Protein AF-0000000084946153 (afdb_homodimer)

Foldseek 3Di:
DAAEEEEAALDPPLCLLLLLQQLQLLVVVVVWQEEEAELDLVQLNCLLQPHDQVPADDAVLCQLQVVDQQVNQWDDTPGPNYIYRTHHNSSVCSLVRLVPPPPDSLASLQVRCVVCRVVGNYYYYRHDSDLGSSVSNSLLNGQEYEYRFELAPCSCPRVVVVVVSNVVSCVPRNVNYYHQAYEYEQADPVDPSSVVSVVVRCVVGPPRYDPQHAHRDVLSVVSSVVSHRSCVSPVPDSRNVRSSVVSVSSCVSPPD/DAAEEEEAALDPPLCLLLLLQQLQLLVVVVVWQEEEAELDLVQLNCLLQPHDQVPADDAVLCQLQVVDQQVNQWDDTPGPNYIYRTHHNSSVCSLVRLVPPPPDSLASLQVRCVVCRVVGNYYYYRHDSDLGSSVSNSLLNGQEYEYRFELAPCSCPRVVVVVVSNVVSCVPRNVNYYHQAYEYEQADPVDPSSVVSVVVRCVVGPPRYDPQHAHRDVLSVVSSVVSHRSCVSPVPDSRNVRSSVVSVSSCVSPPD

pLDDT: mean 96.09, std 4.35, range [62.81, 99.0]

Nearest PDB structures (foldseek):
  2bek-assembly2_D  TM=9.528E-01  e=5.884E-28  Thermus thermophilus HB27
  2bej-assembly1_A  TM=9.475E-01  e=1.226E-26  Thermus thermophilus HB27
  5ihp-assembly2_B  TM=9.441E-01  e=1.493E-23  Mycolicibacterium smegmatis MC2 155
  5ihp-assembly1_A  TM=9.479E-01  e=3.145E-23  Mycolicibacterium smegmatis MC2 155
  2oze-assembly1_A-2  TM=8.900E-01  e=3.090E-16  Streptococcus pyogenes

InterPro domains:
  IPR025669 AAA domain [PF13614] (2-179)
  IPR027417 P-loop containing nucleoside triphosphate hydrolase [G3DSA:3.40.50.300] (1-252)
  IPR027417 P-loop containing nucleoside triphosphate hydrolase [SSF52540] (1-253)
  IPR050678 DNA Partitioning ATPase [PTHR13696] (1-253)

Radius of gyration: 22.32 Å; Cα contacts (8 Å, |Δi|>4): 1178; chains: 2; bounding box: 50×63×55 Å

Solvent-accessible surface area (backbone atoms only — not comparable to full-atom values): 25296 Å² total; per-residue (Å²): 129,54,46,30,38,25,27,43,43,52,59,71,90,27,44,39,48,60,45,43,44,31,36,45,49,38,40,11,75,70,72,33,35,26,36,39,34,21,59,20,31,77,18,55,44,26,32,20,45,54,41,62,55,90,74,55,91,49,26,40,42,39,31,56,76,65,62,46,62,49,80,75,29,49,42,78,43,88,49,71,49,29,33,29,31,28,14,28,52,67,39,24,43,40,51,52,60,42,67,74,44,89,70,65,60,48,42,35,50,28,62,44,43,70,74,50,43,84,76,26,48,35,34,38,34,26,42,38,50,38,49,36,53,63,37,43,14,44,55,39,45,23,49,23,35,33,31,47,32,33,34,45,90,68,45,68,60,53,48,64,60,51,50,50,50,52,52,52,39,22,76,75,68,19,74,75,45,42,76,65,27,33,36,45,19,50,38,42,80,88,37,69,60,20,46,51,38,50,51,52,49,38,68,72,49,43,86,37,36,50,88,53,56,34,49,63,46,71,61,64,68,50,16,36,81,71,22,26,40,36,58,79,62,42,56,82,37,70,47,26,49,30,37,47,52,38,33,52,50,53,48,62,73,66,57,128,127,54,45,29,36,24,28,42,43,52,59,72,90,28,44,40,48,60,46,42,44,32,36,45,49,38,40,11,75,70,72,34,34,24,35,40,35,21,59,20,32,79,18,57,45,25,31,20,44,55,40,63,54,90,73,56,90,50,24,40,41,40,31,57,75,66,61,44,63,51,80,76,28,49,41,77,45,88,49,72,50,27,33,29,31,30,14,29,54,69,39,24,44,41,49,51,61,42,68,73,45,90,71,64,61,48,42,33,48,28,59,44,43,70,75,50,43,83,76,25,48,34,34,39,33,26,43,37,51,38,50,36,53,64,37,43,14,44,56,38,46,23,46,22,35,33,31,44,32,33,33,48,88,68,47,68,59,50,48,63,60,49,52,51,50,51,52,51,39,24,74,74,68,18,72,75,45,42,77,64,26,34,35,45,18,52,36,42,82,89,37,69,61,20,47,51,38,49,51,50,51,37,67,72,50,41,88,39,36,51,87,53,54,33,47,62,48,72,60,65,67,49,16,34,78,72,20,26,40,37,58,80,62,40,56,81,36,69,49,26,50,31,36,46,52,37,34,51,50,52,48,61,73,66,57,127

Sequence (512 aa):
MTKIIAITNQKGGVGKTTTSINLAAALANAKNRVLLVDMDPQANATQGIGIDRDHIELSTYNIIVEECNINDVIVPSYIAKLDVAPGSIDLAGADLELANVKKGREQRLKKALDKIKDRYDYIIIDCPPALGLLNTNALTACNSVLIPVQCEYYALEGLTQLLNTVLLTQSVFNPQLTIEGVLLTMLDQRTNLGVEVSQEVRKYFKEKVYKTAIPRNIKLSEAPSEGLAIFDYDNNSEGARAYRDFAKEVCKRNAKMTKIIAITNQKGGVGKTTTSINLAAALANAKNRVLLVDMDPQANATQGIGIDRDHIELSTYNIIVEECNINDVIVPSYIAKLDVAPGSIDLAGADLELANVKKGREQRLKKALDKIKDRYDYIIIDCPPALGLLNTNALTACNSVLIPVQCEYYALEGLTQLLNTVLLTQSVFNPQLTIEGVLLTMLDQRTNLGVEVSQEVRKYFKEKVYKTAIPRNIKLSEAPSEGLAIFDYDNNSEGARAYRDFAKEVCKRNAK

Organism: NCBI:txid445974

Secondary structure (DSSP, 8-state):
--EEEEE--SSTTSSHHHHHHHHHHHHHHTT--EEEEE--TT-HHHHHTT--TTS-S--HHHHHTT---HHHH-EE-SSTTEEEE---GGGGGHHHHHTT--SSTTSHHHHHHHTTGGG-SEEEEE--SS-SHHHHHHHHH-SEEEEEEESSTTTTTTHHHHHHHHHHHHHHT-TT-EEEEEEEESB-TTSHHHHHHHHHHHHHHGGGB-S--PBP-HHHHHGGGGT--HHHHHTTSHHHHHHHHHHHHHHHHT--/--EEEEE--SSTTSSHHHHHHHHHHHHHHTT--EEEEE--TT-HHHHHTT--TTS-S--HHHHHTT---HHHH-EE-SSTTEEEE---GGGGGHHHHHTT--SSTTSHHHHHHHTTGGG-SEEEEE--SS-SHHHHHHHHH-SEEEEEEESSTTTTTTHHHHHHHHHHHHHHT-TT-EEEEEEEESB-TTSHHHHHHHHHHHHHHGGGB-S--PBP-HHHHHGGGGT--HHHHHTTSHHHHHHHHHHHHHHHHT--

Structure (mmCIF, N/CA/C/O backbone):
data_AF-0000000084946153-model_v1
#
loop_
_entity.id
_entity.type
_entity.pdbx_description
1 polymer 'Sporulation initiation inhibitor protein Soj'
#
loop_
_atom_site.group_PDB
_atom_site.id
_atom_site.type_symbol
_atom_site.label_atom_id
_atom_site.label_alt_id
_atom_site.label_comp_id
_atom_site.label_asym_id
_atom_site.label_entity_id
_atom_site.label_seq_id
_atom_site.pdbx_PDB_ins_code
_atom_site.Cartn_x
_atom_site.Cartn_y
_atom_site.Cartn_z
_atom_site.occupancy
_atom_site.B_iso_or_equiv
_atom_site.auth_seq_id
_atom_site.auth_comp_id
_atom_site.auth_asym_id
_atom_site.auth_atom_id
_atom_site.pdbx_PDB_model_num
ATOM 1 N N . MET A 1 1 ? 7.129 -31.328 -9.711 1 86.75 1 MET A N 1
ATOM 2 C CA . MET A 1 1 ? 7.32 -30.594 -8.461 1 86.75 1 MET A CA 1
ATOM 3 C C . MET A 1 1 ? 6.652 -29.219 -8.539 1 86.75 1 MET A C 1
ATOM 5 O O . MET A 1 1 ? 6.68 -28.578 -9.586 1 86.75 1 MET A O 1
ATOM 9 N N . THR A 1 2 ? 5.961 -28.812 -7.484 1 97 2 THR A N 1
ATOM 10 C CA . THR A 1 2 ? 5.199 -27.562 -7.438 1 97 2 THR A CA 1
ATOM 11 C C . THR A 1 2 ? 6.133 -26.359 -7.457 1 97 2 THR A C 1
ATOM 13 O O . THR A 1 2 ? 7.16 -26.344 -6.777 1 97 2 THR A O 1
ATOM 16 N N . LYS A 1 3 ? 5.922 -25.453 -8.3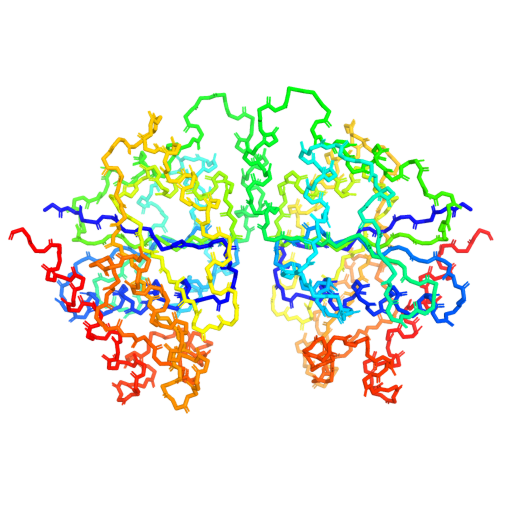67 1 98.62 3 LYS A N 1
ATOM 17 C CA . LYS A 1 3 ? 6.676 -24.203 -8.398 1 98.62 3 LYS A CA 1
ATOM 18 C C . LYS A 1 3 ? 5.902 -23.078 -7.711 1 98.62 3 LYS A C 1
ATOM 20 O O . LYS A 1 3 ? 4.781 -22.75 -8.109 1 98.62 3 LYS A O 1
ATOM 25 N N . ILE A 1 4 ? 6.457 -22.516 -6.664 1 98.88 4 ILE A N 1
ATOM 26 C CA . ILE A 1 4 ? 5.859 -21.391 -5.949 1 98.88 4 ILE A CA 1
ATOM 27 C C . ILE A 1 4 ? 6.602 -20.109 -6.297 1 98.88 4 ILE A C 1
ATOM 29 O O . ILE A 1 4 ? 7.805 -19.984 -6.047 1 98.88 4 ILE A O 1
ATOM 33 N N . ILE A 1 5 ? 5.898 -19.109 -6.879 1 98.94 5 ILE A N 1
ATOM 34 C CA . ILE A 1 5 ? 6.488 -17.844 -7.32 1 98.94 5 ILE A CA 1
ATOM 35 C C . ILE A 1 5 ? 5.828 -16.688 -6.582 1 98.94 5 ILE A C 1
ATOM 37 O O . ILE A 1 5 ? 4.605 -16.531 -6.617 1 98.94 5 ILE A O 1
ATOM 41 N N . ALA A 1 6 ? 6.586 -15.883 -5.906 1 98.94 6 ALA A N 1
ATOM 42 C CA . ALA A 1 6 ? 6.09 -14.648 -5.305 1 98.94 6 ALA A CA 1
ATOM 43 C C . ALA A 1 6 ? 6.293 -13.461 -6.238 1 98.94 6 ALA A C 1
ATOM 45 O O . ALA A 1 6 ? 7.379 -13.273 -6.797 1 98.94 6 ALA A O 1
ATOM 46 N N . ILE A 1 7 ? 5.234 -12.711 -6.473 1 98.88 7 ILE A N 1
ATOM 47 C CA . ILE A 1 7 ? 5.309 -11.469 -7.234 1 98.88 7 ILE A CA 1
ATOM 48 C C . ILE A 1 7 ? 5.438 -10.281 -6.277 1 98.88 7 ILE A C 1
ATOM 50 O O . ILE A 1 7 ? 4.496 -9.961 -5.547 1 98.88 7 ILE A O 1
ATOM 54 N N . THR A 1 8 ? 6.605 -9.656 -6.305 1 97.81 8 THR A N 1
ATOM 55 C CA . THR A 1 8 ? 6.84 -8.656 -5.273 1 97.81 8 THR A CA 1
ATOM 56 C C . THR A 1 8 ? 7.66 -7.492 -5.824 1 97.81 8 THR A C 1
ATOM 58 O O . THR A 1 8 ? 8.398 -7.656 -6.801 1 97.81 8 THR A O 1
ATOM 61 N N . ASN A 1 9 ? 7.43 -6.414 -5.363 1 96.31 9 ASN A N 1
ATOM 62 C CA . ASN A 1 9 ? 8.109 -5.137 -5.551 1 96.31 9 ASN A CA 1
ATOM 63 C C . ASN A 1 9 ? 7.707 -4.125 -4.48 1 96.31 9 ASN A C 1
ATOM 65 O O . ASN A 1 9 ? 6.559 -4.117 -4.027 1 96.31 9 ASN A O 1
ATOM 69 N N . GLN A 1 10 ? 8.602 -3.381 -4.004 1 94 10 GLN A N 1
ATOM 70 C CA . GLN A 1 10 ? 8.289 -2.422 -2.951 1 94 10 GLN A CA 1
ATOM 71 C C . GLN A 1 10 ? 7.473 -1.253 -3.496 1 94 10 GLN A C 1
ATOM 73 O O . GLN A 1 10 ? 6.754 -0.586 -2.748 1 94 10 GLN A O 1
ATOM 78 N N . LYS A 1 11 ? 7.637 -1.069 -4.734 1 94.31 11 LYS A N 1
ATOM 79 C CA . LYS A 1 11 ? 6.902 0.022 -5.363 1 94.31 11 LYS A CA 1
ATOM 80 C C . LYS A 1 11 ? 5.469 -0.396 -5.691 1 94.31 11 LYS A C 1
ATOM 82 O O . LYS A 1 11 ? 5.234 -1.519 -6.145 1 94.31 11 LYS A O 1
ATOM 87 N N . GLY A 1 12 ? 4.496 0.513 -5.391 1 93.75 12 GLY A N 1
ATOM 88 C CA . GLY A 1 12 ? 3.111 0.295 -5.781 1 93.75 12 GLY A CA 1
ATOM 89 C C . GLY A 1 12 ? 2.836 0.656 -7.23 1 93.75 12 GLY A C 1
ATOM 90 O O . GLY A 1 12 ? 3.539 1.483 -7.812 1 93.75 12 GLY A O 1
ATOM 91 N N . GLY A 1 13 ? 1.94 0.02 -7.836 1 94 13 GLY A N 1
ATOM 92 C CA . GLY A 1 13 ? 1.458 0.414 -9.148 1 94 13 GLY A CA 1
ATOM 93 C C . GLY A 1 13 ? 2.322 -0.104 -10.281 1 94 13 GLY A C 1
ATOM 94 O O . GLY A 1 13 ? 2.16 0.309 -11.43 1 94 13 GLY A O 1
ATOM 95 N N . VAL A 1 14 ? 3.117 -1.098 -10.008 1 96.5 14 VAL A N 1
ATOM 96 C CA . VAL A 1 14 ? 4.082 -1.513 -11.023 1 96.5 14 VAL A CA 1
ATOM 97 C C . VAL A 1 14 ? 3.562 -2.75 -11.75 1 96.5 14 VAL A C 1
ATOM 99 O O . VAL A 1 14 ? 4.254 -3.309 -12.602 1 96.5 14 VAL A O 1
ATOM 102 N N . GLY A 1 15 ? 2.387 -3.299 -11.32 1 98 15 GLY A N 1
ATOM 103 C CA . GLY A 1 15 ? 1.778 -4.41 -12.039 1 98 15 GLY A CA 1
ATOM 104 C C . GLY A 1 15 ? 1.852 -5.723 -11.281 1 98 15 GLY A C 1
ATOM 105 O O . GLY A 1 15 ? 1.72 -6.793 -11.875 1 98 15 GLY A O 1
ATOM 106 N N . LYS A 1 16 ? 2.123 -5.672 -10 1 98.56 16 LYS A N 1
ATOM 107 C CA . LYS A 1 16 ? 2.207 -6.895 -9.203 1 98.56 16 LYS A CA 1
ATOM 108 C C . LYS A 1 16 ? 0.907 -7.688 -9.273 1 98.56 16 LYS A C 1
ATOM 110 O O . LYS A 1 16 ? 0.906 -8.852 -9.68 1 98.56 16 LYS A O 1
ATOM 115 N N . THR A 1 17 ? -0.188 -7.031 -8.93 1 98.75 17 THR A N 1
ATOM 116 C CA . THR A 1 17 ? -1.489 -7.688 -8.867 1 98.75 17 THR A CA 1
ATOM 117 C C . THR A 1 17 ? -1.953 -8.102 -10.258 1 98.75 17 THR A C 1
ATOM 119 O O . THR A 1 17 ? -2.434 -9.219 -10.453 1 98.75 17 THR A O 1
ATOM 122 N N . THR A 1 18 ? -1.77 -7.195 -11.219 1 98.75 18 THR A N 1
ATOM 123 C CA . THR A 1 18 ? -2.129 -7.496 -12.602 1 98.75 18 THR A CA 1
ATOM 124 C C . THR A 1 18 ? -1.382 -8.727 -13.094 1 98.75 18 THR A C 1
ATOM 126 O O . THR A 1 18 ? -1.976 -9.609 -13.719 1 98.75 18 THR A O 1
ATOM 129 N N . THR A 1 19 ? -0.106 -8.766 -12.766 1 98.94 19 THR A N 1
ATOM 130 C CA . THR A 1 19 ? 0.719 -9.898 -13.172 1 98.94 19 THR A CA 1
ATOM 131 C C . THR A 1 19 ? 0.284 -11.172 -12.445 1 98.94 19 THR A C 1
ATOM 133 O O . THR A 1 19 ? 0.179 -12.234 -13.055 1 98.94 19 THR A O 1
ATOM 136 N N . SER A 1 20 ? -0.006 -11.055 -11.18 1 98.94 20 SER A N 1
ATOM 137 C CA . SER A 1 20 ? -0.421 -12.219 -10.398 1 98.94 20 SER A CA 1
ATOM 138 C C . SER A 1 20 ? -1.689 -12.844 -10.977 1 98.94 20 SER A C 1
ATOM 140 O O . SER A 1 20 ? -1.75 -14.055 -11.18 1 98.94 20 SER A O 1
ATOM 142 N N . ILE A 1 21 ? -2.662 -12 -11.281 1 98.94 21 ILE A N 1
ATOM 143 C CA . ILE A 1 21 ? -3.959 -12.453 -11.766 1 98.94 21 ILE A CA 1
ATOM 144 C C . ILE A 1 21 ? -3.795 -13.094 -13.141 1 98.94 21 ILE A C 1
ATOM 146 O O . ILE A 1 21 ? -4.227 -14.234 -13.359 1 98.94 21 ILE A O 1
ATOM 150 N N . ASN A 1 22 ? -3.143 -12.414 -14.008 1 98.94 22 ASN A N 1
ATOM 151 C CA . ASN A 1 22 ? -3.154 -12.836 -15.406 1 98.94 22 ASN A CA 1
ATOM 152 C C . ASN A 1 22 ? -2.154 -13.961 -15.656 1 98.94 22 ASN A C 1
ATOM 154 O O . ASN A 1 22 ? -2.387 -14.82 -16.5 1 98.94 22 ASN A O 1
ATOM 158 N N . LEU A 1 23 ? -1.032 -13.992 -14.914 1 98.94 23 LEU A N 1
ATOM 159 C CA . LEU A 1 23 ? -0.148 -15.148 -14.984 1 98.94 23 LEU A CA 1
ATOM 160 C C . LEU A 1 23 ? -0.851 -16.406 -14.484 1 98.94 23 LEU A C 1
ATOM 162 O O . LEU A 1 23 ? -0.812 -17.453 -15.133 1 98.94 23 LEU A O 1
ATOM 166 N N . ALA A 1 24 ? -1.527 -16.312 -13.32 1 98.94 24 ALA A N 1
ATOM 167 C CA . ALA A 1 24 ? -2.26 -17.438 -12.766 1 98.94 24 ALA A CA 1
ATOM 168 C C . ALA A 1 24 ? -3.314 -17.938 -13.742 1 98.94 24 ALA A C 1
ATOM 170 O O . ALA A 1 24 ? -3.422 -19.156 -13.992 1 98.94 24 ALA A O 1
ATOM 171 N N . ALA A 1 25 ? -4.023 -17.031 -14.32 1 98.94 25 ALA A N 1
ATOM 172 C CA . ALA A 1 25 ? -5.07 -17.375 -15.281 1 98.94 25 ALA A CA 1
ATOM 173 C C . ALA A 1 25 ? -4.484 -18.047 -16.516 1 98.94 25 ALA A C 1
ATOM 175 O O . ALA A 1 25 ? -5.012 -19.047 -17 1 98.94 25 ALA A O 1
ATOM 176 N N . ALA A 1 26 ? -3.422 -17.484 -17.031 1 98.94 26 ALA A N 1
ATOM 177 C CA . ALA A 1 26 ? -2.789 -18.031 -18.234 1 98.94 26 ALA A CA 1
ATOM 178 C C . ALA A 1 26 ? -2.279 -19.453 -17.984 1 98.94 26 ALA A C 1
ATOM 180 O O . ALA A 1 26 ? -2.445 -20.328 -18.812 1 98.94 26 ALA A O 1
ATOM 181 N N . LEU A 1 27 ? -1.662 -19.641 -16.844 1 98.81 27 LEU A N 1
ATOM 182 C CA . LEU A 1 27 ? -1.155 -20.969 -16.484 1 98.81 27 LEU A CA 1
ATOM 183 C C . LEU A 1 27 ? -2.297 -21.969 -16.344 1 98.81 27 LEU A C 1
ATOM 185 O O . LEU A 1 27 ? -2.186 -23.109 -16.781 1 98.81 27 LEU A O 1
ATOM 189 N N . ALA A 1 28 ? -3.404 -21.547 -15.695 1 98.88 28 ALA A N 1
ATOM 190 C CA . ALA A 1 28 ? -4.57 -22.406 -15.555 1 98.88 28 ALA A CA 1
ATOM 191 C C . ALA A 1 28 ? -5.16 -22.766 -16.922 1 98.88 28 ALA A C 1
ATOM 193 O O . ALA A 1 28 ? -5.508 -23.922 -17.172 1 98.88 28 ALA A O 1
ATOM 194 N N . ASN A 1 29 ? -5.242 -21.766 -17.781 1 98.44 29 ASN A N 1
ATOM 195 C CA . ASN A 1 29 ? -5.758 -21.984 -19.141 1 98.44 29 ASN A CA 1
ATOM 196 C C . ASN A 1 29 ? -4.887 -22.953 -19.922 1 98.44 29 ASN A C 1
ATOM 198 O O . ASN A 1 29 ? -5.359 -23.609 -20.859 1 98.44 29 ASN A O 1
ATOM 202 N N . ALA A 1 30 ? -3.652 -23.016 -19.547 1 97.94 30 ALA A N 1
ATOM 203 C CA . ALA A 1 30 ? -2.732 -23.984 -20.141 1 97.94 30 ALA A CA 1
ATOM 204 C C . ALA A 1 30 ? -2.809 -25.328 -19.438 1 97.94 30 ALA A C 1
ATOM 206 O O . ALA A 1 30 ? -1.872 -26.125 -19.5 1 97.94 30 ALA A O 1
ATOM 207 N N . LYS A 1 31 ? -3.803 -25.562 -18.531 1 97.94 31 LYS A N 1
ATOM 208 C CA . LYS A 1 31 ? -4.215 -26.828 -17.938 1 97.94 31 LYS A CA 1
ATOM 209 C C . LYS A 1 31 ? -3.367 -27.156 -16.703 1 97.94 31 LYS A C 1
ATOM 211 O O . LYS A 1 31 ? -3.346 -28.297 -16.25 1 97.94 31 LYS A O 1
ATOM 216 N N . ASN A 1 32 ? -2.668 -26.188 -16.188 1 98.62 32 ASN A N 1
ATOM 217 C CA . ASN A 1 32 ? -1.982 -26.375 -14.922 1 98.62 32 ASN A CA 1
ATOM 218 C C . ASN A 1 32 ? -2.928 -26.172 -13.742 1 98.62 32 ASN A C 1
ATOM 220 O O . ASN A 1 32 ? -3.842 -25.344 -13.805 1 98.62 32 ASN A O 1
ATOM 224 N N . ARG A 1 33 ? -2.754 -26.969 -12.703 1 98.81 33 ARG A N 1
ATOM 225 C CA . ARG A 1 33 ? -3.412 -26.703 -11.43 1 98.81 33 ARG A CA 1
ATOM 226 C C . ARG A 1 33 ? -2.729 -25.547 -10.695 1 98.81 33 ARG A C 1
ATOM 228 O O . ARG A 1 33 ? -1.553 -25.641 -10.344 1 98.81 33 ARG A O 1
ATOM 235 N N . VAL A 1 34 ? -3.467 -24.422 -10.523 1 98.94 34 VAL A N 1
ATOM 236 C CA . VAL A 1 34 ? -2.834 -23.203 -10.047 1 98.94 34 VAL A CA 1
ATOM 237 C C . VAL A 1 34 ? -3.539 -22.719 -8.781 1 98.94 34 VAL A C 1
ATOM 239 O O . VAL A 1 34 ? -4.77 -22.781 -8.688 1 98.94 34 VAL A O 1
ATOM 242 N N . LEU A 1 35 ? -2.795 -22.266 -7.777 1 98.94 35 LEU A N 1
ATOM 243 C CA . LEU A 1 35 ? -3.299 -21.547 -6.613 1 98.94 35 LEU A CA 1
ATOM 244 C C . LEU A 1 35 ? -2.795 -20.109 -6.605 1 98.94 35 LEU A C 1
ATOM 246 O O . LEU A 1 35 ? -1.589 -19.875 -6.707 1 98.94 35 LEU A O 1
ATOM 250 N N . LEU A 1 36 ? -3.682 -19.172 -6.613 1 98.94 36 LEU A N 1
ATOM 251 C CA . LEU A 1 36 ? -3.365 -17.766 -6.41 1 98.94 36 LEU A CA 1
ATOM 252 C C . LEU A 1 36 ? -3.525 -17.375 -4.941 1 98.94 36 LEU A C 1
ATOM 254 O O . LEU A 1 36 ? -4.609 -17.516 -4.375 1 98.94 36 LEU A O 1
ATOM 258 N N . VAL A 1 37 ? -2.479 -16.906 -4.285 1 99 37 VAL A N 1
ATOM 259 C CA . VAL A 1 37 ? -2.482 -16.5 -2.885 1 99 37 VAL A CA 1
ATOM 260 C C . VAL A 1 37 ? -2.383 -14.984 -2.795 1 99 37 VAL A C 1
ATOM 262 O O . VAL A 1 37 ? -1.411 -14.383 -3.266 1 99 37 VAL A O 1
ATOM 265 N N . ASP A 1 38 ? -3.363 -14.367 -2.219 1 98.94 38 ASP A N 1
ATOM 266 C CA . ASP A 1 38 ? -3.408 -12.914 -2.045 1 98.94 38 ASP A CA 1
ATOM 267 C C . ASP A 1 38 ? -2.902 -12.508 -0.663 1 98.94 38 ASP A C 1
ATOM 269 O O . ASP A 1 38 ? -3.568 -12.766 0.345 1 98.94 38 ASP A O 1
ATOM 273 N N . MET A 1 39 ? -1.744 -11.82 -0.636 1 98.62 39 MET A N 1
ATOM 274 C CA . MET A 1 39 ? -1.109 -11.438 0.622 1 98.62 39 MET A CA 1
ATOM 275 C C . MET A 1 39 ? -1.194 -9.93 0.84 1 98.62 39 MET A C 1
ATOM 277 O O . MET A 1 39 ? -0.56 -9.398 1.75 1 98.62 39 MET A O 1
ATOM 281 N N . ASP A 1 40 ? -1.898 -9.234 0.017 1 98.12 40 ASP A N 1
ATOM 282 C CA . ASP A 1 40 ? -2.062 -7.789 0.119 1 98.12 40 ASP A CA 1
ATOM 283 C C . ASP A 1 40 ? -3.328 -7.43 0.894 1 98.12 40 ASP A C 1
ATOM 285 O O . ASP A 1 40 ? -4.426 -7.867 0.539 1 98.12 40 ASP A O 1
ATOM 289 N N . PRO A 1 41 ? -3.193 -6.559 1.894 1 96.69 41 PRO A N 1
ATOM 290 C CA . PRO A 1 41 ? -4.371 -6.145 2.656 1 96.69 41 PRO A CA 1
ATOM 291 C C . PRO A 1 41 ? -5.465 -5.543 1.775 1 96.69 41 PRO A C 1
ATOM 293 O O . PRO A 1 41 ? -6.648 -5.613 2.117 1 96.69 41 PRO A O 1
ATOM 296 N N . GLN A 1 42 ? -5.133 -4.992 0.648 1 96.31 42 GLN A N 1
ATOM 297 C CA . GLN A 1 42 ? -6.121 -4.387 -0.24 1 96.31 42 GLN A CA 1
ATOM 298 C C . GLN A 1 42 ? -6.891 -5.453 -1.015 1 96.31 42 GLN A C 1
ATOM 300 O O . GLN A 1 42 ? -7.953 -5.176 -1.574 1 96.31 42 GLN A O 1
ATOM 305 N N . ALA A 1 43 ? -6.41 -6.664 -1.094 1 97.44 43 ALA A N 1
ATOM 306 C CA . ALA A 1 43 ? -7.059 -7.84 -1.667 1 97.44 43 ALA A CA 1
ATOM 307 C C . ALA A 1 43 ? -7.508 -7.574 -3.102 1 97.44 43 ALA A C 1
ATOM 309 O O . ALA A 1 43 ? -8.586 -8.008 -3.514 1 97.44 43 ALA A O 1
ATOM 310 N N . ASN A 1 44 ? -6.707 -6.871 -3.889 1 97.81 44 ASN A N 1
ATOM 311 C CA . ASN A 1 44 ? -7.062 -6.574 -5.273 1 97.81 44 ASN A CA 1
ATOM 312 C C . ASN A 1 44 ? -6.992 -7.82 -6.148 1 97.81 44 ASN A C 1
ATOM 314 O O . ASN A 1 44 ? -7.77 -7.965 -7.094 1 97.81 44 ASN A O 1
ATOM 318 N N . ALA A 1 45 ? -6.02 -8.719 -5.82 1 98.75 45 ALA A N 1
ATOM 319 C CA . ALA A 1 45 ? -5.949 -9.961 -6.586 1 98.75 45 ALA A CA 1
ATOM 320 C C . ALA A 1 45 ? -7.215 -10.797 -6.391 1 98.75 45 ALA A C 1
ATOM 322 O O . ALA A 1 45 ? -7.75 -11.352 -7.352 1 98.75 45 ALA A O 1
ATOM 323 N N . THR A 1 46 ? -7.703 -10.852 -5.152 1 98.69 46 THR A N 1
ATOM 324 C CA . THR A 1 46 ? -8.938 -11.555 -4.809 1 98.69 46 THR A CA 1
ATOM 325 C C . THR A 1 46 ? -10.117 -10.984 -5.586 1 98.69 46 THR A C 1
ATOM 327 O O . THR A 1 46 ? -10.828 -11.711 -6.285 1 98.69 46 THR A O 1
ATOM 330 N N . GLN A 1 47 ? -10.258 -9.711 -5.543 1 97.5 47 GLN A N 1
ATOM 331 C CA . GLN A 1 47 ? -11.375 -9.039 -6.207 1 97.5 47 GLN A CA 1
ATOM 332 C C . GLN A 1 47 ? -11.234 -9.125 -7.727 1 97.5 47 GLN A C 1
ATOM 334 O O . GLN A 1 47 ? -12.227 -9.281 -8.438 1 97.5 47 GLN A O 1
ATOM 339 N N . GLY A 1 48 ? -10.031 -9.023 -8.18 1 98.31 48 GLY A N 1
ATOM 340 C CA . GLY A 1 48 ? -9.758 -8.953 -9.602 1 98.31 48 GLY A CA 1
ATOM 341 C C . GLY A 1 48 ? -10.023 -10.266 -10.32 1 98.31 48 GLY A C 1
ATOM 342 O O . GLY A 1 48 ? -10.117 -10.297 -11.555 1 98.31 48 GLY A O 1
ATOM 343 N N . ILE A 1 49 ? -10.102 -11.305 -9.539 1 98.38 49 ILE A N 1
ATOM 344 C CA . ILE A 1 49 ? -10.367 -12.594 -10.164 1 98.38 49 ILE A CA 1
ATOM 345 C C . ILE A 1 49 ? -11.789 -13.047 -9.828 1 98.38 49 ILE A C 1
ATOM 347 O O . ILE A 1 49 ? -12.109 -14.234 -9.93 1 98.38 49 ILE A O 1
ATOM 351 N N . GLY A 1 50 ? -12.625 -12.109 -9.336 1 97.81 50 GLY A N 1
ATOM 352 C CA . GLY A 1 50 ? -14.062 -12.328 -9.273 1 97.81 50 GLY A CA 1
ATOM 353 C C . GLY A 1 50 ? -14.531 -12.789 -7.91 1 97.81 50 GLY A C 1
ATOM 354 O O . GLY A 1 50 ? -15.688 -13.203 -7.75 1 97.81 50 GLY A O 1
ATOM 355 N N . ILE A 1 51 ? -13.68 -12.812 -6.953 1 97.81 51 ILE A N 1
ATOM 356 C CA . ILE A 1 51 ? -14.07 -13.203 -5.602 1 97.81 51 ILE A CA 1
ATOM 357 C C . ILE A 1 51 ? -14.391 -11.953 -4.777 1 97.81 51 ILE A C 1
ATOM 359 O O . ILE A 1 51 ? -13.609 -11.008 -4.738 1 97.81 51 ILE A O 1
ATOM 363 N N . ASP A 1 52 ? -15.555 -11.961 -4.137 1 94.5 52 ASP A N 1
ATOM 364 C CA . ASP A 1 52 ? -15.977 -10.836 -3.307 1 94.5 52 ASP A CA 1
ATOM 365 C C . ASP A 1 52 ? -15.227 -10.82 -1.978 1 94.5 52 ASP A C 1
ATOM 367 O O . ASP A 1 52 ? -15.617 -11.516 -1.033 1 94.5 52 ASP A O 1
ATOM 371 N N . ARG A 1 53 ? -14.258 -9.977 -1.886 1 89.12 53 ARG A N 1
ATOM 372 C CA . ARG A 1 53 ? -13.367 -9.961 -0.735 1 89.12 53 ARG A CA 1
ATOM 373 C C . ARG A 1 53 ? -14.102 -9.516 0.525 1 89.12 53 ARG A C 1
ATOM 375 O O . ARG A 1 53 ? -13.633 -9.766 1.641 1 89.12 53 ARG A O 1
ATOM 382 N N . ASP A 1 54 ? -15.273 -8.914 0.392 1 85.06 54 ASP A N 1
ATOM 383 C CA . ASP A 1 54 ? -16 -8.391 1.544 1 85.06 54 ASP A CA 1
ATOM 384 C C . ASP A 1 54 ? -16.938 -9.445 2.119 1 85.06 54 ASP A C 1
ATOM 386 O O . ASP A 1 54 ? -17.484 -9.273 3.215 1 85.06 54 ASP A O 1
ATOM 390 N N . HIS A 1 55 ? -17.047 -10.625 1.451 1 87 55 HIS A N 1
ATOM 391 C CA . HIS A 1 55 ? -17.969 -11.656 1.911 1 87 55 HIS A CA 1
ATOM 392 C C . HIS A 1 55 ? -17.25 -13 2.076 1 87 55 HIS A C 1
ATOM 394 O O . HIS A 1 55 ? -17.906 -14.047 2.102 1 87 55 HIS A O 1
ATOM 400 N N . ILE A 1 56 ? -16.031 -12.938 2.146 1 91.69 56 ILE A N 1
ATOM 401 C CA . ILE A 1 56 ? -15.305 -14.18 2.385 1 91.69 56 ILE A CA 1
ATOM 402 C C . ILE A 1 56 ? -15.273 -14.477 3.881 1 91.69 56 ILE A C 1
ATOM 404 O O . ILE A 1 56 ? -15.227 -13.562 4.707 1 91.69 56 ILE A O 1
ATOM 408 N N . GLU A 1 57 ? -15.281 -15.719 4.246 1 93.56 57 GLU A N 1
ATOM 409 C CA . GLU A 1 57 ? -15.297 -16.125 5.645 1 93.56 57 GLU A CA 1
ATOM 410 C C . GLU A 1 57 ? -13.883 -16.188 6.219 1 93.56 57 GLU A C 1
ATOM 412 O O . GLU A 1 57 ? -13.656 -15.789 7.359 1 93.56 57 GLU A O 1
ATOM 417 N N . LEU A 1 58 ? -13.008 -16.766 5.406 1 97.94 58 LEU A N 1
ATOM 418 C CA . LEU A 1 58 ? -11.609 -16.922 5.797 1 97.94 58 LEU A CA 1
ATOM 419 C C . LEU A 1 58 ? -10.68 -16.406 4.707 1 97.94 58 LEU A C 1
ATOM 421 O O . LEU A 1 58 ? -11.039 -16.406 3.525 1 97.94 58 LEU A O 1
ATOM 425 N N . SER A 1 59 ? -9.57 -15.93 5.102 1 98.44 59 SER A N 1
ATOM 426 C CA . SER A 1 59 ? -8.586 -15.367 4.184 1 98.44 59 SER A CA 1
ATOM 427 C C . SER A 1 59 ? -7.168 -15.75 4.594 1 98.44 59 SER A C 1
ATOM 429 O O . SER A 1 59 ? -6.973 -16.5 5.555 1 98.44 59 SER A O 1
ATOM 431 N N . THR A 1 60 ? -6.227 -15.266 3.848 1 98.69 60 THR A N 1
ATOM 432 C CA . THR A 1 60 ? -4.824 -15.508 4.164 1 98.69 60 THR A CA 1
ATOM 433 C C . THR A 1 60 ? -4.469 -14.914 5.523 1 98.69 60 THR A C 1
ATOM 435 O O . THR A 1 60 ? -3.527 -15.375 6.18 1 98.69 60 THR A O 1
ATOM 438 N N . TYR A 1 61 ? -5.262 -13.945 5.969 1 97.94 61 TYR A N 1
ATOM 439 C CA . TYR A 1 61 ? -5.098 -13.453 7.328 1 97.94 61 TYR A CA 1
ATOM 440 C C . TYR A 1 61 ? -5.234 -14.578 8.344 1 97.94 61 TYR A C 1
ATOM 442 O O . TYR A 1 61 ? -4.414 -14.711 9.25 1 97.94 61 TYR A O 1
ATOM 450 N N . ASN A 1 62 ? -6.227 -15.398 8.195 1 98.44 62 ASN A N 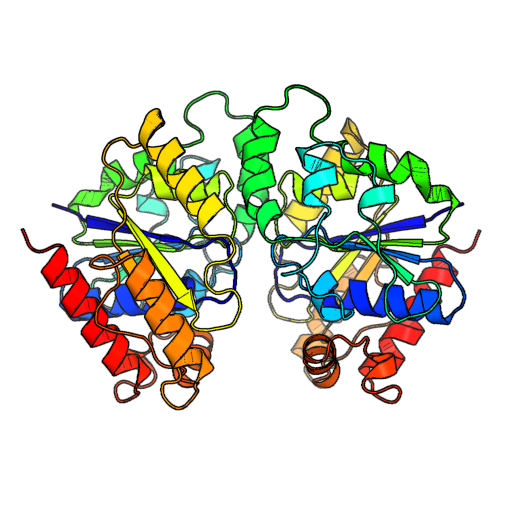1
ATOM 451 C CA . ASN A 1 62 ? -6.504 -16.484 9.125 1 98.44 62 ASN A CA 1
ATOM 452 C C . ASN A 1 62 ? -5.402 -17.547 9.086 1 98.44 62 ASN A C 1
ATOM 454 O O . ASN A 1 62 ? -5.117 -18.188 10.102 1 98.44 62 ASN A O 1
ATOM 458 N N . ILE A 1 63 ? -4.758 -17.641 7.934 1 98.38 63 ILE A N 1
ATOM 459 C CA . ILE A 1 63 ? -3.637 -18.578 7.809 1 98.38 63 ILE A CA 1
ATOM 460 C C . ILE A 1 63 ? -2.439 -18.031 8.594 1 98.38 63 ILE A C 1
ATOM 462 O O . ILE A 1 63 ? -1.862 -18.75 9.422 1 98.38 63 ILE A O 1
ATOM 466 N N . ILE A 1 64 ? -2.117 -16.75 8.406 1 97 64 ILE A N 1
ATOM 467 C CA . ILE A 1 64 ? -0.869 -16.156 8.875 1 97 64 ILE A CA 1
ATOM 468 C C . ILE A 1 64 ? -0.973 -15.852 10.359 1 97 64 ILE A C 1
ATOM 470 O O . ILE A 1 64 ? -0.033 -16.094 11.125 1 97 64 ILE A O 1
ATOM 474 N N . VAL A 1 65 ? -2.092 -15.367 10.773 1 96.44 65 VAL A N 1
ATOM 475 C CA . VAL A 1 65 ? -2.219 -14.844 12.133 1 96.44 65 VAL A CA 1
ATOM 476 C C . VAL A 1 65 ? -2.826 -15.914 13.039 1 96.44 65 VAL A C 1
ATOM 478 O O . VAL A 1 65 ? -2.367 -16.125 14.164 1 96.44 65 VAL A O 1
ATOM 481 N N . GLU A 1 66 ? -3.805 -16.719 12.516 1 96.81 66 GLU A N 1
ATOM 482 C CA . GLU A 1 66 ? -4.555 -17.641 13.367 1 96.81 66 GLU A CA 1
ATOM 483 C C . GLU A 1 66 ? -4.141 -19.078 13.117 1 96.81 66 GLU A C 1
ATOM 485 O O . GLU A 1 66 ? -4.609 -20 13.797 1 96.81 66 GLU A O 1
ATOM 490 N N . GLU A 1 67 ? -3.34 -19.328 12.117 1 97 67 GLU A N 1
ATOM 491 C CA . GLU A 1 67 ? -2.855 -20.656 11.75 1 97 67 GLU A CA 1
ATOM 492 C C . GLU A 1 67 ? -4.016 -21.609 11.445 1 97 67 GLU A C 1
ATOM 494 O O . GLU A 1 67 ? -4.016 -22.766 11.883 1 97 67 GLU A O 1
ATOM 499 N N . CYS A 1 68 ? -4.945 -21.062 10.773 1 97.38 68 CYS A N 1
ATOM 500 C CA . CYS A 1 68 ? -6.07 -21.891 10.328 1 97.38 68 CYS A CA 1
ATOM 501 C C . CYS A 1 68 ? -5.637 -22.875 9.25 1 97.38 68 CYS A C 1
ATOM 503 O O . CYS A 1 68 ? -4.586 -22.703 8.633 1 97.38 68 CYS A O 1
ATOM 505 N N . ASN A 1 69 ? -6.434 -23.938 9.094 1 98.31 69 ASN A N 1
ATOM 506 C CA . ASN A 1 69 ? -6.184 -24.891 8.023 1 98.31 69 ASN A CA 1
ATOM 507 C C . ASN A 1 69 ? -6.398 -24.266 6.648 1 98.31 69 ASN A C 1
ATOM 509 O O . ASN A 1 69 ? -7.488 -23.766 6.348 1 98.31 69 ASN A O 1
ATOM 513 N N . ILE A 1 70 ? -5.383 -24.344 5.836 1 98.69 70 ILE A N 1
ATOM 514 C CA . ILE A 1 70 ? -5.406 -23.688 4.535 1 98.69 70 ILE A CA 1
ATOM 515 C C . ILE A 1 70 ? -6.516 -24.281 3.672 1 98.69 70 ILE A C 1
ATOM 517 O O . ILE A 1 70 ? -7.09 -23.594 2.826 1 98.69 70 ILE A O 1
ATOM 521 N N . ASN A 1 71 ? -6.895 -25.5 3.932 1 98.62 71 ASN A N 1
ATOM 522 C CA . ASN A 1 71 ? -7.969 -26.125 3.178 1 98.62 71 ASN A CA 1
ATOM 523 C C . ASN A 1 71 ? -9.297 -25.422 3.393 1 98.62 71 ASN A C 1
ATOM 525 O O . ASN A 1 71 ? -10.156 -25.406 2.504 1 98.62 71 ASN A O 1
ATOM 529 N N . ASP A 1 72 ? -9.43 -24.828 4.562 1 98.44 72 ASP A N 1
ATOM 530 C CA . ASP A 1 72 ? -10.664 -24.125 4.898 1 98.44 72 ASP A CA 1
ATOM 531 C C . ASP A 1 72 ? -10.695 -22.734 4.273 1 98.44 72 ASP A C 1
ATOM 533 O O . ASP A 1 72 ? -11.75 -22.094 4.211 1 98.44 72 ASP A O 1
ATOM 537 N N . VAL A 1 73 ? -9.586 -22.25 3.729 1 98.69 73 VAL A N 1
ATOM 538 C CA . VAL A 1 73 ? -9.43 -20.891 3.24 1 98.69 73 VAL A CA 1
ATOM 539 C C . VAL A 1 73 ? -9.57 -20.859 1.72 1 98.69 73 VAL A C 1
ATOM 541 O O . VAL A 1 73 ? -10.148 -19.922 1.156 1 98.69 73 VAL A O 1
ATOM 544 N N . ILE A 1 74 ? -9.102 -21.875 1.056 1 98.75 74 ILE A N 1
ATOM 545 C CA . ILE A 1 74 ? -9.016 -21.938 -0.4 1 98.75 74 ILE A CA 1
ATOM 546 C C . ILE A 1 74 ? -10.422 -22 -0.996 1 98.75 74 ILE A C 1
ATOM 548 O O . ILE A 1 74 ? -11.266 -22.766 -0.522 1 98.75 74 ILE A O 1
ATOM 552 N N . VAL A 1 75 ? -10.68 -21.203 -1.99 1 98.62 75 VAL A N 1
ATOM 553 C CA . VAL A 1 75 ? -11.938 -21.203 -2.732 1 98.62 75 VAL A CA 1
ATOM 554 C C . VAL A 1 75 ? -11.648 -21.297 -4.23 1 98.62 75 VAL A C 1
ATOM 556 O O . VAL A 1 75 ? -10.609 -20.828 -4.699 1 98.62 75 VAL A O 1
ATOM 559 N N . PRO A 1 76 ? -12.523 -21.891 -5.012 1 98.31 76 PRO A N 1
ATOM 560 C CA . PRO A 1 76 ? -12.344 -21.906 -6.465 1 98.31 76 PRO A CA 1
ATOM 561 C C . PRO A 1 76 ? -12.617 -20.547 -7.105 1 98.31 76 PRO A C 1
ATOM 563 O O . PRO A 1 76 ? -13.477 -19.797 -6.629 1 98.31 76 PRO A O 1
ATOM 566 N N . SER A 1 77 ? -11.859 -20.25 -8.117 1 98.5 77 SER A N 1
ATOM 567 C CA . SER A 1 77 ? -12.219 -19.109 -8.961 1 98.5 77 SER A CA 1
ATOM 568 C C . SER A 1 77 ? -13.203 -19.516 -10.047 1 98.5 77 SER A C 1
ATOM 570 O O . SER A 1 77 ? -13.672 -20.656 -10.078 1 98.5 77 SER A O 1
ATOM 572 N N . TYR A 1 78 ? -13.57 -18.531 -10.891 1 98.44 78 TYR A N 1
ATOM 573 C CA . TYR A 1 78 ? -14.453 -18.828 -12.016 1 98.44 78 TYR A CA 1
ATOM 574 C C . TYR A 1 78 ? -13.688 -19.531 -13.133 1 98.44 78 TYR A C 1
ATOM 576 O O . TYR A 1 78 ? -14.289 -20.047 -14.078 1 98.44 78 TYR A O 1
ATOM 584 N N . ILE A 1 79 ? -12.391 -19.594 -13.031 1 98.62 79 ILE A N 1
ATOM 585 C CA . ILE A 1 79 ? -11.539 -20.234 -14.031 1 98.62 79 ILE A CA 1
ATOM 586 C C . ILE A 1 79 ? -11.227 -21.672 -13.609 1 98.62 79 ILE A C 1
ATOM 588 O O . ILE A 1 79 ? -10.766 -21.906 -12.492 1 98.62 79 ILE A O 1
ATOM 592 N N . ALA A 1 80 ? -11.398 -22.594 -14.492 1 98.38 80 ALA A N 1
ATOM 593 C CA . ALA A 1 80 ? -11.094 -23.984 -14.211 1 98.38 80 ALA A CA 1
ATOM 594 C C . ALA A 1 80 ? -9.625 -24.156 -13.836 1 98.38 80 ALA A C 1
ATOM 596 O O . ALA A 1 80 ? -8.742 -23.562 -14.461 1 98.38 80 ALA A O 1
ATOM 597 N N . LYS A 1 81 ? -9.352 -24.844 -12.758 1 98.62 81 LYS A N 1
ATOM 598 C CA . LYS A 1 81 ? -8.023 -25.25 -12.305 1 98.62 81 LYS A CA 1
ATOM 599 C C . LYS A 1 81 ? -7.309 -24.094 -11.602 1 98.62 81 LYS A C 1
ATOM 601 O O . LYS A 1 81 ? -6.098 -24.141 -11.383 1 98.62 81 LYS A O 1
ATOM 606 N N . LEU A 1 82 ? -8.055 -23.016 -11.328 1 98.94 82 LEU A N 1
ATOM 607 C CA . LEU A 1 82 ? -7.492 -21.906 -10.578 1 98.94 82 LEU A CA 1
ATOM 608 C C . LEU A 1 82 ? -8.219 -21.719 -9.25 1 98.94 82 LEU A C 1
ATOM 610 O O . LEU A 1 82 ? -9.359 -21.25 -9.219 1 98.94 82 LEU A O 1
ATOM 614 N N . ASP A 1 83 ? -7.559 -22.094 -8.203 1 98.94 83 ASP A N 1
ATOM 615 C CA . ASP A 1 83 ? -8.047 -21.828 -6.855 1 98.94 83 ASP A CA 1
ATOM 616 C C . ASP A 1 83 ? -7.422 -20.547 -6.289 1 98.94 83 ASP A C 1
ATOM 618 O O . ASP A 1 83 ? -6.445 -20.031 -6.836 1 98.94 83 ASP A O 1
ATOM 622 N N . VAL A 1 84 ? -8.047 -20.062 -5.238 1 98.94 84 VAL A N 1
ATOM 623 C CA . VAL A 1 84 ? -7.586 -18.812 -4.648 1 98.94 84 VAL A CA 1
ATOM 624 C C . VAL A 1 84 ? -7.57 -18.938 -3.125 1 98.94 84 VAL A C 1
ATOM 626 O O . VAL A 1 84 ? -8.492 -19.5 -2.531 1 98.94 84 VAL A O 1
ATOM 629 N N . ALA A 1 85 ? -6.52 -18.594 -2.494 1 98.94 85 ALA A N 1
ATOM 630 C CA . ALA A 1 85 ? -6.516 -18.188 -1.09 1 98.94 85 ALA A CA 1
ATOM 631 C C . ALA A 1 85 ? -6.668 -16.672 -0.955 1 98.94 85 ALA A C 1
ATOM 633 O O . ALA A 1 85 ? -5.699 -15.93 -1.139 1 98.94 85 ALA A O 1
ATOM 634 N N . PRO A 1 86 ? -7.82 -16.188 -0.648 1 98.88 86 PRO A N 1
ATOM 635 C CA . PRO A 1 86 ? -8.133 -14.766 -0.759 1 98.88 86 PRO A CA 1
ATOM 636 C C . PRO A 1 86 ? -7.484 -13.93 0.341 1 98.88 86 PRO A C 1
ATOM 638 O O . PRO A 1 86 ? -7.18 -14.445 1.416 1 98.88 86 PRO A O 1
ATOM 641 N N . GLY A 1 87 ? -7.215 -12.68 -0.013 1 98.19 87 GLY A N 1
ATOM 642 C CA . GLY A 1 87 ? -6.781 -11.703 0.968 1 98.19 87 GLY A CA 1
ATOM 643 C C . GLY A 1 87 ? -7.93 -10.953 1.618 1 98.19 87 GLY A C 1
ATOM 644 O O . GLY A 1 87 ? -9.078 -11.086 1.191 1 98.19 87 GLY A O 1
ATOM 645 N N . SER A 1 88 ? -7.625 -10.258 2.605 1 95.94 88 SER A N 1
ATOM 646 C CA . SER A 1 88 ? -8.602 -9.43 3.293 1 95.94 88 SER A CA 1
ATOM 647 C C . SER A 1 88 ? -7.945 -8.195 3.912 1 95.94 88 SER A C 1
ATOM 649 O O . SER A 1 88 ? -6.734 -8.18 4.137 1 95.94 88 SER A O 1
ATOM 651 N N . ILE A 1 89 ? -8.734 -7.207 4.188 1 94.38 89 ILE A N 1
ATOM 652 C CA . ILE A 1 89 ? -8.289 -5.953 4.777 1 94.38 89 ILE A CA 1
ATOM 653 C C . ILE A 1 89 ? -7.684 -6.215 6.156 1 94.38 89 ILE A C 1
ATOM 655 O O . ILE A 1 89 ? -6.898 -5.41 6.66 1 94.38 89 ILE A O 1
ATOM 659 N N . ASP A 1 90 ? -7.988 -7.367 6.801 1 94.06 90 ASP A N 1
ATOM 660 C CA . ASP A 1 90 ? -7.488 -7.727 8.125 1 94.06 90 ASP A CA 1
ATOM 661 C C . ASP A 1 90 ? -5.973 -7.91 8.102 1 94.06 90 ASP A C 1
ATOM 663 O O . ASP A 1 90 ? -5.309 -7.766 9.133 1 94.06 90 ASP A O 1
ATOM 667 N N . LEU A 1 91 ? -5.434 -8.133 6.918 1 96.62 91 LEU A N 1
ATOM 668 C CA . LEU A 1 91 ? -3.992 -8.297 6.773 1 96.62 91 LEU A CA 1
ATOM 669 C C . LEU A 1 91 ? -3.258 -7.012 7.137 1 96.62 91 LEU A C 1
ATOM 671 O O . LEU A 1 91 ? -2.055 -7.035 7.41 1 96.62 91 LEU A O 1
ATOM 675 N N . ALA A 1 92 ? -3.947 -5.91 7.152 1 94.62 92 ALA A N 1
ATOM 676 C CA . ALA A 1 92 ? -3.324 -4.613 7.418 1 94.62 92 ALA A CA 1
ATOM 677 C C . ALA A 1 92 ? -2.756 -4.555 8.828 1 94.62 92 ALA A C 1
ATOM 679 O O . ALA A 1 92 ? -1.792 -3.832 9.094 1 94.62 92 ALA A O 1
ATOM 680 N N . GLY A 1 93 ? -3.305 -5.34 9.711 1 92.31 93 GLY A N 1
ATOM 681 C CA . GLY A 1 93 ? -2.857 -5.363 11.094 1 92.31 93 GLY A CA 1
ATOM 682 C C . GLY A 1 93 ? -1.98 -6.559 11.422 1 92.31 93 GLY A C 1
ATOM 683 O O . GLY A 1 93 ? -1.535 -6.715 12.555 1 92.31 93 GLY A O 1
ATOM 684 N N . ALA A 1 94 ? -1.697 -7.34 10.422 1 93.62 94 ALA A N 1
ATOM 685 C CA . ALA A 1 94 ? -1.04 -8.625 10.641 1 93.62 94 ALA A CA 1
ATOM 686 C C . ALA A 1 94 ? 0.363 -8.438 11.211 1 93.62 94 ALA A C 1
ATOM 688 O O . ALA A 1 94 ? 0.781 -9.18 12.102 1 93.62 94 ALA A O 1
ATOM 689 N N . ASP A 1 95 ? 1.086 -7.438 10.703 1 90.25 95 ASP A N 1
ATOM 690 C CA . ASP A 1 95 ? 2.457 -7.219 11.148 1 90.25 95 ASP A CA 1
ATOM 691 C C . ASP A 1 95 ? 2.504 -6.926 12.648 1 90.25 95 ASP A C 1
ATOM 693 O O . ASP A 1 95 ? 3.369 -7.445 13.359 1 90.25 95 ASP A O 1
ATOM 697 N N . LEU A 1 96 ? 1.582 -6.137 13.07 1 85.31 96 LEU A N 1
ATOM 698 C CA . LEU A 1 96 ? 1.521 -5.781 14.484 1 85.31 96 LEU A CA 1
ATOM 699 C C . LEU A 1 96 ? 1.165 -6.996 15.336 1 85.31 96 LEU A C 1
ATOM 701 O O . LEU A 1 96 ? 1.726 -7.188 16.422 1 85.31 96 LEU A O 1
ATOM 705 N N . GLU A 1 97 ? 0.296 -7.785 14.867 1 89.62 97 GLU A N 1
ATOM 706 C CA . GLU A 1 97 ? -0.154 -8.961 15.609 1 89.62 97 GLU A CA 1
ATOM 707 C C . GLU A 1 97 ? 0.933 -10.031 15.664 1 89.62 97 GLU A C 1
ATOM 709 O O . GLU A 1 97 ? 1.11 -10.688 16.688 1 89.62 97 GLU A O 1
ATOM 714 N N . LEU A 1 98 ? 1.639 -10.164 14.594 1 91.38 98 LEU A N 1
ATOM 715 C CA . LEU A 1 98 ? 2.688 -11.172 14.492 1 91.38 98 LEU A CA 1
ATOM 716 C C . LEU A 1 98 ? 3.914 -10.766 15.305 1 91.38 98 LEU A C 1
ATOM 718 O O . LEU A 1 98 ? 4.754 -11.602 15.625 1 91.38 98 LEU A O 1
ATOM 722 N N . ALA A 1 99 ? 4.039 -9.484 15.57 1 79.25 99 ALA A N 1
ATOM 723 C CA . ALA A 1 99 ? 5.188 -8.977 16.328 1 79.25 99 ALA A CA 1
ATOM 724 C C . ALA A 1 99 ? 5.266 -9.625 17.703 1 79.25 99 ALA A C 1
ATOM 726 O O . ALA A 1 99 ? 6.348 -9.727 18.281 1 79.25 99 ALA A O 1
ATOM 727 N N . ASN A 1 100 ? 4.152 -10.148 18.172 1 81.19 100 ASN A N 1
ATOM 728 C CA . ASN A 1 100 ? 4.102 -10.734 19.516 1 81.19 100 ASN A CA 1
ATOM 729 C C . ASN A 1 100 ? 4.434 -12.219 19.484 1 81.19 100 ASN A C 1
ATOM 731 O O . ASN A 1 100 ? 4.57 -12.852 20.531 1 81.19 100 ASN A O 1
ATOM 735 N N . VAL A 1 101 ? 4.535 -12.727 18.266 1 88.19 101 VAL A N 1
ATOM 736 C CA . VAL A 1 101 ? 4.895 -14.125 18.109 1 88.19 101 VAL A CA 1
ATOM 737 C C . VAL A 1 101 ? 6.41 -14.289 18.188 1 88.19 101 VAL A C 1
ATOM 739 O O . VAL A 1 101 ? 7.148 -13.734 17.375 1 88.19 101 VAL A O 1
ATOM 742 N N . LYS A 1 102 ? 6.938 -15.055 19.109 1 85.62 102 LYS A N 1
ATOM 743 C CA . LYS A 1 102 ? 8.359 -15.117 19.453 1 85.62 102 LYS A CA 1
ATOM 744 C C . LYS A 1 102 ? 9.133 -15.938 18.422 1 85.62 102 LYS A C 1
ATOM 746 O O . LYS A 1 102 ? 10.266 -15.602 18.078 1 85.62 102 LYS A O 1
ATOM 751 N N . LYS A 1 103 ? 8.445 -17 17.969 1 90.44 103 LYS A N 1
ATOM 752 C CA . LYS A 1 103 ? 9.148 -17.891 17.031 1 90.44 103 LYS A CA 1
ATOM 753 C C . LYS A 1 103 ? 8.234 -18.312 15.891 1 90.44 103 LYS A C 1
ATOM 755 O O . LYS A 1 103 ? 7.051 -18.578 16.094 1 90.44 103 LYS A O 1
ATOM 760 N 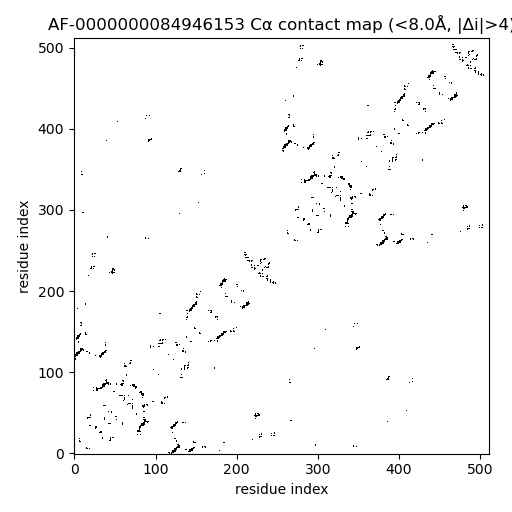N . GLY A 1 104 ? 8.781 -18.312 14.695 1 94.44 104 GLY A N 1
ATOM 761 C CA . GLY A 1 104 ? 8.117 -18.938 13.57 1 94.44 104 GLY A CA 1
ATOM 762 C C . GLY A 1 104 ? 7.184 -18 12.828 1 94.44 104 GLY A C 1
ATOM 763 O O . GLY A 1 104 ? 6.516 -18.422 11.875 1 94.44 104 GLY A O 1
ATOM 764 N N . ARG A 1 105 ? 7.141 -16.703 13.211 1 94.5 105 ARG A N 1
ATOM 765 C CA . ARG A 1 105 ? 6.207 -15.742 12.625 1 94.5 105 ARG A CA 1
ATOM 766 C C . ARG A 1 105 ? 6.496 -15.531 11.141 1 94.5 105 ARG A C 1
ATOM 768 O O . ARG A 1 105 ? 5.602 -15.156 10.383 1 94.5 105 ARG A O 1
ATOM 775 N N . GLU A 1 106 ? 7.684 -15.852 10.695 1 96.06 106 GLU A N 1
ATOM 776 C CA . GLU A 1 106 ? 8.07 -15.648 9.297 1 96.06 106 GLU A CA 1
ATOM 777 C C . GLU A 1 106 ? 7.695 -16.859 8.438 1 96.06 106 GLU A C 1
ATOM 779 O O . GLU A 1 106 ? 7.73 -16.781 7.211 1 96.06 106 GLU A O 1
ATOM 784 N N . GLN A 1 107 ? 7.238 -18 9.023 1 97.88 107 GLN A N 1
ATOM 785 C CA . GLN A 1 107 ? 7.129 -19.266 8.297 1 97.88 107 GLN A CA 1
ATOM 786 C C . GLN A 1 107 ? 5.684 -19.75 8.25 1 97.88 107 GLN A C 1
ATOM 788 O O . GLN A 1 107 ? 5.418 -20.891 7.867 1 97.88 107 GLN A O 1
ATOM 793 N N . ARG A 1 108 ? 4.773 -18.891 8.633 1 98.19 108 ARG A N 1
ATOM 794 C CA . ARG A 1 108 ? 3.373 -19.297 8.758 1 98.19 108 ARG A CA 1
ATOM 795 C C . ARG A 1 108 ? 2.799 -19.703 7.41 1 98.19 108 ARG A C 1
ATOM 797 O O . ARG A 1 108 ? 2.125 -20.734 7.309 1 98.19 108 ARG A O 1
ATOM 804 N N . LEU A 1 109 ? 3.043 -18.938 6.371 1 98.81 109 LEU A N 1
ATOM 805 C CA . LEU A 1 109 ? 2.531 -19.281 5.047 1 98.81 109 LEU A CA 1
ATOM 806 C C . LEU A 1 109 ? 3.189 -20.547 4.512 1 98.81 109 LEU A C 1
ATOM 808 O O . LEU A 1 109 ? 2.52 -21.391 3.91 1 98.81 109 LEU A O 1
ATOM 812 N N . LYS A 1 110 ? 4.488 -20.672 4.719 1 98.75 110 LYS A N 1
ATOM 813 C CA . LYS A 1 110 ? 5.215 -21.859 4.277 1 98.75 110 LYS A CA 1
ATOM 814 C C . LYS A 1 110 ? 4.621 -23.125 4.887 1 98.75 110 LYS A C 1
ATOM 816 O O . LYS A 1 110 ? 4.391 -24.109 4.184 1 98.75 110 LYS A O 1
ATOM 821 N N . LYS A 1 111 ? 4.414 -23.094 6.172 1 98.5 111 LYS A N 1
ATOM 822 C CA . LYS A 1 111 ? 3.848 -24.234 6.875 1 98.5 111 LYS A CA 1
ATOM 823 C C . LYS A 1 111 ? 2.488 -24.609 6.297 1 98.5 111 LYS A C 1
ATOM 825 O O . LYS A 1 111 ? 2.186 -25.797 6.137 1 98.5 111 LYS A O 1
ATOM 830 N N . ALA A 1 112 ? 1.717 -23.625 6.004 1 98.81 112 ALA A N 1
ATOM 831 C CA . ALA A 1 112 ? 0.387 -23.875 5.457 1 98.81 112 ALA A CA 1
ATOM 832 C C . ALA A 1 112 ? 0.475 -24.453 4.043 1 98.81 112 ALA A C 1
ATOM 834 O O . ALA A 1 112 ? -0.203 -25.422 3.725 1 98.81 112 ALA A O 1
ATOM 835 N N . LEU A 1 113 ? 1.307 -23.891 3.186 1 98.88 113 LEU A N 1
ATOM 836 C CA . LEU A 1 113 ? 1.41 -24.297 1.792 1 98.88 113 LEU A CA 1
ATOM 837 C C . LEU A 1 113 ? 2.02 -25.688 1.685 1 98.88 113 LEU A C 1
ATOM 839 O O . LEU A 1 113 ? 1.67 -26.469 0.786 1 98.88 113 LEU A O 1
ATOM 843 N N . ASP A 1 114 ? 2.906 -26.031 2.551 1 98.56 114 ASP A N 1
ATOM 844 C CA . ASP A 1 114 ? 3.566 -27.328 2.533 1 98.56 114 ASP A CA 1
ATOM 845 C C . ASP A 1 114 ? 2.547 -28.469 2.646 1 98.56 114 ASP A C 1
ATOM 847 O O . ASP A 1 114 ? 2.791 -29.578 2.17 1 98.56 114 ASP A O 1
ATOM 851 N N . LYS A 1 115 ? 1.437 -28.156 3.188 1 98.25 115 LYS A N 1
ATOM 852 C CA . LYS A 1 115 ? 0.406 -29.172 3.404 1 98.25 115 LYS A CA 1
ATOM 853 C C . LYS A 1 115 ? -0.35 -29.469 2.115 1 98.25 115 LYS A C 1
ATOM 855 O O . LYS A 1 115 ? -0.977 -30.516 1.987 1 98.25 115 LYS A O 1
ATOM 860 N N . ILE A 1 116 ? -0.226 -28.531 1.146 1 98.56 116 ILE A N 1
ATOM 861 C CA . ILE A 1 116 ? -1.139 -28.703 0.021 1 98.56 116 ILE A CA 1
ATOM 862 C C . ILE A 1 116 ? -0.382 -28.5 -1.291 1 98.56 116 ILE A C 1
ATOM 864 O O . ILE A 1 116 ? -0.95 -28.672 -2.373 1 98.56 116 ILE A O 1
ATOM 868 N N . LYS A 1 117 ? 0.87 -28.188 -1.257 1 98.12 117 LYS A N 1
ATOM 869 C CA . LYS A 1 117 ? 1.572 -27.719 -2.447 1 98.12 117 LYS A CA 1
ATOM 870 C C . LYS A 1 117 ? 1.559 -28.781 -3.547 1 98.12 117 LYS A C 1
ATOM 872 O O . LYS A 1 117 ? 1.476 -28.453 -4.73 1 98.12 117 LYS A O 1
ATOM 877 N N . ASP A 1 118 ? 1.467 -30.047 -3.252 1 97.88 118 ASP A N 1
ATOM 878 C CA . ASP A 1 118 ? 1.534 -31.125 -4.238 1 97.88 118 ASP A CA 1
ATOM 879 C C . ASP A 1 118 ? 0.25 -31.188 -5.062 1 97.88 118 ASP A C 1
ATOM 881 O O . ASP A 1 118 ? 0.209 -31.844 -6.102 1 97.88 118 ASP A O 1
ATOM 885 N N . ARG A 1 119 ? -0.77 -30.5 -4.633 1 98.44 119 ARG A N 1
ATOM 886 C CA . ARG A 1 119 ? -2.033 -30.453 -5.359 1 98.44 119 ARG A CA 1
ATOM 887 C C . ARG A 1 119 ? -1.936 -29.5 -6.551 1 98.44 119 ARG A C 1
ATOM 889 O O . ARG A 1 119 ? -2.807 -29.5 -7.426 1 98.44 119 ARG A O 1
ATOM 896 N N . TYR A 1 120 ? -0.872 -28.734 -6.66 1 98.81 120 TYR A N 1
ATOM 897 C CA . TYR A 1 120 ? -0.771 -27.688 -7.664 1 98.81 120 TYR A CA 1
ATOM 898 C C . TYR A 1 120 ? 0.52 -27.812 -8.461 1 98.81 120 TYR A C 1
ATOM 900 O O . TYR A 1 120 ? 1.52 -28.328 -7.961 1 98.81 120 TYR A O 1
ATOM 908 N N . ASP A 1 121 ? 0.425 -27.359 -9.664 1 98.69 121 ASP A N 1
ATOM 909 C CA . ASP A 1 121 ? 1.624 -27.219 -10.484 1 98.69 121 ASP A CA 1
ATOM 910 C C . ASP A 1 121 ? 2.316 -25.875 -10.219 1 98.69 121 ASP A C 1
ATOM 912 O O . ASP A 1 121 ? 3.547 -25.812 -10.188 1 98.69 121 ASP A O 1
ATOM 916 N N . TYR A 1 122 ? 1.507 -24.859 -10.008 1 98.88 122 TYR A N 1
ATOM 917 C CA . TYR A 1 122 ? 2.01 -23.516 -9.711 1 98.88 122 TYR A CA 1
ATOM 918 C C . TYR A 1 122 ? 1.239 -22.891 -8.555 1 98.88 122 TYR A C 1
ATOM 920 O O . TYR A 1 122 ? 0.02 -23.047 -8.453 1 98.88 122 TYR A O 1
ATOM 928 N N . ILE A 1 123 ? 1.937 -22.188 -7.695 1 98.94 123 ILE A N 1
ATOM 929 C CA . ILE A 1 123 ? 1.366 -21.297 -6.695 1 98.94 123 ILE A CA 1
ATOM 930 C C . ILE A 1 123 ? 1.927 -19.891 -6.883 1 98.94 123 ILE A C 1
ATOM 932 O O . ILE A 1 123 ? 3.145 -19.688 -6.867 1 98.94 123 ILE A O 1
ATOM 936 N N . ILE A 1 124 ? 1.036 -18.938 -7.176 1 98.94 124 ILE A N 1
ATOM 937 C CA . ILE A 1 124 ? 1.405 -17.547 -7.391 1 98.94 124 ILE A CA 1
ATOM 938 C C . ILE A 1 124 ? 1.012 -16.719 -6.172 1 98.94 124 ILE A C 1
ATOM 940 O O . ILE A 1 124 ? -0.155 -16.703 -5.773 1 98.94 124 ILE A O 1
ATOM 944 N N . ILE A 1 125 ? 1.948 -16.031 -5.555 1 99 125 ILE A N 1
ATOM 945 C CA . ILE A 1 125 ? 1.686 -15.219 -4.367 1 99 125 ILE A CA 1
ATOM 946 C C . ILE A 1 125 ? 1.744 -13.734 -4.723 1 99 125 ILE A C 1
ATOM 948 O O . ILE A 1 125 ? 2.789 -13.234 -5.141 1 99 125 ILE A O 1
ATOM 952 N N . ASP A 1 126 ? 0.67 -13.023 -4.559 1 98.94 126 ASP A N 1
ATOM 953 C CA . ASP A 1 126 ? 0.604 -11.578 -4.746 1 98.94 126 ASP A CA 1
ATOM 954 C C . ASP A 1 126 ? 0.999 -10.836 -3.473 1 98.94 126 ASP A C 1
ATOM 956 O O . ASP A 1 126 ? 0.289 -10.906 -2.467 1 98.94 126 ASP A O 1
ATOM 960 N N . CYS A 1 127 ? 2.027 -10.07 -3.555 1 98.62 127 CYS A N 1
ATOM 961 C CA . CYS A 1 127 ? 2.557 -9.422 -2.357 1 98.62 127 CYS A CA 1
ATOM 962 C C . CYS A 1 127 ? 2.223 -7.938 -2.346 1 98.62 127 CYS A C 1
ATOM 964 O O . CYS A 1 127 ? 2.086 -7.32 -3.402 1 98.62 127 CYS A O 1
ATOM 966 N N . PRO A 1 128 ? 2.088 -7.332 -1.187 1 97.44 128 PRO A N 1
ATOM 967 C CA . PRO A 1 128 ? 1.873 -5.887 -1.082 1 97.44 128 PRO A CA 1
ATOM 968 C C . PRO A 1 128 ? 3.139 -5.078 -1.358 1 97.44 128 PRO A C 1
ATOM 970 O O . PRO A 1 128 ? 4.238 -5.641 -1.39 1 97.44 128 PRO A O 1
ATOM 973 N N . PRO A 1 129 ? 2.977 -3.791 -1.611 1 95.38 129 PRO A N 1
ATOM 974 C CA . PRO A 1 129 ? 4.145 -2.924 -1.787 1 95.38 129 PRO A CA 1
ATOM 975 C C . PRO A 1 129 ? 4.801 -2.541 -0.461 1 95.38 129 PRO A C 1
ATOM 977 O O . PRO A 1 129 ? 4.93 -1.354 -0.153 1 95.38 129 PRO A O 1
ATOM 980 N N . ALA A 1 130 ? 5.176 -3.443 0.273 1 92.69 130 ALA A N 1
ATOM 981 C CA . ALA A 1 130 ? 5.828 -3.326 1.573 1 92.69 130 ALA A CA 1
ATOM 982 C C . ALA A 1 130 ? 6.738 -4.523 1.842 1 92.69 130 ALA A C 1
ATOM 984 O O . ALA A 1 130 ? 6.539 -5.598 1.272 1 92.69 130 ALA A O 1
ATOM 985 N N . LEU A 1 131 ? 7.711 -4.285 2.682 1 92.44 131 LEU A N 1
ATOM 986 C CA . LEU A 1 131 ? 8.703 -5.324 2.926 1 92.44 131 LEU A CA 1
ATOM 987 C C . LEU A 1 131 ? 8.648 -5.801 4.375 1 92.44 131 LEU A C 1
ATOM 989 O O . LEU A 1 131 ? 9.688 -6.078 4.98 1 92.44 131 LEU A O 1
ATOM 993 N N . GLY A 1 132 ? 7.453 -5.84 4.926 1 92.12 132 GLY A N 1
ATOM 994 C CA . GLY A 1 132 ? 7.258 -6.289 6.297 1 92.12 132 GLY A CA 1
ATOM 995 C C . GLY A 1 132 ? 7.09 -7.789 6.414 1 92.12 132 GLY A C 1
ATOM 996 O O . GLY A 1 132 ? 7.609 -8.547 5.594 1 92.12 132 GLY A O 1
ATOM 997 N N . LEU A 1 133 ? 6.43 -8.227 7.406 1 93.75 133 LEU A N 1
ATOM 998 C CA . LEU A 1 133 ? 6.309 -9.648 7.719 1 93.75 133 LEU A CA 1
ATOM 999 C C . LEU A 1 133 ? 5.453 -10.359 6.676 1 93.75 133 LEU A C 1
ATOM 1001 O O . LEU A 1 133 ? 5.68 -11.539 6.379 1 93.75 133 LEU A O 1
ATOM 1005 N N . LEU A 1 134 ? 4.469 -9.656 6.129 1 96.25 134 LEU A N 1
ATOM 1006 C CA . LEU A 1 134 ? 3.67 -10.281 5.078 1 96.25 134 LEU A CA 1
ATOM 1007 C C . LEU A 1 134 ? 4.543 -10.688 3.898 1 96.25 134 LEU A C 1
ATOM 1009 O O . LEU A 1 134 ? 4.445 -11.812 3.408 1 96.25 134 LEU A O 1
ATOM 1013 N N . ASN A 1 135 ? 5.383 -9.773 3.514 1 96.25 135 ASN A N 1
ATOM 1014 C CA . ASN A 1 135 ? 6.309 -10.062 2.422 1 96.25 135 ASN A CA 1
ATOM 1015 C C . ASN A 1 135 ? 7.309 -11.148 2.809 1 96.25 135 ASN A C 1
ATOM 1017 O O . ASN A 1 135 ? 7.598 -12.039 2.014 1 96.25 135 ASN A O 1
ATOM 1021 N N . THR A 1 136 ? 7.801 -11.094 4.004 1 95.88 136 THR A N 1
ATOM 1022 C CA . THR A 1 136 ? 8.758 -12.086 4.473 1 95.88 136 THR A CA 1
ATOM 1023 C C . THR A 1 136 ? 8.141 -13.484 4.449 1 95.88 136 THR A C 1
ATOM 1025 O O . THR A 1 136 ? 8.805 -14.453 4.086 1 95.88 136 THR A O 1
ATOM 1028 N N . ASN A 1 137 ? 6.91 -13.586 4.863 1 98 137 ASN A N 1
ATOM 1029 C CA . ASN A 1 137 ? 6.219 -14.867 4.797 1 98 137 ASN A CA 1
ATOM 1030 C C . ASN A 1 137 ? 6.148 -15.391 3.365 1 98 137 ASN A C 1
ATOM 1032 O O . ASN A 1 137 ? 6.355 -16.578 3.125 1 98 137 ASN A O 1
ATOM 1036 N N . ALA A 1 138 ? 5.852 -14.5 2.443 1 98.69 138 ALA A N 1
ATOM 1037 C CA . ALA A 1 138 ? 5.785 -14.898 1.037 1 98.69 138 ALA A CA 1
ATOM 1038 C C . ALA A 1 138 ? 7.148 -15.375 0.538 1 98.69 138 ALA A C 1
ATOM 1040 O O . ALA A 1 138 ? 7.246 -16.438 -0.085 1 98.69 138 ALA A O 1
ATOM 1041 N N . LEU A 1 139 ? 8.195 -14.641 0.875 1 98.62 139 LEU A N 1
ATOM 1042 C CA . LEU A 1 139 ? 9.547 -14.953 0.426 1 98.62 139 LEU A CA 1
ATOM 10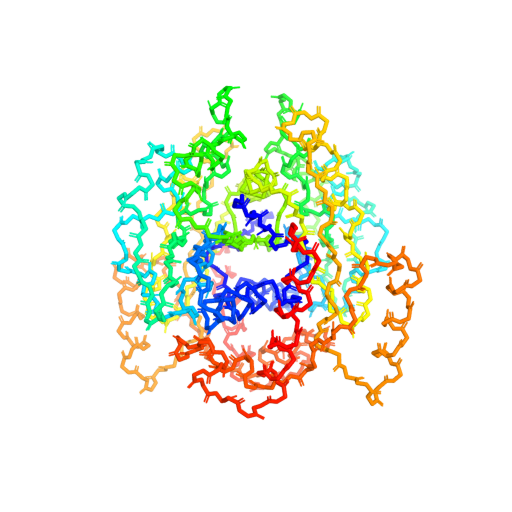43 C C . LEU A 1 139 ? 10.047 -16.25 1.059 1 98.62 139 LEU A C 1
ATOM 1045 O O . LEU A 1 139 ? 10.82 -16.984 0.442 1 98.62 139 LEU A O 1
ATOM 1049 N N . THR A 1 140 ? 9.625 -16.5 2.236 1 98.62 140 THR A N 1
ATOM 1050 C CA . THR A 1 140 ? 10.008 -17.719 2.939 1 98.62 140 THR A CA 1
ATOM 1051 C C . THR A 1 140 ? 9.32 -18.938 2.326 1 98.62 140 THR A C 1
ATOM 1053 O O . THR A 1 140 ? 9.891 -20.031 2.307 1 98.62 140 THR A O 1
ATOM 1056 N N . ALA A 1 141 ? 8.172 -18.703 1.777 1 98.81 141 ALA A N 1
ATOM 1057 C CA . ALA A 1 141 ? 7.328 -19.812 1.322 1 98.81 141 ALA A CA 1
ATOM 1058 C C . ALA A 1 141 ? 7.594 -20.125 -0.144 1 98.81 141 ALA A C 1
ATOM 1060 O O . ALA A 1 141 ? 7.305 -21.234 -0.603 1 98.81 141 ALA A O 1
ATOM 1061 N N . CYS A 1 142 ? 8.133 -19.203 -0.903 1 98.81 142 CYS A N 1
ATOM 1062 C CA . CYS A 1 142 ? 8.18 -19.375 -2.35 1 98.81 142 CYS A CA 1
ATOM 1063 C C . CYS A 1 142 ? 9.516 -19.984 -2.781 1 98.81 142 CYS A C 1
ATOM 1065 O O . CYS A 1 142 ? 10.461 -20.031 -1.99 1 98.81 142 CYS A O 1
ATOM 1067 N N . ASN A 1 143 ? 9.523 -20.516 -3.99 1 98.62 143 ASN A N 1
ATOM 1068 C CA . ASN A 1 143 ? 10.766 -20.984 -4.598 1 98.62 143 ASN A CA 1
ATOM 1069 C C . ASN A 1 143 ? 11.555 -19.828 -5.219 1 98.62 143 ASN A C 1
ATOM 1071 O O . ASN A 1 143 ? 12.781 -19.828 -5.215 1 98.62 143 ASN A O 1
ATOM 1075 N N . SER A 1 144 ? 10.836 -18.859 -5.77 1 98.62 144 SER A N 1
ATOM 1076 C CA . SER A 1 144 ? 11.508 -17.797 -6.492 1 98.62 144 SER A CA 1
ATOM 1077 C C . SER A 1 144 ? 10.648 -16.531 -6.516 1 98.62 144 SER A C 1
ATOM 1079 O O . SER A 1 144 ? 9.445 -16.578 -6.266 1 98.62 144 SER A O 1
ATOM 1081 N N . VAL A 1 145 ? 11.297 -15.398 -6.824 1 98.56 145 VAL A N 1
ATOM 1082 C CA . VAL A 1 145 ? 10.656 -14.086 -6.805 1 98.56 145 VAL A CA 1
ATOM 1083 C C . VAL A 1 145 ? 10.625 -13.508 -8.219 1 98.56 145 VAL A C 1
ATOM 1085 O O . VAL A 1 145 ? 11.664 -13.438 -8.891 1 98.56 145 VAL A O 1
ATOM 1088 N N . LEU A 1 146 ? 9.422 -13.156 -8.641 1 98.81 146 LEU A N 1
ATOM 1089 C CA . LEU A 1 146 ? 9.227 -12.406 -9.875 1 98.81 146 LEU A CA 1
ATOM 1090 C C . LEU A 1 146 ? 9.016 -10.922 -9.586 1 98.81 146 LEU A C 1
ATOM 1092 O O . LEU A 1 146 ? 8.18 -10.562 -8.758 1 98.81 146 LEU A O 1
ATOM 1096 N N . ILE A 1 147 ? 9.766 -10.094 -10.289 1 98.5 147 ILE A N 1
ATOM 1097 C CA . ILE A 1 147 ? 9.773 -8.672 -9.977 1 98.5 147 ILE A CA 1
ATOM 1098 C C . ILE A 1 147 ? 9.25 -7.875 -11.172 1 98.5 147 ILE A C 1
ATOM 1100 O O . ILE A 1 147 ? 9.984 -7.625 -12.125 1 98.5 147 ILE A O 1
ATOM 1104 N N . PRO A 1 148 ? 8.031 -7.414 -11.109 1 98.38 148 PRO A N 1
ATOM 1105 C CA . PRO A 1 148 ? 7.566 -6.465 -12.125 1 98.38 148 PRO A CA 1
ATOM 1106 C C . PRO A 1 148 ? 8.219 -5.09 -11.984 1 98.38 148 PRO A C 1
ATOM 1108 O O . PRO A 1 148 ? 8.32 -4.562 -10.875 1 98.38 148 PRO A O 1
ATOM 1111 N N . VAL A 1 149 ? 8.672 -4.551 -13.062 1 97.38 149 VAL A N 1
ATOM 1112 C CA . VAL A 1 149 ? 9.281 -3.229 -13.109 1 97.38 149 VAL A CA 1
ATOM 1113 C C . VAL A 1 149 ? 8.578 -2.365 -14.148 1 97.38 149 VAL A C 1
ATOM 1115 O O . VAL A 1 149 ? 8.562 -2.707 -15.336 1 97.38 149 VAL A O 1
ATOM 1118 N N . GLN A 1 150 ? 8.016 -1.364 -13.656 1 96.25 150 GLN A N 1
ATOM 1119 C CA . GLN A 1 150 ? 7.352 -0.449 -14.578 1 96.25 150 GLN A CA 1
ATOM 1120 C C . GLN A 1 150 ? 8.375 0.392 -15.344 1 96.25 150 GLN A C 1
ATOM 1122 O O . GLN A 1 150 ? 9.297 0.949 -14.75 1 96.25 150 GLN A O 1
ATOM 1127 N N . CYS A 1 151 ? 8.164 0.524 -16.656 1 95.19 151 CYS A N 1
ATOM 1128 C CA . CYS A 1 151 ? 9.094 1.256 -17.5 1 95.19 151 CYS A CA 1
ATOM 1129 C C . CYS A 1 151 ? 8.844 2.758 -17.422 1 95.19 151 CYS A C 1
ATOM 1131 O O . CYS A 1 151 ? 8.445 3.379 -18.406 1 95.19 151 CYS A O 1
ATOM 1133 N N . GLU A 1 152 ? 9.18 3.275 -16.297 1 91.06 152 GLU A N 1
ATOM 1134 C CA . GLU A 1 152 ? 9.055 4.707 -16.031 1 91.06 152 GLU A CA 1
ATOM 1135 C C . GLU A 1 152 ? 10.258 5.238 -15.273 1 91.06 152 GLU A C 1
ATOM 1137 O O . GLU A 1 152 ? 11.18 4.48 -14.961 1 91.06 152 GLU A O 1
ATOM 1142 N N . TYR A 1 153 ? 10.266 6.523 -15.062 1 86.06 153 TYR A N 1
ATOM 1143 C CA . TYR A 1 153 ? 11.359 7.148 -14.328 1 86.06 153 TYR A CA 1
ATOM 1144 C C . TYR A 1 153 ? 11.562 6.473 -12.977 1 86.06 153 TYR A C 1
ATOM 1146 O O . TYR A 1 153 ? 10.594 6.16 -12.281 1 86.06 153 TYR A O 1
ATOM 1154 N N . TYR A 1 154 ? 12.766 6.191 -12.672 1 85.06 154 TYR A N 1
ATOM 1155 C CA . TYR A 1 154 ? 13.164 5.648 -11.383 1 85.06 154 TYR A CA 1
ATOM 1156 C C . TYR A 1 154 ? 12.664 4.219 -11.211 1 85.06 154 TYR A C 1
ATOM 1158 O O . TYR A 1 154 ? 12.297 3.807 -10.109 1 85.06 154 TYR A O 1
ATOM 1166 N N . ALA A 1 155 ? 12.602 3.604 -12.258 1 87.94 155 ALA A N 1
ATOM 1167 C CA . ALA A 1 155 ? 12.094 2.234 -12.305 1 87.94 155 ALA A CA 1
ATOM 1168 C C . ALA A 1 155 ? 12.891 1.322 -11.375 1 87.94 155 ALA A C 1
ATOM 1170 O O . ALA A 1 155 ? 12.344 0.385 -10.789 1 87.94 155 ALA A O 1
ATOM 1171 N N . LEU A 1 156 ? 14.094 1.644 -11.203 1 88.5 156 LEU A N 1
ATOM 1172 C CA . LEU A 1 156 ? 14.977 0.761 -10.445 1 88.5 156 LEU A CA 1
ATOM 1173 C C . LEU A 1 156 ? 15.055 1.198 -8.984 1 88.5 156 LEU A C 1
ATOM 1175 O O . LEU A 1 156 ? 15.68 0.521 -8.164 1 88.5 156 LEU A O 1
ATOM 1179 N N . GLU A 1 157 ? 14.289 2.254 -8.781 1 82.56 157 GLU A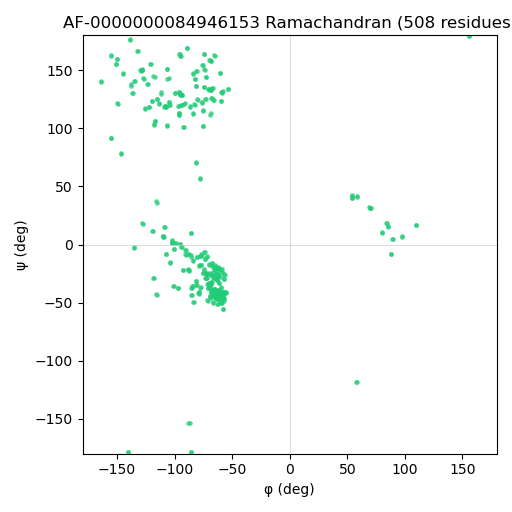 N 1
ATOM 1180 C CA . GLU A 1 157 ? 14.32 2.773 -7.418 1 82.56 157 GLU A CA 1
ATOM 1181 C C . GLU A 1 157 ? 13.695 1.788 -6.438 1 82.56 157 GLU A C 1
ATOM 1183 O O . GLU A 1 157 ? 12.648 1.203 -6.715 1 82.56 157 GLU A O 1
ATOM 1188 N N . GLY A 1 158 ? 14.266 1.535 -5.359 1 76.38 158 GLY A N 1
ATOM 1189 C CA . GLY A 1 158 ? 13.742 0.694 -4.293 1 76.38 158 GLY A CA 1
ATOM 1190 C C . GLY A 1 158 ? 14.086 -0.772 -4.469 1 76.38 158 GLY A C 1
ATOM 1191 O O . GLY A 1 158 ? 13.883 -1.577 -3.557 1 76.38 158 GLY A O 1
ATOM 1192 N N . LEU A 1 159 ? 14.648 -1.104 -5.625 1 88 159 LEU A N 1
ATOM 1193 C CA . LEU A 1 159 ? 14.945 -2.51 -5.871 1 88 159 LEU A CA 1
ATOM 1194 C C . LEU A 1 159 ? 16.062 -2.998 -4.945 1 88 159 LEU A C 1
ATOM 1196 O O . LEU A 1 159 ? 16.125 -4.188 -4.625 1 88 159 LEU A O 1
ATOM 1200 N N . THR A 1 160 ? 16.859 -2.076 -4.512 1 86.19 160 THR A N 1
ATOM 1201 C CA . THR A 1 160 ? 17.953 -2.438 -3.629 1 86.19 160 THR A CA 1
ATOM 1202 C C . THR A 1 160 ? 17.438 -3.002 -2.312 1 86.19 160 THR A C 1
ATOM 1204 O O . THR A 1 160 ? 17.938 -4.012 -1.818 1 86.19 160 THR A O 1
ATOM 1207 N N . GLN A 1 161 ? 16.438 -2.359 -1.782 1 88.94 161 GLN A N 1
ATOM 1208 C CA . GLN A 1 161 ? 15.875 -2.838 -0.522 1 88.94 161 GLN A CA 1
ATOM 1209 C C . GLN A 1 161 ? 15.227 -4.207 -0.696 1 88.94 161 GLN A C 1
ATOM 1211 O O . GLN A 1 161 ? 15.305 -5.055 0.193 1 88.94 161 GLN A O 1
ATOM 1216 N N . LEU A 1 162 ? 14.547 -4.328 -1.778 1 93.94 162 LEU A N 1
ATOM 1217 C CA . LEU A 1 162 ? 13.93 -5.617 -2.061 1 93.94 162 LEU A CA 1
ATOM 1218 C C . LEU A 1 162 ? 14.984 -6.715 -2.162 1 93.94 162 LEU A C 1
ATOM 1220 O O . LEU A 1 162 ? 14.836 -7.781 -1.557 1 93.94 162 LEU A O 1
ATOM 1224 N N . LEU A 1 163 ? 16.047 -6.457 -2.855 1 94.38 163 LEU A N 1
ATOM 1225 C CA . LEU A 1 163 ? 17.109 -7.445 -3.033 1 94.38 163 LEU A CA 1
ATOM 1226 C C . LEU A 1 163 ? 17.766 -7.77 -1.7 1 94.38 163 LEU A C 1
ATOM 1228 O O . LEU A 1 163 ? 18.094 -8.93 -1.431 1 94.38 163 LEU A O 1
ATOM 1232 N N . ASN A 1 164 ? 17.938 -6.777 -0.896 1 92.44 164 ASN A N 1
ATOM 1233 C CA . ASN A 1 164 ? 18.469 -7.016 0.438 1 92.44 164 ASN A CA 1
ATOM 1234 C C . ASN A 1 164 ? 17.562 -7.918 1.261 1 92.44 164 ASN A C 1
ATOM 1236 O O . ASN A 1 164 ? 18.031 -8.789 1.992 1 92.44 164 ASN A O 1
ATOM 1240 N N . THR A 1 165 ? 16.297 -7.668 1.133 1 94.06 165 THR A N 1
ATOM 1241 C CA . THR A 1 165 ? 15.336 -8.484 1.853 1 94.06 165 THR A CA 1
ATOM 1242 C C . THR A 1 165 ? 15.375 -9.93 1.359 1 94.06 165 THR A C 1
ATOM 1244 O O . THR A 1 165 ? 15.281 -10.867 2.156 1 94.06 165 THR A O 1
ATOM 1247 N N . VAL A 1 166 ? 15.477 -10.109 0.081 1 96.69 166 VAL A N 1
ATOM 1248 C CA . VAL A 1 166 ? 15.57 -11.438 -0.51 1 96.69 166 VAL A CA 1
ATOM 1249 C C . VAL A 1 166 ? 16.812 -12.156 0.028 1 96.69 166 VAL A C 1
ATOM 1251 O O . VAL A 1 166 ? 16.734 -13.312 0.437 1 96.69 166 VAL A O 1
ATOM 1254 N N . LEU A 1 167 ? 17.938 -11.438 0.099 1 95.56 167 LEU A N 1
ATOM 1255 C CA . LEU A 1 167 ? 19.188 -12.008 0.583 1 95.56 167 LEU A CA 1
ATOM 1256 C C . LEU A 1 167 ? 19.078 -12.406 2.049 1 95.56 167 LEU A C 1
ATOM 1258 O O . LEU A 1 167 ? 19.531 -13.484 2.443 1 95.56 167 LEU A O 1
ATOM 1262 N N . LEU A 1 168 ? 18.484 -11.57 2.768 1 93.75 168 LEU A N 1
ATOM 1263 C CA . LEU A 1 168 ? 18.297 -11.859 4.184 1 93.75 168 LEU A CA 1
ATOM 1264 C C . LEU A 1 168 ? 17.406 -13.086 4.375 1 93.75 168 LEU A C 1
ATOM 1266 O O . LEU A 1 168 ? 17.703 -13.953 5.199 1 93.75 168 LEU A O 1
ATOM 1270 N N . THR A 1 169 ? 16.344 -13.148 3.662 1 96.5 169 THR A N 1
ATOM 1271 C CA . THR A 1 169 ? 15.43 -14.281 3.754 1 96.5 169 THR A CA 1
ATOM 1272 C C . THR A 1 169 ? 16.125 -15.57 3.33 1 96.5 169 THR A C 1
ATOM 1274 O O . THR A 1 169 ? 15.93 -16.625 3.941 1 96.5 169 THR A O 1
ATOM 1277 N N . GLN A 1 170 ? 16.938 -15.461 2.309 1 96.81 170 GLN A N 1
ATOM 1278 C CA . GLN A 1 170 ? 17.734 -16.594 1.846 1 96.81 170 GLN A CA 1
ATOM 1279 C C . GLN A 1 170 ? 18.656 -17.125 2.951 1 96.81 170 GLN A C 1
ATOM 1281 O O . GLN A 1 170 ? 18.766 -18.328 3.152 1 96.81 170 GLN A O 1
ATOM 1286 N N . SER A 1 171 ? 19.266 -16.297 3.668 1 96.81 171 SER A N 1
ATOM 1287 C CA . SER A 1 171 ? 20.281 -16.672 4.656 1 96.81 171 SER A CA 1
ATOM 1288 C C . SER A 1 171 ? 19.641 -17.266 5.906 1 96.81 171 SER A C 1
ATOM 1290 O O . SER A 1 171 ? 20.234 -18.109 6.57 1 96.81 171 SER A O 1
ATOM 1292 N N . VAL A 1 172 ? 18.438 -16.938 6.152 1 95.12 172 VAL A N 1
ATOM 1293 C CA . VAL A 1 172 ? 17.891 -17.281 7.461 1 95.12 172 VAL A CA 1
ATOM 1294 C C . VAL A 1 172 ? 16.75 -18.281 7.301 1 95.12 172 VAL A C 1
ATOM 1296 O O . VAL A 1 172 ? 16.672 -19.266 8.031 1 95.12 172 VAL A O 1
ATOM 1299 N N . PHE A 1 173 ? 15.875 -18.016 6.293 1 96.62 173 PHE A N 1
ATOM 1300 C CA . PHE A 1 173 ? 14.594 -18.719 6.336 1 96.62 173 PHE A CA 1
ATOM 1301 C C . PHE A 1 173 ? 14.43 -19.609 5.113 1 96.62 173 PHE A C 1
ATOM 1303 O O . PHE A 1 173 ? 13.719 -20.625 5.168 1 96.62 173 PHE A O 1
ATOM 1310 N N . ASN A 1 174 ? 15.016 -19.281 4.012 1 98.31 174 ASN A N 1
ATOM 1311 C CA . ASN A 1 174 ? 14.773 -19.969 2.744 1 98.31 174 ASN A CA 1
ATOM 1312 C C . ASN A 1 174 ? 16.031 -20 1.883 1 98.31 174 ASN A C 1
ATOM 1314 O O . ASN A 1 174 ? 16.125 -19.312 0.874 1 98.31 174 ASN A O 1
ATOM 1318 N N . PRO A 1 175 ? 16.953 -20.859 2.141 1 98.12 175 PRO A N 1
ATOM 1319 C CA . PRO A 1 175 ? 18.25 -20.906 1.454 1 98.12 175 PRO A CA 1
ATOM 1320 C C . PRO A 1 175 ? 18.109 -21.188 -0.041 1 98.12 175 PRO A C 1
ATOM 1322 O O . PRO A 1 175 ? 19.016 -20.859 -0.818 1 98.12 175 PRO A O 1
ATOM 1325 N N . GLN A 1 176 ? 17.047 -21.719 -0.465 1 97.81 176 GLN A N 1
ATOM 1326 C CA . GLN A 1 176 ? 16.891 -22.109 -1.864 1 97.81 176 GLN A CA 1
ATOM 1327 C C . GLN A 1 176 ? 16.203 -21 -2.66 1 97.81 176 GLN A C 1
ATOM 1329 O O . GLN A 1 176 ? 16.031 -21.109 -3.875 1 97.81 176 GLN A O 1
ATOM 1334 N N . LEU A 1 177 ? 15.82 -19.891 -1.973 1 98.44 177 LEU A N 1
ATOM 1335 C CA . LEU A 1 177 ? 15.125 -18.781 -2.621 1 98.44 177 LEU A CA 1
ATOM 1336 C C . LEU A 1 177 ? 15.961 -18.219 -3.762 1 98.44 177 LEU A C 1
ATOM 1338 O O . LEU A 1 177 ? 17.156 -17.984 -3.604 1 98.44 177 LEU A O 1
ATOM 1342 N N . THR A 1 178 ? 15.352 -18.016 -4.953 1 97.5 178 THR A N 1
ATOM 1343 C CA . THR A 1 178 ? 16.062 -17.438 -6.09 1 97.5 178 THR A CA 1
ATOM 1344 C C . THR A 1 178 ? 15.234 -16.328 -6.73 1 97.5 178 THR A C 1
ATOM 1346 O O . THR A 1 178 ? 14.07 -16.141 -6.391 1 97.5 178 THR A O 1
ATOM 1349 N N . ILE A 1 179 ? 15.859 -15.586 -7.547 1 96.94 179 ILE A N 1
ATOM 1350 C CA . ILE A 1 179 ? 15.164 -14.617 -8.383 1 96.94 179 ILE A CA 1
ATOM 1351 C C . ILE A 1 179 ? 14.625 -15.305 -9.641 1 96.94 179 ILE A C 1
ATOM 1353 O O . ILE A 1 179 ? 15.398 -15.812 -10.453 1 96.94 179 ILE A O 1
ATOM 1357 N N . GLU A 1 180 ? 13.305 -15.398 -9.734 1 97.06 180 GLU A N 1
ATOM 1358 C CA . GLU A 1 180 ? 12.656 -15.93 -10.93 1 97.06 180 GLU A CA 1
ATOM 1359 C C . GLU A 1 180 ? 13.008 -15.109 -12.164 1 97.06 180 GLU A C 1
ATOM 1361 O O . GLU A 1 180 ? 13.344 -15.664 -13.211 1 97.06 180 GLU A O 1
ATOM 1366 N N . GLY A 1 181 ? 12.898 -13.828 -11.977 1 97.94 181 GLY A N 1
ATOM 1367 C CA . GLY A 1 181 ? 13.203 -12.883 -13.039 1 97.94 181 GLY A CA 1
ATOM 1368 C C . GLY A 1 181 ? 12.5 -11.547 -12.875 1 97.94 181 GLY A C 1
ATOM 1369 O O . GLY A 1 181 ? 11.836 -11.312 -11.859 1 97.94 181 GLY A O 1
ATOM 1370 N N . VAL A 1 182 ? 12.812 -10.664 -13.883 1 98.19 182 VAL A N 1
ATOM 1371 C CA . VAL A 1 182 ? 12.227 -9.328 -13.922 1 98.19 182 VAL A CA 1
ATOM 1372 C C . VAL A 1 182 ? 11.281 -9.219 -15.117 1 98.19 182 VAL A C 1
ATOM 1374 O O . VAL A 1 182 ? 11.602 -9.672 -16.219 1 98.19 182 VAL A O 1
ATOM 1377 N N . LEU A 1 183 ? 10.117 -8.734 -14.836 1 98.75 183 LEU A N 1
ATOM 1378 C CA . LEU A 1 183 ? 9.133 -8.508 -15.891 1 98.75 183 LEU A CA 1
ATOM 1379 C C . LEU A 1 183 ? 8.938 -7.02 -16.141 1 98.75 183 LEU A C 1
ATOM 1381 O O . LEU A 1 183 ? 8.523 -6.281 -15.25 1 98.75 183 LEU A O 1
ATOM 1385 N N . LEU A 1 184 ? 9.25 -6.559 -17.375 1 98.44 184 LEU A N 1
ATOM 1386 C CA . LEU A 1 184 ? 8.969 -5.176 -17.766 1 98.44 184 LEU A CA 1
ATOM 1387 C C . LEU A 1 184 ? 7.473 -4.969 -17.984 1 98.44 184 LEU A C 1
ATOM 1389 O O . LEU A 1 184 ? 6.84 -5.734 -18.719 1 98.44 184 LEU A O 1
ATOM 1393 N N . THR A 1 185 ? 6.953 -3.975 -17.266 1 98.38 185 THR A N 1
ATOM 1394 C CA . THR A 1 185 ? 5.52 -3.738 -17.359 1 98.38 185 THR A CA 1
ATOM 1395 C C . THR A 1 185 ? 5.234 -2.32 -17.844 1 98.38 185 THR A C 1
ATOM 1397 O O . THR A 1 185 ? 6.086 -1.437 -17.734 1 98.38 185 THR A O 1
ATOM 1400 N N . MET A 1 186 ? 4.078 -2.143 -18.438 1 97.38 186 MET A N 1
ATOM 1401 C CA . MET A 1 186 ? 3.562 -0.873 -18.953 1 97.38 186 MET A CA 1
ATOM 1402 C C . MET A 1 186 ? 4.555 -0.227 -19.906 1 97.38 186 MET A C 1
ATOM 1404 O O . MET A 1 186 ? 4.809 0.976 -19.828 1 97.38 186 MET A O 1
ATOM 1408 N N . LEU A 1 187 ? 5.109 -1.03 -20.719 1 96.44 187 LEU A N 1
ATOM 1409 C CA . LEU A 1 187 ? 6.074 -0.562 -21.703 1 96.44 187 LEU A CA 1
ATOM 1410 C C . LEU A 1 187 ? 5.367 0.134 -22.859 1 96.44 187 LEU A C 1
ATOM 1412 O O . LEU A 1 187 ? 4.477 -0.444 -23.484 1 96.44 187 LEU A O 1
ATOM 1416 N N . ASP A 1 188 ? 5.734 1.303 -23.047 1 93.19 188 ASP A N 1
ATOM 1417 C CA . ASP A 1 188 ? 5.379 2.01 -24.281 1 93.19 188 ASP A CA 1
ATOM 1418 C C . ASP A 1 188 ? 6.59 2.146 -25.203 1 93.19 188 ASP A C 1
ATOM 1420 O O . ASP A 1 188 ? 7.387 3.076 -25.062 1 93.19 188 ASP A O 1
ATOM 1424 N N . GLN A 1 189 ? 6.625 1.356 -26.156 1 88.5 189 GLN A N 1
ATOM 1425 C CA . GLN A 1 189 ? 7.797 1.266 -27.016 1 88.5 189 GLN A CA 1
ATOM 1426 C C . GLN A 1 189 ? 7.918 2.5 -27.906 1 88.5 189 GLN A C 1
ATOM 1428 O O . GLN A 1 189 ? 8.969 2.736 -28.5 1 88.5 189 GLN A O 1
ATOM 1433 N N . ARG A 1 190 ? 6.949 3.34 -27.969 1 91.12 190 ARG A N 1
ATOM 1434 C CA . ARG A 1 190 ? 6.961 4.52 -28.828 1 91.12 190 ARG A CA 1
ATOM 1435 C C . ARG A 1 190 ? 7.648 5.691 -28.141 1 91.12 190 ARG A C 1
ATOM 1437 O O . ARG A 1 190 ? 7.98 6.691 -28.781 1 91.12 190 ARG A O 1
ATOM 1444 N N . THR A 1 191 ? 7.902 5.48 -26.812 1 92.12 191 THR A N 1
ATOM 1445 C CA . THR A 1 191 ? 8.5 6.578 -26.062 1 92.12 191 THR A CA 1
ATOM 1446 C C . THR A 1 191 ? 9.977 6.309 -25.797 1 92.12 191 THR A C 1
ATOM 1448 O O . THR A 1 191 ? 10.367 5.164 -25.531 1 92.12 191 THR A O 1
ATOM 1451 N N . ASN A 1 192 ? 10.773 7.336 -25.844 1 93.69 192 ASN A N 1
ATOM 1452 C CA . ASN A 1 192 ? 12.188 7.227 -25.516 1 93.69 192 ASN A CA 1
ATOM 1453 C C . ASN A 1 192 ? 12.406 6.738 -24.094 1 93.69 192 ASN A C 1
ATOM 1455 O O . ASN A 1 192 ? 13.297 5.926 -23.828 1 93.69 192 ASN A O 1
ATOM 1459 N N . LEU A 1 193 ? 11.578 7.176 -23.281 1 91.75 193 LEU A N 1
ATOM 1460 C CA . LEU A 1 193 ? 11.695 6.812 -21.875 1 91.75 193 LEU A CA 1
ATOM 1461 C C . LEU A 1 193 ? 11.531 5.309 -21.688 1 91.75 193 LEU A C 1
ATOM 1463 O O . LEU A 1 193 ? 12.336 4.668 -21.016 1 91.75 193 LEU A O 1
ATOM 1467 N N . GLY A 1 194 ? 10.477 4.785 -22.25 1 92.56 194 GLY A N 1
ATOM 1468 C CA . GLY A 1 194 ? 10.234 3.354 -22.141 1 92.56 194 GLY A CA 1
ATOM 1469 C C . GLY A 1 194 ? 11.398 2.514 -22.641 1 92.56 194 GLY A C 1
ATOM 1470 O O . GLY A 1 194 ? 11.789 1.539 -22 1 92.56 194 GLY A O 1
ATOM 1471 N N . VAL A 1 195 ? 11.93 2.934 -23.703 1 93 195 VAL A N 1
ATOM 1472 C CA . VAL A 1 195 ? 13.039 2.213 -24.328 1 93 195 VAL A CA 1
ATOM 1473 C C . VAL A 1 195 ? 14.289 2.332 -23.453 1 93 195 VAL A C 1
ATOM 1475 O O . VAL A 1 195 ? 14.977 1.339 -23.203 1 93 195 VAL A O 1
ATOM 1478 N N . GLU A 1 196 ? 14.523 3.475 -23.016 1 94.75 196 GLU A N 1
ATOM 1479 C CA . GLU A 1 196 ? 15.703 3.723 -22.188 1 94.75 196 GLU A CA 1
ATOM 1480 C C . GLU A 1 196 ? 15.656 2.912 -20.891 1 94.75 196 GLU A C 1
ATOM 1482 O O . GLU A 1 196 ? 16.656 2.293 -20.5 1 94.75 196 GLU A O 1
ATOM 1487 N N . VAL A 1 197 ? 14.539 2.936 -20.281 1 93.69 197 VAL A N 1
ATOM 1488 C CA . VAL A 1 197 ? 14.383 2.207 -19.031 1 93.69 197 VAL A CA 1
ATOM 1489 C C . VAL A 1 197 ? 14.523 0.708 -19.281 1 93.69 197 VAL A C 1
ATOM 1491 O O . VAL A 1 197 ? 15.188 0.002 -18.516 1 93.69 197 VAL A O 1
ATOM 1494 N N . SER A 1 198 ? 13.867 0.234 -20.344 1 95.12 198 SER A N 1
ATOM 1495 C CA . SER A 1 198 ? 13.961 -1.18 -20.688 1 95.12 198 SER A CA 1
ATOM 1496 C C . SER A 1 198 ? 15.406 -1.61 -20.875 1 95.12 198 SER A C 1
ATOM 1498 O O . SER A 1 198 ? 15.82 -2.66 -20.375 1 95.12 198 SER A O 1
ATOM 1500 N N . GLN A 1 199 ? 16.188 -0.8 -21.5 1 95.31 199 GLN A N 1
ATOM 1501 C CA . GLN A 1 199 ? 17.594 -1.104 -21.75 1 95.31 199 GLN A CA 1
ATOM 1502 C C . GLN A 1 199 ? 18.391 -1.114 -20.453 1 95.31 199 GLN A C 1
ATOM 1504 O O . GLN A 1 199 ? 19.25 -1.981 -20.25 1 95.31 199 GLN A O 1
ATOM 1509 N N . GLU A 1 200 ? 18.094 -0.203 -19.641 1 94.88 200 GLU A N 1
ATOM 1510 C CA . GLU A 1 200 ? 18.781 -0.113 -18.359 1 94.88 200 GLU A CA 1
ATOM 1511 C C . GLU A 1 200 ? 18.5 -1.341 -17.5 1 94.88 200 GLU A C 1
ATOM 1513 O O . GLU A 1 200 ? 19.422 -1.898 -16.891 1 94.88 200 GLU A O 1
ATOM 1518 N N . VAL A 1 201 ? 17.25 -1.721 -17.469 1 95 201 VAL A N 1
ATOM 1519 C CA . VAL A 1 201 ? 16.875 -2.877 -16.656 1 95 201 VAL A CA 1
ATOM 1520 C C . VAL A 1 201 ? 17.516 -4.137 -17.219 1 95 201 VAL A C 1
ATOM 1522 O O . VAL A 1 201 ? 18.016 -4.977 -16.469 1 95 201 VAL A O 1
ATOM 1525 N N . ARG A 1 202 ? 17.547 -4.27 -18.5 1 95.81 202 ARG A N 1
ATOM 1526 C CA . ARG A 1 202 ? 18.141 -5.445 -19.141 1 95.81 202 ARG A CA 1
ATOM 1527 C C . ARG A 1 202 ? 19.656 -5.477 -18.938 1 95.81 202 ARG A C 1
ATOM 1529 O O . ARG A 1 202 ? 20.25 -6.547 -18.828 1 95.81 202 ARG A O 1
ATOM 1536 N N . LYS A 1 203 ? 20.266 -4.328 -18.906 1 95.56 203 LYS A N 1
ATOM 1537 C CA . LYS A 1 203 ? 21.688 -4.258 -18.625 1 95.56 203 LYS A CA 1
ATOM 1538 C C . LYS A 1 203 ? 22 -4.715 -17.203 1 95.56 203 LYS A C 1
ATOM 1540 O O . LYS A 1 203 ? 22.984 -5.41 -16.969 1 95.56 203 LYS A O 1
ATOM 1545 N N . TYR A 1 204 ? 21.156 -4.363 -16.375 1 92.44 204 TYR A N 1
ATOM 1546 C CA . TYR A 1 204 ? 21.375 -4.625 -14.961 1 92.44 204 TYR A CA 1
ATOM 1547 C C . TYR A 1 204 ? 21.062 -6.074 -14.609 1 92.44 204 TYR A C 1
ATOM 1549 O O . TYR A 1 204 ? 21.828 -6.727 -13.891 1 92.44 204 TYR A O 1
ATOM 1557 N N . PHE A 1 205 ? 19.969 -6.609 -15.133 1 95 205 PHE A N 1
ATOM 1558 C CA . PHE A 1 205 ? 19.5 -7.922 -14.711 1 95 205 PHE A CA 1
ATOM 1559 C C . PHE A 1 205 ? 19.812 -8.984 -15.758 1 95 205 PHE A C 1
ATOM 1561 O O . PHE A 1 205 ? 19.672 -10.18 -15.508 1 95 205 PHE A O 1
ATOM 1568 N N . LYS A 1 206 ? 20.141 -8.602 -16.953 1 96.19 206 LYS A N 1
ATOM 1569 C CA . LYS A 1 206 ? 20.641 -9.469 -18.016 1 96.19 206 LYS A CA 1
ATOM 1570 C C . LYS A 1 206 ? 19.641 -10.586 -18.312 1 96.19 206 LYS A C 1
ATOM 1572 O O . LYS A 1 206 ? 18.469 -10.328 -18.594 1 96.19 206 LYS A O 1
ATOM 1577 N N . GLU A 1 207 ? 20.078 -11.781 -18.109 1 95.94 207 GLU A N 1
ATOM 1578 C CA . GLU A 1 207 ? 19.281 -12.93 -18.531 1 95.94 207 GLU A CA 1
ATOM 1579 C C . GLU A 1 207 ? 18.078 -13.141 -17.625 1 95.94 207 GLU A C 1
ATOM 1581 O O . GLU A 1 207 ? 17.172 -13.906 -17.953 1 95.94 207 GLU A O 1
ATOM 1586 N N . LYS A 1 208 ? 18.031 -12.391 -16.594 1 96.5 208 LYS A N 1
ATOM 1587 C CA . LYS A 1 208 ? 16.922 -12.555 -15.648 1 96.5 208 LYS A CA 1
ATOM 1588 C C . LYS A 1 208 ? 15.703 -11.766 -16.109 1 96.5 208 LYS A C 1
ATOM 1590 O O . LYS A 1 208 ? 14.594 -11.984 -15.609 1 96.5 208 LYS A O 1
ATOM 1595 N N . VAL A 1 209 ? 15.953 -10.867 -17.078 1 98.12 209 VAL A N 1
ATOM 1596 C CA . VAL A 1 209 ? 14.805 -10.141 -17.609 1 98.12 209 VAL A CA 1
ATOM 1597 C C . VAL A 1 209 ? 14.07 -11.008 -18.625 1 98.12 209 VAL A C 1
ATOM 1599 O O . VAL A 1 209 ? 14.688 -11.555 -19.547 1 98.12 209 VAL A O 1
ATOM 1602 N N . TYR A 1 210 ? 12.844 -11.188 -18.406 1 98.56 210 TYR A N 1
ATOM 1603 C CA . TYR A 1 210 ? 12.039 -11.938 -19.359 1 98.56 210 TYR A CA 1
ATOM 1604 C C . TYR A 1 210 ? 12.039 -11.258 -20.734 1 98.56 210 TYR A C 1
ATOM 1606 O O . TYR A 1 210 ? 12.078 -10.023 -20.812 1 98.56 210 TYR A O 1
ATOM 1614 N N . LYS A 1 211 ? 11.953 -12.055 -21.75 1 97.75 211 LYS A N 1
ATOM 1615 C CA . LYS A 1 211 ? 11.883 -11.523 -23.094 1 97.75 211 LYS A CA 1
ATOM 1616 C C . LYS A 1 211 ? 10.57 -10.773 -23.328 1 97.75 211 LYS A C 1
ATOM 1618 O O . LYS A 1 211 ? 10.562 -9.695 -23.938 1 97.75 211 LYS A O 1
ATOM 1623 N N . THR A 1 212 ? 9.531 -11.391 -22.859 1 98.31 212 THR A N 1
ATOM 1624 C CA . THR A 1 212 ? 8.211 -10.766 -22.984 1 98.31 212 THR A CA 1
ATOM 1625 C C . THR A 1 212 ? 8.109 -9.539 -22.078 1 98.31 212 THR A C 1
ATOM 1627 O O . THR A 1 212 ? 8.57 -9.562 -20.938 1 98.31 212 THR A O 1
ATOM 1630 N N . ALA A 1 213 ? 7.574 -8.414 -22.625 1 98.31 213 ALA A N 1
ATOM 1631 C CA . ALA A 1 213 ? 7.215 -7.219 -21.859 1 98.31 213 ALA A CA 1
ATOM 1632 C C . ALA A 1 213 ? 5.719 -6.934 -21.969 1 98.31 213 ALA A C 1
ATOM 1634 O O . ALA A 1 213 ? 5.102 -7.184 -23 1 98.31 213 ALA A O 1
ATOM 1635 N N . ILE A 1 214 ? 5.16 -6.438 -20.875 1 98.81 214 ILE A N 1
ATOM 1636 C CA . ILE A 1 214 ? 3.732 -6.133 -20.875 1 98.81 214 ILE A CA 1
ATOM 1637 C C . ILE A 1 214 ? 3.514 -4.684 -21.297 1 98.81 214 ILE A C 1
ATOM 1639 O O . ILE A 1 214 ? 4.027 -3.758 -20.672 1 98.81 214 ILE A O 1
ATOM 1643 N N . PRO A 1 215 ? 2.773 -4.441 -22.359 1 98 215 PRO A N 1
ATOM 1644 C CA . PRO A 1 215 ? 2.533 -3.07 -22.812 1 98 215 PRO A CA 1
ATOM 1645 C C . PRO A 1 215 ? 1.516 -2.334 -21.938 1 98 215 PRO A C 1
ATOM 1647 O O . PRO A 1 215 ? 0.718 -2.967 -21.25 1 98 215 PRO A O 1
ATOM 1650 N N . ARG A 1 216 ? 1.702 -1.075 -22 1 96.25 216 ARG A N 1
ATOM 1651 C CA . ARG A 1 216 ? 0.6 -0.292 -21.453 1 96.25 216 ARG A CA 1
ATOM 1652 C C . ARG A 1 216 ? -0.698 -0.577 -22.203 1 96.25 216 ARG A C 1
ATOM 1654 O O . ARG A 1 216 ? -0.746 -0.492 -23.438 1 96.25 216 ARG A O 1
ATOM 1661 N N . ASN A 1 217 ? -1.727 -0.997 -21.5 1 96.56 217 ASN A N 1
ATOM 1662 C CA . ASN A 1 217 ? -2.998 -1.386 -22.109 1 96.56 217 ASN A CA 1
ATOM 1663 C C . ASN A 1 217 ? -4.168 -1.112 -21.156 1 96.56 217 ASN A C 1
ATOM 1665 O O . ASN A 1 217 ? -4.223 -1.658 -20.062 1 96.56 217 ASN A O 1
ATOM 1669 N N . ILE A 1 218 ? -5.137 -0.306 -21.547 1 96.19 218 ILE A N 1
ATOM 1670 C CA . ILE A 1 218 ? -6.246 0.157 -20.719 1 96.19 218 ILE A CA 1
ATOM 1671 C C . ILE A 1 218 ? -7.105 -1.03 -20.297 1 96.19 218 ILE A C 1
ATOM 1673 O O . ILE A 1 218 ? -7.684 -1.032 -19.203 1 96.19 218 ILE A O 1
ATOM 1677 N N . LYS A 1 219 ? -7.176 -2.07 -21.094 1 98.12 219 LYS A N 1
ATOM 1678 C CA . LYS A 1 219 ? -8.008 -3.236 -20.812 1 98.12 219 LYS A CA 1
ATOM 1679 C C . LYS A 1 219 ? -7.504 -3.984 -19.578 1 98.12 219 LYS A C 1
ATOM 1681 O O . LYS A 1 219 ? -8.289 -4.594 -18.844 1 98.12 219 LYS A O 1
ATOM 1686 N N . LEU A 1 220 ? -6.188 -3.893 -19.344 1 98.19 220 LEU A N 1
ATOM 1687 C CA . LEU A 1 220 ? -5.602 -4.539 -18.172 1 98.19 220 LEU A CA 1
ATOM 1688 C C . LEU A 1 220 ? -6.059 -3.852 -16.891 1 98.19 220 LEU A C 1
ATOM 1690 O O . LEU A 1 220 ? -6.082 -4.473 -15.82 1 98.19 220 LEU A O 1
ATOM 1694 N N . SER A 1 221 ? -6.406 -2.588 -16.969 1 95.94 221 SER A N 1
ATOM 1695 C CA . SER A 1 221 ? -6.898 -1.842 -15.812 1 95.94 221 SER A CA 1
ATOM 1696 C C . SER A 1 221 ? -8.406 -1.995 -15.656 1 95.94 221 SER A C 1
ATOM 1698 O O . SER A 1 221 ? -8.938 -1.889 -14.547 1 95.94 221 SER A O 1
ATOM 1700 N N . GLU A 1 222 ? -9.102 -2.336 -16.719 1 97.56 222 GLU A N 1
ATOM 1701 C CA . GLU A 1 222 ? -10.555 -2.477 -16.734 1 97.56 222 GLU A CA 1
ATOM 1702 C C . GLU A 1 222 ? -10.977 -3.867 -16.266 1 97.56 222 GLU A C 1
ATOM 1704 O O . GLU A 1 222 ? -11.969 -4.012 -15.547 1 97.56 222 GLU A O 1
ATOM 1709 N N . ALA A 1 223 ? -10.234 -4.855 -16.594 1 98.5 223 ALA A N 1
ATOM 1710 C CA . ALA A 1 223 ? -10.594 -6.254 -16.375 1 98.5 223 ALA A CA 1
ATOM 1711 C C . ALA A 1 223 ? -10.828 -6.543 -14.898 1 98.5 223 ALA A C 1
ATOM 1713 O O . ALA A 1 223 ? -11.844 -7.129 -14.523 1 98.5 223 ALA A O 1
ATOM 1714 N N . PRO A 1 224 ? -9.938 -6.074 -14.062 1 97.44 224 PRO A N 1
ATOM 1715 C CA . PRO A 1 224 ? -10.117 -6.371 -12.641 1 97.44 224 PRO A CA 1
ATOM 1716 C C . PRO A 1 224 ? -11.398 -5.762 -12.07 1 97.44 224 PRO A C 1
ATOM 1718 O O . PRO A 1 224 ? -11.984 -6.316 -11.141 1 97.44 224 PRO A O 1
ATOM 1721 N N . SER A 1 225 ? -11.844 -4.637 -12.586 1 95.25 225 SER A N 1
ATOM 1722 C CA . SER A 1 225 ? -13.062 -4 -12.109 1 95.25 225 SER A CA 1
ATOM 1723 C C . SER A 1 225 ? -14.289 -4.871 -12.398 1 95.25 225 SER A C 1
ATOM 1725 O O . SER A 1 225 ? -15.328 -4.723 -11.75 1 95.25 225 SER A O 1
ATOM 1727 N N . GLU A 1 226 ? -14.125 -5.75 -13.359 1 97.25 226 GLU A N 1
ATOM 1728 C CA . GLU A 1 226 ? -15.203 -6.68 -13.711 1 97.25 226 GLU A CA 1
ATOM 1729 C C . GLU A 1 226 ? -14.969 -8.047 -13.078 1 97.25 226 GLU A C 1
ATOM 1731 O O . GLU A 1 226 ? -15.727 -8.992 -13.336 1 97.25 226 GLU A O 1
ATOM 1736 N N . GLY A 1 227 ? -13.883 -8.148 -12.32 1 98.12 227 GLY A N 1
ATOM 1737 C CA . GLY A 1 227 ? -13.562 -9.414 -11.68 1 98.12 227 GLY A CA 1
ATOM 1738 C C . GLY A 1 227 ? -13.117 -10.484 -12.656 1 98.12 227 GLY A C 1
ATOM 1739 O O . GLY A 1 227 ? -13.398 -11.672 -12.469 1 98.12 227 GLY A O 1
ATOM 1740 N N . LEU A 1 228 ? -12.445 -10.031 -13.781 1 98.75 228 LEU A N 1
ATOM 1741 C CA . LEU A 1 228 ? -12.062 -10.969 -14.828 1 98.75 228 LEU A CA 1
ATOM 1742 C C . LEU A 1 228 ? -10.578 -10.844 -15.148 1 98.75 228 LEU A C 1
ATOM 1744 O O . LEU A 1 228 ? -10.023 -9.742 -15.133 1 98.75 228 LEU A O 1
ATOM 1748 N N . ALA A 1 229 ? -9.945 -12.008 -15.43 1 98.81 229 ALA A N 1
ATOM 1749 C CA . ALA A 1 229 ? -8.641 -11.961 -16.078 1 98.81 229 ALA A CA 1
ATOM 1750 C C . ALA A 1 229 ? -8.734 -11.375 -17.484 1 98.81 229 ALA A C 1
ATOM 1752 O O . ALA A 1 229 ? -9.82 -11.336 -18.062 1 98.81 229 ALA A O 1
ATOM 1753 N N . ILE A 1 230 ? -7.641 -10.977 -17.984 1 98.88 230 ILE A N 1
ATOM 1754 C CA . ILE A 1 230 ? -7.617 -10.234 -19.234 1 98.88 230 ILE A CA 1
ATOM 1755 C C . ILE A 1 230 ? -8.148 -11.117 -20.359 1 98.88 230 ILE A C 1
ATOM 1757 O O . ILE A 1 230 ? -8.789 -10.617 -21.297 1 98.88 230 ILE A O 1
ATOM 1761 N N . PHE A 1 231 ? -8.016 -12.406 -20.266 1 98.75 231 PHE A N 1
ATOM 1762 C CA . PHE A 1 231 ? -8.414 -13.344 -21.312 1 98.75 231 PHE A CA 1
ATOM 1763 C C . PHE A 1 231 ? -9.93 -13.414 -21.438 1 98.75 231 PHE A C 1
ATOM 1765 O O . PHE A 1 231 ? -10.461 -13.555 -22.547 1 98.75 231 PHE A O 1
ATOM 1772 N N . ASP A 1 232 ? -10.57 -13.297 -20.344 1 98.56 232 ASP A N 1
ATOM 1773 C CA . ASP A 1 232 ? -12.023 -13.375 -20.312 1 98.56 232 ASP A CA 1
ATOM 1774 C C . ASP A 1 232 ? -12.648 -12 -20.547 1 98.56 232 ASP A C 1
ATOM 1776 O O . ASP A 1 232 ? -13.812 -11.898 -20.953 1 98.56 232 ASP A O 1
ATOM 1780 N N . TYR A 1 233 ? -11.914 -10.961 -20.297 1 98.56 233 TYR A N 1
ATOM 1781 C CA . TYR A 1 233 ? -12.375 -9.594 -20.531 1 98.56 233 TYR A CA 1
ATOM 1782 C C . TYR A 1 233 ? -12.188 -9.188 -21.984 1 98.56 233 TYR A C 1
ATOM 1784 O O . TYR A 1 233 ? -13.117 -8.703 -22.625 1 98.56 233 TYR A O 1
ATOM 1792 N N . ASP A 1 234 ? -11 -9.414 -22.516 1 98.5 234 ASP A N 1
ATOM 1793 C CA . ASP A 1 234 ? -10.664 -9.117 -23.906 1 98.5 234 ASP A CA 1
ATOM 1794 C C . ASP A 1 234 ? -9.508 -9.992 -24.375 1 98.5 234 ASP A C 1
ATOM 1796 O O . ASP A 1 234 ? -8.359 -9.555 -24.391 1 98.5 234 ASP A O 1
ATOM 1800 N N . ASN A 1 235 ? -9.82 -11.102 -24.922 1 98.06 235 ASN A N 1
ATOM 1801 C CA . ASN A 1 235 ? -8.859 -12.141 -25.281 1 98.06 235 ASN A CA 1
ATOM 1802 C C . ASN A 1 235 ? -7.941 -11.688 -26.422 1 98.06 235 ASN A C 1
ATOM 1804 O O . ASN A 1 235 ? -6.863 -12.25 -26.609 1 98.06 235 ASN A O 1
ATOM 1808 N N . ASN A 1 236 ? -8.328 -10.703 -27.125 1 97.56 236 ASN A N 1
ATOM 1809 C CA . ASN A 1 236 ? -7.578 -10.273 -28.297 1 97.56 236 ASN A CA 1
ATOM 1810 C C . ASN A 1 236 ? -6.75 -9.031 -28.016 1 97.56 236 ASN A C 1
ATOM 1812 O O . ASN A 1 236 ? -6.016 -8.555 -28.875 1 97.56 236 ASN A O 1
ATOM 1816 N N . SER A 1 237 ? -6.812 -8.562 -26.797 1 98.19 237 SER A N 1
ATOM 1817 C CA . SER A 1 237 ? -6.066 -7.359 -26.453 1 98.19 237 SER A CA 1
ATOM 1818 C C . SER A 1 237 ? -4.562 -7.617 -26.469 1 98.19 237 SER A C 1
ATOM 1820 O O . SER A 1 237 ? -4.121 -8.766 -26.375 1 98.19 237 SER A O 1
ATOM 1822 N N . GLU A 1 238 ? -3.852 -6.551 -26.625 1 98 238 GLU A N 1
ATOM 1823 C CA . GLU A 1 238 ? -2.396 -6.648 -26.562 1 98 238 GLU A CA 1
ATOM 1824 C C . GLU A 1 238 ? -1.944 -7.152 -25.188 1 98 238 GLU A C 1
ATOM 1826 O O . GLU A 1 238 ? -0.951 -7.875 -25.094 1 98 238 GLU A O 1
ATOM 1831 N N . GLY A 1 239 ? -2.66 -6.812 -24.172 1 98.5 239 GLY A N 1
ATOM 1832 C CA . GLY A 1 239 ? -2.369 -7.305 -22.828 1 98.5 239 GLY A CA 1
ATOM 1833 C C . GLY A 1 239 ? -2.531 -8.805 -22.703 1 98.5 239 GLY A C 1
ATOM 1834 O O . GLY A 1 239 ? -1.684 -9.477 -22.109 1 98.5 239 GLY A O 1
ATOM 1835 N N . ALA A 1 240 ? -3.588 -9.312 -23.344 1 98.81 240 ALA A N 1
ATOM 1836 C CA . ALA A 1 240 ? -3.846 -10.75 -23.312 1 98.81 240 ALA A CA 1
ATOM 1837 C C . ALA A 1 240 ? -2.736 -11.523 -24.016 1 98.81 240 ALA A C 1
ATOM 1839 O O . ALA A 1 240 ? -2.24 -12.523 -23.484 1 98.81 240 ALA A O 1
ATOM 1840 N N . ARG A 1 241 ? -2.385 -11.039 -25.125 1 98.69 241 ARG A N 1
ATOM 1841 C CA . ARG A 1 241 ? -1.317 -11.68 -25.875 1 98.69 241 ARG A CA 1
ATOM 1842 C C . ARG A 1 241 ? -0.007 -11.664 -25.094 1 98.69 241 ARG A C 1
ATOM 1844 O O . ARG A 1 241 ? 0.694 -12.68 -25.031 1 98.69 241 ARG A O 1
ATOM 1851 N N . ALA A 1 242 ? 0.29 -10.586 -24.516 1 98.81 242 ALA A N 1
ATOM 1852 C CA . ALA A 1 242 ? 1.539 -10.438 -23.766 1 98.81 242 ALA A CA 1
ATOM 1853 C C . ALA A 1 242 ? 1.589 -11.391 -22.578 1 98.81 242 ALA A C 1
ATOM 1855 O O . ALA A 1 242 ? 2.605 -12.047 -22.344 1 98.81 242 ALA A O 1
ATOM 1856 N N . TYR A 1 243 ? 0.512 -11.5 -21.844 1 98.88 243 TYR A N 1
ATOM 1857 C CA . TYR A 1 243 ? 0.525 -12.359 -20.672 1 98.88 243 TYR A CA 1
ATOM 1858 C C . TYR A 1 243 ? 0.509 -13.828 -21.062 1 98.88 243 TYR A C 1
ATOM 1860 O O . TYR A 1 243 ? 1.046 -14.68 -20.359 1 98.88 243 TYR A O 1
ATOM 1868 N N . ARG A 1 244 ? -0.09 -14.172 -22.25 1 98.69 244 ARG A N 1
ATOM 1869 C CA . ARG A 1 244 ? 0.035 -15.531 -22.766 1 98.69 244 ARG A CA 1
ATOM 1870 C C . ARG A 1 244 ? 1.49 -15.875 -23.078 1 98.69 244 ARG A C 1
ATOM 1872 O O . ARG A 1 244 ? 1.978 -16.938 -22.688 1 98.69 244 ARG A O 1
ATOM 1879 N N . ASP A 1 245 ? 2.104 -14.938 -23.734 1 98.81 245 ASP A N 1
ATOM 1880 C CA . ASP A 1 245 ? 3.506 -15.148 -24.078 1 98.81 245 ASP A CA 1
ATOM 1881 C C . ASP A 1 245 ? 4.375 -15.227 -22.828 1 98.81 245 ASP A C 1
ATOM 1883 O O . ASP A 1 245 ? 5.289 -16.047 -22.75 1 98.81 245 ASP A O 1
ATOM 1887 N N . PHE A 1 246 ? 4.105 -14.422 -21.906 1 98.88 246 PHE A N 1
ATOM 1888 C CA . PHE A 1 246 ? 4.84 -14.406 -20.656 1 98.88 246 PHE A CA 1
ATOM 1889 C C . PHE A 1 246 ? 4.68 -15.734 -19.922 1 98.88 246 PHE A C 1
ATOM 1891 O O . PHE A 1 246 ? 5.664 -16.312 -19.453 1 98.88 246 PHE A O 1
ATOM 1898 N N . ALA A 1 247 ? 3.449 -16.234 -19.828 1 98.88 247 ALA A N 1
ATOM 1899 C CA . ALA A 1 247 ? 3.182 -17.516 -19.172 1 98.88 247 ALA A CA 1
ATOM 1900 C C . ALA A 1 247 ? 3.938 -18.641 -19.859 1 98.88 247 ALA A C 1
ATOM 1902 O O . ALA A 1 247 ? 4.469 -19.531 -19.188 1 98.88 247 ALA A O 1
ATOM 1903 N N . LYS A 1 248 ? 3.961 -18.594 -21.172 1 98.56 248 LYS A N 1
ATOM 1904 C CA . LYS A 1 248 ? 4.715 -19.594 -21.906 1 98.56 248 LYS A CA 1
ATOM 1905 C C . LYS A 1 248 ? 6.195 -19.562 -21.531 1 98.56 248 LYS A C 1
ATOM 1907 O O . LYS A 1 248 ? 6.824 -20.609 -21.375 1 98.56 248 LYS A O 1
ATOM 1912 N N . GLU A 1 249 ? 6.695 -18.391 -21.453 1 98.5 249 GLU A N 1
ATOM 1913 C CA . GLU A 1 249 ? 8.094 -18.219 -21.062 1 98.5 249 GLU A CA 1
ATOM 1914 C C . GLU A 1 249 ? 8.344 -18.75 -19.656 1 98.5 249 GLU A C 1
ATOM 1916 O O . GLU A 1 249 ? 9.375 -19.375 -19.391 1 98.5 249 GLU A O 1
ATOM 1921 N N . VAL A 1 250 ? 7.457 -18.453 -18.703 1 98.56 250 VAL A N 1
ATOM 1922 C CA . VAL A 1 250 ? 7.562 -18.938 -17.328 1 98.56 250 VAL A CA 1
ATOM 1923 C C . VAL A 1 250 ? 7.582 -20.469 -17.344 1 98.56 250 VAL A C 1
ATOM 1925 O O . VAL A 1 250 ? 8.414 -21.094 -16.656 1 98.56 250 VAL A O 1
ATOM 1928 N N . CYS A 1 251 ? 6.691 -21.109 -18.125 1 97.94 251 CYS A N 1
ATOM 1929 C CA . CYS A 1 251 ? 6.637 -22.562 -18.219 1 97.94 251 CYS A CA 1
ATOM 1930 C C . CYS A 1 251 ? 7.945 -23.125 -18.766 1 97.94 251 CYS A C 1
ATOM 1932 O O . CYS A 1 251 ? 8.469 -24.109 -18.234 1 97.94 251 CYS A O 1
ATOM 1934 N N . LYS A 1 252 ? 8.469 -22.453 -19.719 1 96.88 252 LYS A N 1
ATOM 1935 C CA . LYS A 1 252 ? 9.711 -22.906 -20.344 1 96.88 252 LYS A CA 1
ATOM 1936 C C . LYS A 1 252 ? 10.875 -22.828 -19.359 1 96.88 252 LYS A C 1
ATOM 1938 O O . LYS A 1 252 ? 11.695 -23.75 -19.281 1 96.88 252 LYS A O 1
ATOM 1943 N N . ARG A 1 253 ? 10.891 -21.766 -18.578 1 95.88 253 ARG A N 1
ATOM 1944 C CA . ARG A 1 253 ? 11.977 -21.562 -17.625 1 95.88 253 ARG A CA 1
ATOM 1945 C C . ARG A 1 253 ? 11.875 -22.547 -16.469 1 95.88 253 ARG A C 1
ATOM 1947 O O . ARG A 1 253 ? 12.875 -22.859 -15.812 1 95.88 253 ARG A O 1
ATOM 1954 N N . ASN A 1 254 ? 10.711 -23 -16.203 1 94.88 254 ASN A N 1
ATOM 1955 C CA . ASN A 1 254 ? 10.516 -23.844 -15.023 1 94.88 254 ASN A CA 1
ATOM 1956 C C . ASN A 1 254 ? 10.227 -25.281 -15.422 1 94.88 254 ASN A C 1
ATOM 1958 O O . ASN A 1 254 ? 9.82 -26.094 -14.586 1 94.88 254 ASN A O 1
ATOM 1962 N N . ALA A 1 255 ? 10.328 -25.578 -16.766 1 84.81 255 ALA A N 1
ATOM 1963 C CA . ALA A 1 255 ? 10.156 -26.938 -17.266 1 84.81 255 ALA A CA 1
ATOM 1964 C C . ALA A 1 255 ? 11.305 -27.844 -16.828 1 84.81 255 ALA A C 1
ATOM 1966 O O . ALA A 1 255 ? 12.453 -27.406 -16.766 1 84.81 255 ALA A O 1
ATOM 1967 N N . LYS A 1 256 ? 11 -28.859 -15.953 1 62.81 256 LYS A N 1
ATOM 1968 C CA . LYS A 1 256 ? 11.938 -29.891 -15.555 1 62.81 256 LYS A CA 1
ATOM 1969 C C . LYS A 1 256 ? 12.312 -30.781 -16.75 1 62.81 256 LYS A C 1
ATOM 1971 O O . LYS A 1 256 ? 11.516 -30.969 -17.656 1 62.81 256 LYS A O 1
ATOM 1976 N N . MET B 1 1 ? -0.779 26.359 20.969 1 86.81 1 MET B N 1
ATOM 1977 C CA . MET B 1 1 ? -0.22 25.016 21.062 1 86.81 1 MET B CA 1
ATOM 1978 C C . MET B 1 1 ? -0.342 24.281 19.734 1 86.81 1 MET B C 1
ATOM 1980 O O . MET B 1 1 ? -1.344 24.422 19.031 1 86.81 1 MET B O 1
ATOM 1984 N N . THR B 1 2 ? 0.698 23.578 19.297 1 97 2 THR B N 1
ATOM 1985 C CA . THR B 1 2 ? 0.766 22.891 18.016 1 97 2 THR B CA 1
ATOM 1986 C C . THR B 1 2 ? -0.205 21.719 17.969 1 97 2 THR B C 1
ATOM 1988 O O . THR B 1 2 ? -0.318 20.969 18.938 1 97 2 THR B O 1
ATOM 1991 N N . LYS B 1 3 ? -1.05 21.672 16.984 1 98.62 3 LYS B N 1
ATOM 1992 C CA . LYS B 1 3 ? -1.937 20.531 16.781 1 98.62 3 LYS B CA 1
ATOM 1993 C C . LYS B 1 3 ? -1.354 19.562 15.758 1 98.62 3 LYS B C 1
ATOM 1995 O O . LYS B 1 3 ? -1.091 19.938 14.617 1 98.62 3 LYS B O 1
ATOM 2000 N N . ILE B 1 4 ? -1.101 18.344 16.172 1 98.88 4 ILE B N 1
ATOM 2001 C CA . ILE B 1 4 ? -0.6 17.297 15.281 1 98.88 4 ILE B CA 1
ATOM 2002 C C . ILE B 1 4 ? -1.726 16.328 14.945 1 98.88 4 ILE B C 1
ATOM 2004 O O . ILE B 1 4 ? -2.291 15.688 15.836 1 98.88 4 ILE B O 1
ATOM 2008 N N . ILE B 1 5 ? -2.072 16.188 13.641 1 98.94 5 ILE B N 1
ATOM 2009 C CA . ILE B 1 5 ? -3.164 15.336 13.18 1 98.94 5 ILE B CA 1
ATOM 2010 C C . ILE B 1 5 ? -2.621 14.266 12.227 1 98.94 5 ILE B C 1
ATOM 2012 O O . ILE B 1 5 ? -1.972 14.586 11.227 1 98.94 5 ILE B O 1
ATOM 2016 N N . ALA B 1 6 ? -2.844 13.023 12.516 1 98.94 6 ALA B N 1
ATOM 2017 C CA . ALA B 1 6 ? -2.52 11.93 11.602 1 98.94 6 ALA B CA 1
ATOM 2018 C C . ALA B 1 6 ? -3.723 11.562 10.734 1 98.94 6 ALA B C 1
ATOM 2020 O O . ALA B 1 6 ? -4.836 11.406 11.25 1 98.94 6 ALA B O 1
ATOM 2021 N N . ILE B 1 7 ? -3.518 11.508 9.438 1 98.88 7 ILE B N 1
ATOM 2022 C CA . ILE B 1 7 ? -4.535 11.039 8.5 1 98.88 7 ILE B CA 1
ATOM 2023 C C . ILE B 1 7 ? -4.305 9.562 8.195 1 98.88 7 ILE B C 1
ATOM 2025 O O . ILE B 1 7 ? -3.316 9.203 7.547 1 98.88 7 ILE B O 1
ATOM 2029 N N . THR B 1 8 ? -5.227 8.734 8.664 1 97.81 8 THR B N 1
ATOM 2030 C CA . THR B 1 8 ? -4.945 7.309 8.562 1 97.81 8 THR B CA 1
ATOM 2031 C C . THR B 1 8 ? -6.227 6.523 8.297 1 97.81 8 THR B C 1
ATOM 2033 O O . THR B 1 8 ? -7.324 6.98 8.633 1 97.81 8 THR B O 1
ATOM 2036 N N . ASN B 1 9 ? -6.109 5.547 7.621 1 96.38 9 ASN B N 1
ATOM 2037 C CA . ASN B 1 9 ? -7.078 4.504 7.297 1 96.38 9 ASN B CA 1
ATOM 2038 C C . ASN B 1 9 ? -6.395 3.258 6.738 1 96.38 9 ASN B C 1
ATOM 2040 O O . ASN B 1 9 ? -5.387 3.359 6.035 1 96.38 9 ASN B O 1
ATOM 2044 N N . GLN B 1 10 ? -6.844 2.133 7.105 1 94.06 10 GLN B N 1
ATOM 2045 C CA . GLN B 1 10 ? -6.211 0.903 6.637 1 94.06 10 GLN B CA 1
ATOM 2046 C C . GLN B 1 10 ? -6.516 0.657 5.16 1 94.06 10 GLN B C 1
ATOM 2048 O O . GLN B 1 10 ? -5.758 -0.032 4.473 1 94.06 10 GLN B O 1
ATOM 2053 N N . LYS B 1 11 ? -7.574 1.208 4.773 1 94.38 11 LYS B N 1
ATOM 2054 C CA . LYS B 1 11 ? -7.965 1.038 3.375 1 94.38 11 LYS B CA 1
ATOM 2055 C C . LYS B 1 11 ? -7.219 2.016 2.473 1 94.38 11 LYS B C 1
ATOM 2057 O O . LYS B 1 11 ? -7.039 3.184 2.826 1 94.38 11 LYS B O 1
ATOM 2062 N N . GLY B 1 12 ? -6.727 1.492 1.301 1 93.75 12 GLY B N 1
ATOM 2063 C CA . GLY B 1 12 ? -6.117 2.346 0.291 1 93.75 12 GLY B CA 1
ATOM 2064 C C . GLY B 1 12 ? -7.137 3.043 -0.591 1 93.75 12 GLY B C 1
ATOM 2065 O O . GLY B 1 12 ? -8.258 2.557 -0.761 1 93.75 12 GLY B O 1
ATOM 2066 N N . GLY B 1 13 ? -6.836 4.172 -1.056 1 94 13 GLY B N 1
ATOM 2067 C CA . GLY B 1 13 ? -7.641 4.836 -2.068 1 94 13 GLY B CA 1
ATOM 2068 C C . GLY B 1 13 ? -8.812 5.609 -1.488 1 94 13 GLY B C 1
ATOM 2069 O O . GLY B 1 13 ? -9.688 6.062 -2.225 1 94 13 GLY B O 1
ATOM 2070 N N . VAL B 1 14 ? -8.742 5.902 -0.219 1 96.56 14 VAL B N 1
ATOM 2071 C CA . VAL B 1 14 ? -9.922 6.488 0.411 1 96.56 14 VAL B CA 1
ATOM 2072 C C . VAL B 1 14 ? -9.734 8 0.538 1 96.56 14 VAL B C 1
ATOM 2074 O O . VAL B 1 14 ? -10.586 8.688 1.105 1 96.56 14 VAL B O 1
ATOM 2077 N N . GLY B 1 15 ? -8.547 8.531 0.146 1 98 15 GLY B N 1
ATOM 2078 C CA . GLY B 1 15 ? -8.344 9.977 0.137 1 98 15 GLY B CA 1
ATOM 2079 C C . GLY B 1 15 ? -7.391 10.453 1.22 1 98 15 GLY B C 1
ATOM 2080 O O . GLY B 1 15 ? -7.387 11.633 1.577 1 98 15 GLY B O 1
ATOM 2081 N N . LYS B 1 16 ? -6.625 9.562 1.794 1 98.56 16 LYS B N 1
ATOM 2082 C CA . LYS B 1 16 ? -5.684 9.938 2.844 1 98.56 16 LYS B CA 1
ATOM 2083 C C . LYS B 1 16 ? -4.699 10.992 2.346 1 98.56 16 LYS B C 1
ATOM 2085 O O . LYS B 1 16 ? -4.602 12.078 2.92 1 98.56 16 LYS B O 1
ATOM 2090 N N . THR B 1 17 ? -4.012 10.672 1.258 1 98.75 17 THR B N 1
ATOM 2091 C CA . THR B 1 17 ? -2.975 11.539 0.721 1 98.75 17 THR B CA 1
ATOM 2092 C C . THR B 1 17 ? -3.58 12.836 0.188 1 98.75 17 THR B C 1
ATOM 2094 O O . THR B 1 17 ? -3.061 13.922 0.445 1 98.75 17 THR B O 1
ATOM 2097 N N . THR B 1 18 ? -4.699 12.695 -0.523 1 98.75 18 THR B N 1
ATOM 2098 C CA . THR B 1 18 ? -5.398 13.867 -1.046 1 98.75 18 THR B CA 1
ATOM 2099 C C . THR B 1 18 ? -5.793 14.812 0.085 1 98.75 18 THR B C 1
ATOM 2101 O O . THR B 1 18 ? -5.602 16.031 -0.021 1 98.75 18 THR B O 1
ATOM 2104 N N . THR B 1 19 ? -6.293 14.219 1.146 1 98.94 19 THR B N 1
ATOM 2105 C CA . THR B 1 19 ? -6.695 15.008 2.305 1 98.94 19 THR B CA 1
ATOM 2106 C C . THR B 1 19 ? -5.48 15.633 2.979 1 98.94 19 THR B C 1
ATOM 2108 O O . THR B 1 19 ? -5.508 16.812 3.35 1 98.94 19 THR B O 1
ATOM 2111 N N . SER B 1 20 ? -4.418 14.891 3.098 1 98.94 20 SER B N 1
ATOM 2112 C CA . SER B 1 20 ? -3.209 15.406 3.736 1 98.94 20 SER B CA 1
ATOM 2113 C C . SER B 1 20 ? -2.67 16.625 3 1 98.94 20 SER B C 1
ATOM 2115 O O . SER B 1 20 ? -2.381 17.656 3.617 1 98.94 20 SER B O 1
ATOM 2117 N N . ILE B 1 21 ? -2.607 16.516 1.685 1 98.94 21 ILE B N 1
ATOM 2118 C CA . ILE B 1 21 ? -2.047 17.578 0.851 1 98.94 21 ILE B CA 1
ATOM 2119 C C . ILE B 1 21 ? -2.939 18.812 0.917 1 98.94 21 ILE B C 1
ATOM 2121 O O . ILE B 1 21 ? -2.467 19.922 1.212 1 98.94 21 ILE B O 1
ATOM 2125 N N . ASN B 1 22 ? -4.184 18.625 0.721 1 98.94 22 ASN B N 1
ATOM 2126 C CA . ASN B 1 22 ? -5.062 19.766 0.52 1 98.94 22 ASN B CA 1
ATOM 2127 C C . ASN B 1 22 ? -5.469 20.406 1.847 1 98.94 22 ASN B C 1
ATOM 2129 O O . ASN B 1 22 ? -5.668 21.609 1.925 1 98.94 22 ASN B O 1
ATOM 2133 N N . LEU B 1 23 ? -5.57 19.609 2.92 1 98.94 23 LEU B N 1
ATOM 2134 C CA . LEU B 1 23 ? -5.766 20.188 4.238 1 98.94 23 LEU B CA 1
ATOM 2135 C C . LEU B 1 23 ? -4.559 21.031 4.641 1 98.94 23 LEU B C 1
ATOM 2137 O O . LEU B 1 23 ? -4.715 22.172 5.086 1 98.94 23 LEU B O 1
ATOM 2141 N N . ALA B 1 24 ? -3.336 20.484 4.449 1 98.94 24 ALA B N 1
ATOM 2142 C CA . ALA B 1 24 ? -2.117 21.234 4.77 1 98.94 24 ALA B CA 1
ATOM 2143 C C . ALA B 1 24 ? -2.045 22.531 3.986 1 98.94 24 ALA B C 1
ATOM 2145 O O . ALA B 1 24 ? -1.757 23.594 4.551 1 98.94 24 ALA B O 1
ATOM 2146 N N . ALA B 1 25 ? -2.359 22.453 2.736 1 98.94 25 ALA B N 1
ATOM 2147 C CA . ALA B 1 25 ? -2.322 23.625 1.874 1 98.94 25 ALA B CA 1
ATOM 2148 C C . ALA B 1 25 ? -3.357 24.672 2.312 1 98.94 25 ALA B C 1
ATOM 2150 O O . ALA B 1 25 ? -3.062 25.859 2.371 1 98.94 25 ALA B O 1
ATOM 2151 N N . ALA B 1 26 ? -4.551 24.203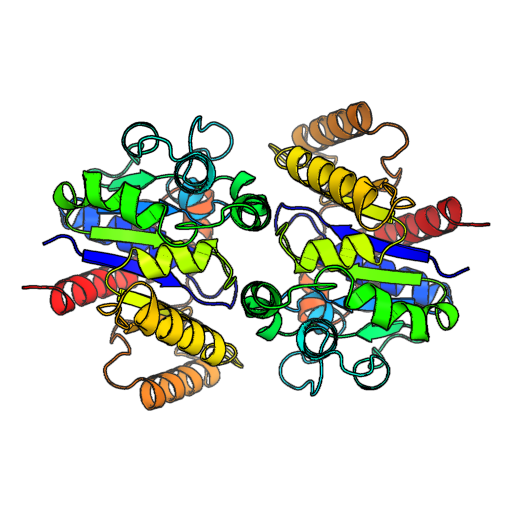 2.592 1 98.94 26 ALA B N 1
ATOM 2152 C CA . ALA B 1 26 ? -5.617 25.109 3.008 1 98.94 26 ALA B CA 1
ATOM 2153 C C . ALA B 1 26 ? -5.258 25.828 4.312 1 98.94 26 ALA B C 1
ATOM 2155 O O . ALA B 1 26 ? -5.48 27.031 4.453 1 98.94 26 ALA B O 1
ATOM 2156 N N . LEU B 1 27 ? -4.723 25.078 5.234 1 98.81 27 LEU B N 1
ATOM 2157 C CA . LEU B 1 27 ? -4.32 25.656 6.516 1 98.81 27 LEU B CA 1
ATOM 2158 C C . LEU B 1 27 ? -3.205 26.672 6.324 1 98.81 27 LEU B C 1
ATOM 2160 O O . LEU B 1 27 ? -3.217 27.734 6.953 1 98.81 27 LEU B O 1
ATOM 2164 N N . ALA B 1 28 ? -2.234 26.344 5.465 1 98.88 28 ALA B N 1
ATOM 2165 C CA . ALA B 1 28 ? -1.148 27.281 5.176 1 98.88 28 ALA B CA 1
ATOM 2166 C C . ALA B 1 28 ? -1.68 28.547 4.516 1 98.88 28 ALA B C 1
ATOM 2168 O O . ALA B 1 28 ? -1.276 29.656 4.879 1 98.88 28 ALA B O 1
ATOM 2169 N N . ASN B 1 29 ? -2.592 28.375 3.59 1 98.44 29 ASN B N 1
ATOM 2170 C CA . ASN B 1 29 ? -3.201 29.516 2.91 1 98.44 29 ASN B CA 1
ATOM 2171 C C . ASN B 1 29 ? -3.967 30.406 3.885 1 98.44 29 ASN B C 1
ATOM 2173 O O . ASN B 1 29 ? -4.148 31.609 3.629 1 98.44 29 ASN B O 1
ATOM 2177 N N . ALA B 1 30 ? -4.398 29.812 4.945 1 97.94 30 ALA B N 1
ATOM 2178 C CA . ALA B 1 30 ? -5.062 30.562 6.008 1 97.94 30 ALA B CA 1
ATOM 2179 C C . ALA B 1 30 ? -4.043 31.141 6.988 1 97.94 30 ALA B C 1
ATOM 2181 O O . ALA B 1 30 ? -4.379 31.438 8.133 1 97.94 30 ALA B O 1
ATOM 2182 N N . LYS B 1 31 ? -2.725 31.094 6.68 1 97.94 31 LYS B N 1
ATOM 2183 C CA . LYS B 1 31 ? -1.617 31.797 7.328 1 97.94 31 LYS B CA 1
ATOM 2184 C C . LYS B 1 31 ? -1.111 31.016 8.539 1 97.94 31 LYS B C 1
ATOM 2186 O O . LYS B 1 31 ? -0.403 31.562 9.383 1 97.94 31 LYS B O 1
ATOM 2191 N N . ASN B 1 32 ? -1.468 29.766 8.633 1 98.62 32 ASN B N 1
ATOM 2192 C CA . ASN B 1 32 ? -0.876 28.906 9.656 1 98.62 32 ASN B CA 1
ATOM 2193 C C . ASN B 1 32 ? 0.479 28.375 9.211 1 98.62 32 ASN B C 1
ATOM 2195 O O . ASN B 1 32 ? 0.695 28.125 8.023 1 98.62 32 ASN B O 1
ATOM 2199 N N . ARG B 1 33 ? 1.403 28.281 10.164 1 98.81 33 ARG B N 1
ATOM 2200 C CA . ARG B 1 33 ? 2.635 27.531 9.914 1 98.81 33 ARG B CA 1
ATOM 2201 C C . ARG B 1 33 ? 2.381 26.031 9.953 1 98.81 33 ARG B C 1
ATOM 2203 O O . ARG B 1 33 ? 1.98 25.484 10.984 1 98.81 33 ARG B O 1
ATOM 2210 N N . VAL B 1 34 ? 2.582 25.359 8.789 1 98.94 34 VAL B N 1
ATOM 2211 C CA . VAL B 1 34 ? 2.15 23.969 8.672 1 98.94 34 VAL B CA 1
ATOM 2212 C C . VAL B 1 34 ? 3.332 23.094 8.266 1 98.94 34 VAL B C 1
ATOM 2214 O O . VAL B 1 34 ? 4.148 23.484 7.43 1 98.94 34 VAL B O 1
ATOM 2217 N N . LEU B 1 35 ? 3.469 21.922 8.867 1 98.94 35 LEU B N 1
ATOM 2218 C CA . LEU B 1 35 ? 4.379 20.875 8.438 1 98.94 35 LEU B CA 1
ATOM 2219 C C . LEU B 1 35 ? 3.605 19.656 7.941 1 98.94 35 LEU B C 1
ATOM 2221 O O . LEU B 1 35 ? 2.734 19.141 8.648 1 98.94 35 LEU B O 1
ATOM 2225 N N . LEU B 1 36 ? 3.824 19.281 6.734 1 98.94 36 LEU B N 1
ATOM 2226 C CA . LEU B 1 36 ? 3.314 18.031 6.184 1 98.94 36 LEU B CA 1
ATOM 2227 C C . LEU B 1 36 ? 4.355 16.922 6.301 1 98.94 36 LEU B C 1
ATOM 2229 O O . LEU B 1 36 ? 5.465 17.047 5.773 1 98.94 36 LEU B O 1
ATOM 2233 N N . VAL B 1 37 ? 4.062 15.836 6.992 1 99 37 VAL B N 1
ATOM 2234 C CA . VAL B 1 37 ? 4.953 14.695 7.184 1 99 37 VAL B CA 1
ATOM 2235 C C . VAL B 1 37 ? 4.449 13.5 6.375 1 99 37 VAL B C 1
ATOM 2237 O O . VAL B 1 37 ? 3.328 13.031 6.578 1 99 37 VAL B O 1
ATOM 2240 N N . ASP B 1 38 ? 5.242 13.031 5.469 1 98.94 38 ASP B N 1
ATOM 2241 C CA . ASP B 1 38 ? 4.91 11.891 4.621 1 98.94 38 ASP B CA 1
ATOM 2242 C C . ASP B 1 38 ? 5.492 10.602 5.191 1 98.94 38 ASP B C 1
ATOM 2244 O O . ASP B 1 38 ? 6.707 10.398 5.176 1 98.94 38 ASP B O 1
ATOM 2248 N N . MET B 1 39 ? 4.598 9.695 5.641 1 98.69 39 MET B N 1
ATOM 2249 C CA . MET B 1 39 ? 5.016 8.453 6.277 1 98.69 39 MET B CA 1
ATOM 2250 C C . MET B 1 39 ? 4.719 7.254 5.379 1 98.69 39 MET B C 1
ATOM 2252 O O . MET B 1 39 ? 4.828 6.105 5.809 1 98.69 39 MET B O 1
ATOM 2256 N N . ASP B 1 40 ? 4.305 7.477 4.18 1 98.19 40 ASP B N 1
ATOM 2257 C CA . ASP B 1 40 ? 3.988 6.418 3.223 1 98.19 40 ASP B CA 1
ATOM 2258 C C . ASP B 1 40 ? 5.188 6.117 2.324 1 98.19 40 ASP B C 1
ATOM 2260 O O . ASP B 1 40 ? 5.719 7.016 1.668 1 98.19 40 ASP B O 1
ATOM 2264 N N . PRO B 1 41 ? 5.551 4.836 2.221 1 96.62 41 PRO B N 1
ATOM 2265 C CA . PRO B 1 41 ? 6.668 4.469 1.349 1 96.62 41 PRO B CA 1
ATOM 2266 C C . PRO B 1 41 ? 6.465 4.93 -0.094 1 96.62 41 PRO B C 1
ATOM 2268 O O . PRO B 1 41 ? 7.441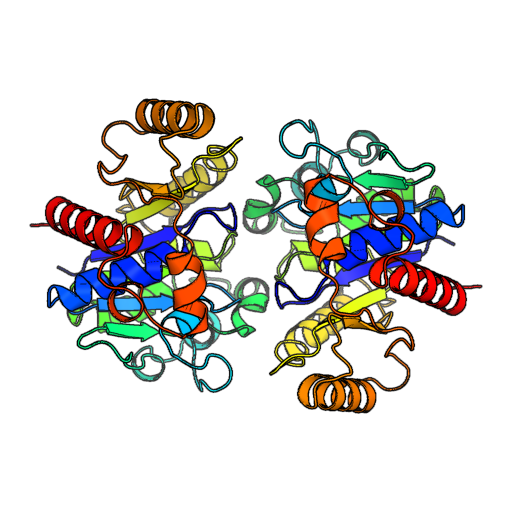 5.172 -0.81 1 96.62 41 PRO B O 1
ATOM 2271 N N . GLN B 1 42 ? 5.258 5.094 -0.538 1 96.25 42 GLN B N 1
ATOM 2272 C CA . GLN B 1 42 ? 4.988 5.52 -1.907 1 96.25 42 GLN B CA 1
ATOM 2273 C C . GLN B 1 42 ? 5.234 7.016 -2.076 1 96.25 42 GLN B C 1
ATOM 2275 O O . GLN B 1 42 ? 5.367 7.508 -3.199 1 96.25 42 GLN B O 1
ATOM 2280 N N . ALA B 1 43 ? 5.297 7.785 -1.026 1 97.44 43 ALA B N 1
ATOM 2281 C CA . ALA B 1 43 ? 5.652 9.203 -0.98 1 97.44 43 ALA B CA 1
ATOM 2282 C C . ALA B 1 43 ? 4.777 10.023 -1.926 1 97.44 43 ALA B C 1
ATOM 2284 O O . ALA B 1 43 ? 5.262 10.945 -2.584 1 97.44 43 ALA B O 1
ATOM 2285 N N . ASN B 1 44 ? 3.488 9.719 -2 1 97.75 44 ASN B N 1
ATOM 2286 C CA . ASN B 1 44 ? 2.588 10.453 -2.883 1 97.75 44 ASN B CA 1
ATOM 2287 C C . ASN B 1 44 ? 2.318 11.859 -2.365 1 97.75 44 ASN B C 1
ATOM 2289 O O . ASN B 1 44 ? 2.131 12.789 -3.15 1 97.75 44 ASN B O 1
ATOM 2293 N N . ALA B 1 45 ? 2.287 11.984 -1.004 1 98.75 45 ALA B N 1
ATOM 2294 C CA . ALA B 1 45 ? 2.104 13.32 -0.453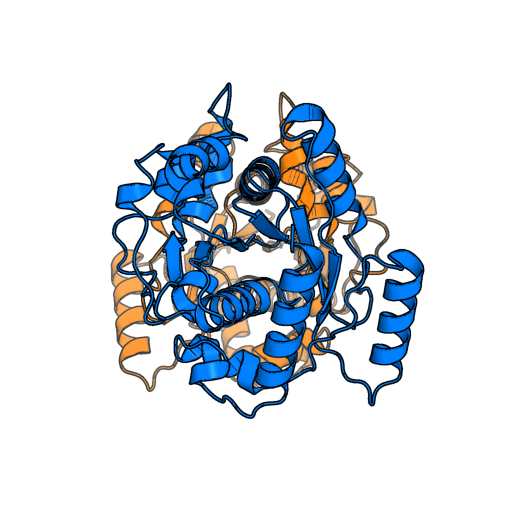 1 98.75 45 ALA B CA 1
ATOM 2295 C C . ALA B 1 45 ? 3.271 14.234 -0.82 1 98.75 45 ALA B C 1
ATOM 2297 O O . ALA B 1 45 ? 3.074 15.398 -1.178 1 98.75 45 ALA B O 1
ATOM 2298 N N . THR B 1 46 ? 4.488 13.688 -0.76 1 98.69 46 THR B N 1
ATOM 2299 C CA . THR B 1 46 ? 5.703 14.406 -1.133 1 98.69 46 THR B CA 1
ATOM 2300 C C . THR B 1 46 ? 5.641 14.852 -2.592 1 98.69 46 THR B C 1
ATOM 2302 O O . THR B 1 46 ? 5.793 16.031 -2.895 1 98.69 46 THR B O 1
ATOM 2305 N N . GLN B 1 47 ? 5.328 13.953 -3.449 1 97.5 47 GLN B N 1
ATOM 2306 C CA . GLN B 1 47 ? 5.273 14.234 -4.879 1 97.5 47 GLN B CA 1
ATOM 2307 C C . GLN B 1 47 ? 4.105 15.156 -5.211 1 97.5 47 GLN B C 1
ATOM 2309 O O . GLN B 1 47 ? 4.227 16.031 -6.07 1 97.5 47 GLN B O 1
ATOM 2314 N N . GLY B 1 48 ? 3.031 14.953 -4.523 1 98.31 48 GLY B N 1
ATOM 2315 C CA . GLY B 1 48 ? 1.801 15.672 -4.82 1 98.31 48 GLY B CA 1
ATOM 2316 C C . GLY B 1 48 ? 1.867 17.141 -4.457 1 98.31 48 GLY B C 1
ATOM 2317 O O . GLY B 1 48 ? 1.032 17.938 -4.902 1 98.31 48 GLY B O 1
ATOM 2318 N N . ILE B 1 49 ? 2.836 17.453 -3.633 1 98.38 49 ILE B N 1
ATOM 2319 C CA . ILE B 1 49 ? 2.965 18.859 -3.256 1 98.38 49 ILE B CA 1
ATOM 2320 C C . ILE B 1 49 ? 4.195 19.453 -3.928 1 98.38 49 ILE B C 1
ATOM 2322 O O . ILE B 1 49 ? 4.707 20.5 -3.49 1 98.38 49 ILE B O 1
ATOM 2326 N N . GLY B 1 50 ? 4.742 18.766 -4.945 1 97.81 50 GLY B N 1
ATOM 2327 C CA . GLY B 1 50 ? 5.711 19.359 -5.848 1 97.81 50 GLY B CA 1
ATOM 2328 C C . GLY B 1 50 ? 7.148 19.047 -5.484 1 97.81 50 GLY B C 1
ATOM 2329 O O . GLY B 1 50 ? 8.078 19.625 -6.035 1 97.81 50 GLY B O 1
ATOM 2330 N N . ILE B 1 51 ? 7.352 18.203 -4.547 1 97.81 51 ILE B N 1
ATOM 2331 C CA . ILE B 1 51 ? 8.703 17.797 -4.168 1 97.81 51 ILE B CA 1
ATOM 2332 C C . ILE B 1 51 ? 9.078 16.5 -4.891 1 97.81 51 ILE B C 1
ATOM 2334 O O . ILE B 1 51 ? 8.328 15.531 -4.867 1 97.81 51 ILE B O 1
ATOM 2338 N N . ASP B 1 52 ? 10.234 16.516 -5.535 1 94.44 52 ASP B N 1
ATOM 2339 C CA . ASP B 1 52 ? 10.719 15.336 -6.254 1 94.44 52 ASP B CA 1
ATOM 2340 C C . ASP B 1 52 ? 11.25 14.281 -5.285 1 94.44 52 ASP B C 1
ATOM 2342 O O . ASP B 1 52 ? 12.398 14.344 -4.855 1 94.44 52 ASP B O 1
ATOM 2346 N N . ARG B 1 53 ? 10.469 13.289 -5.059 1 89.06 53 ARG B N 1
ATOM 2347 C CA . ARG B 1 53 ? 10.781 12.281 -4.043 1 89.06 53 ARG B CA 1
ATOM 2348 C C . ARG B 1 53 ? 11.992 11.453 -4.449 1 89.06 53 ARG B C 1
ATOM 2350 O O . ARG B 1 53 ? 12.609 10.797 -3.605 1 89.06 53 ARG B O 1
ATOM 2357 N N . ASP B 1 54 ? 12.391 11.492 -5.703 1 84.81 54 ASP B N 1
ATOM 2358 C CA . ASP B 1 54 ? 13.492 10.664 -6.184 1 84.81 54 ASP B CA 1
ATOM 2359 C C . ASP B 1 54 ? 14.828 11.398 -6.062 1 84.81 54 ASP B C 1
ATOM 2361 O O . ASP B 1 54 ? 15.891 10.797 -6.215 1 84.81 54 ASP B O 1
ATOM 2365 N N . HIS B 1 55 ? 14.781 12.695 -5.629 1 86.88 55 HIS B N 1
ATOM 2366 C CA . HIS B 1 55 ? 16.016 13.477 -5.543 1 86.88 55 HIS B CA 1
ATOM 2367 C C . HIS B 1 55 ? 16.156 14.109 -4.16 1 86.88 55 HIS B C 1
ATOM 2369 O O . HIS B 1 55 ? 16.906 15.07 -3.994 1 86.88 55 HIS B O 1
ATOM 2375 N N . ILE B 1 56 ? 15.453 13.602 -3.27 1 91.69 56 ILE B N 1
ATOM 2376 C CA . ILE B 1 56 ? 15.617 14.117 -1.915 1 91.69 56 ILE B CA 1
ATOM 2377 C C . ILE B 1 56 ? 16.797 13.43 -1.239 1 91.69 56 ILE B C 1
ATOM 2379 O O . ILE B 1 56 ? 17.078 12.258 -1.494 1 91.69 56 ILE B O 1
ATOM 2383 N N . GLU B 1 57 ? 17.484 14.125 -0.392 1 93.44 57 GLU B N 1
ATOM 2384 C CA . GLU B 1 57 ? 18.656 13.594 0.288 1 93.44 57 GLU B CA 1
ATOM 2385 C C . GLU B 1 57 ? 18.266 12.82 1.544 1 93.44 57 GLU B C 1
ATOM 2387 O O . GLU B 1 57 ? 18.844 11.766 1.834 1 93.44 57 GLU B O 1
ATOM 2392 N N . LEU B 1 58 ? 17.344 13.422 2.266 1 97.94 58 LEU B N 1
ATOM 2393 C CA . LEU B 1 58 ? 16.859 12.828 3.508 1 97.94 58 LEU B CA 1
ATOM 2394 C C . LEU B 1 58 ? 15.336 12.797 3.535 1 97.94 58 LEU B C 1
ATOM 2396 O O . LEU B 1 58 ? 14.688 13.633 2.906 1 97.94 58 LEU B O 1
ATOM 2400 N N . SER B 1 59 ? 14.812 11.844 4.191 1 98.44 59 SER B N 1
ATOM 2401 C CA . SER B 1 59 ? 13.367 11.656 4.281 1 98.44 59 SER B CA 1
ATOM 2402 C C . SER B 1 59 ? 12.961 11.219 5.684 1 98.44 59 SER B C 1
ATOM 2404 O O . SER B 1 59 ? 13.797 11.117 6.582 1 98.44 59 SER B O 1
ATOM 2406 N N . THR B 1 60 ? 11.695 11.008 5.848 1 98.69 60 THR B N 1
ATOM 2407 C CA . THR B 1 60 ? 11.18 10.523 7.121 1 98.69 60 THR B CA 1
ATOM 2408 C C . THR B 1 60 ? 11.766 9.156 7.457 1 98.69 60 THR B C 1
ATOM 2410 O O . THR B 1 60 ? 11.844 8.773 8.625 1 98.69 60 THR B O 1
ATOM 2413 N N . TYR B 1 61 ? 12.242 8.453 6.438 1 97.88 61 TYR B N 1
ATOM 2414 C CA . TYR B 1 61 ? 12.977 7.215 6.691 1 97.88 61 TYR B CA 1
ATOM 2415 C C . TYR B 1 61 ? 14.18 7.473 7.594 1 97.88 61 TYR B C 1
ATOM 2417 O O . TYR B 1 61 ? 14.398 6.742 8.562 1 97.88 61 TYR B O 1
ATOM 2425 N N . ASN B 1 62 ? 14.93 8.477 7.301 1 98.44 62 ASN B N 1
ATOM 2426 C CA . ASN B 1 62 ? 16.141 8.805 8.047 1 98.44 62 ASN B CA 1
ATOM 2427 C C . ASN B 1 62 ? 15.812 9.227 9.484 1 98.44 62 ASN B C 1
ATOM 2429 O O . ASN B 1 62 ? 16.594 8.984 10.398 1 98.44 62 ASN B O 1
ATOM 2433 N N . ILE B 1 63 ? 14.617 9.781 9.648 1 98.38 63 ILE B N 1
ATOM 2434 C CA . ILE B 1 63 ? 14.164 10.156 10.984 1 98.38 63 ILE B CA 1
ATOM 2435 C C . ILE B 1 63 ? 13.852 8.898 11.789 1 98.38 63 ILE B C 1
ATOM 2437 O O . ILE B 1 63 ? 14.352 8.719 12.906 1 98.38 63 ILE B O 1
ATOM 2441 N N . ILE B 1 64 ? 13.094 7.973 11.203 1 97.06 64 ILE B N 1
ATOM 2442 C CA . ILE B 1 64 ? 12.492 6.844 11.906 1 97.06 64 ILE B CA 1
ATOM 2443 C C . ILE B 1 64 ? 13.547 5.758 12.117 1 97.06 64 ILE B C 1
ATOM 2445 O O . ILE B 1 64 ? 13.633 5.172 13.203 1 97.06 64 ILE B O 1
ATOM 2449 N N . VAL B 1 65 ? 14.352 5.523 11.141 1 96.44 65 VAL B N 1
ATOM 2450 C CA . VAL B 1 65 ? 15.25 4.375 11.172 1 96.44 65 VAL B CA 1
ATOM 2451 C C . VAL B 1 65 ? 16.625 4.812 11.664 1 96.44 65 VAL B C 1
ATOM 2453 O O . VAL B 1 65 ? 17.25 4.129 12.477 1 96.44 65 VAL B O 1
ATOM 2456 N N . GLU B 1 66 ? 17.094 6.027 11.266 1 96.81 66 GLU B N 1
ATOM 2457 C CA . GLU B 1 66 ? 18.469 6.438 11.539 1 96.81 66 GLU B CA 1
ATOM 2458 C C . GLU B 1 66 ? 18.516 7.504 12.633 1 96.81 66 GLU B C 1
ATOM 2460 O O . GLU B 1 66 ? 19.594 7.914 13.055 1 96.81 66 GLU B O 1
ATOM 2465 N N . GLU B 1 67 ? 17.391 8.016 13.047 1 97 67 GLU B N 1
ATOM 2466 C CA . GLU B 1 67 ? 17.281 9.039 14.078 1 97 67 GLU B CA 1
ATOM 2467 C C . GLU B 1 67 ? 18.062 10.297 13.695 1 97 67 GLU B C 1
ATOM 2469 O O . GLU B 1 67 ? 18.766 10.867 14.531 1 97 67 GLU B O 1
ATOM 2474 N N . CYS B 1 68 ? 17.938 10.633 12.484 1 97.31 68 CYS B N 1
ATOM 2475 C CA . CYS B 1 68 ? 18.547 11.867 12.008 1 97.31 68 CYS B CA 1
ATOM 2476 C C . CYS B 1 68 ? 17.828 13.086 12.57 1 97.31 68 CYS B C 1
ATOM 2478 O O . CYS B 1 68 ? 16.703 12.984 13.039 1 97.31 68 CYS B O 1
ATOM 2480 N N . ASN B 1 69 ? 18.562 14.211 12.555 1 98.31 69 ASN B N 1
ATOM 2481 C CA . ASN B 1 69 ? 17.953 15.469 12.969 1 98.31 69 ASN B CA 1
ATOM 2482 C C . ASN B 1 69 ? 16.859 15.914 12 1 98.31 69 ASN B C 1
ATOM 2484 O O . ASN B 1 69 ? 17.109 16.094 10.812 1 98.31 69 ASN B O 1
ATOM 2488 N N . ILE B 1 70 ? 15.68 16.125 12.539 1 98.69 70 ILE B N 1
ATOM 2489 C CA . ILE B 1 70 ? 14.516 16.422 11.711 1 98.69 70 ILE B CA 1
ATOM 2490 C C . ILE B 1 70 ? 14.742 17.75 10.984 1 98.69 70 ILE B C 1
ATOM 2492 O O . ILE B 1 70 ? 14.227 17.953 9.875 1 98.69 70 ILE B O 1
ATOM 2496 N N . ASN B 1 71 ? 15.562 18.594 11.516 1 98.62 71 ASN B N 1
ATOM 2497 C CA . ASN B 1 71 ? 15.859 19.875 10.875 1 98.62 71 ASN B CA 1
ATOM 2498 C C . ASN B 1 71 ? 16.578 19.672 9.539 1 98.62 71 ASN B C 1
ATOM 2500 O O . ASN B 1 71 ? 16.422 20.484 8.625 1 98.62 71 ASN B O 1
ATOM 2504 N N . ASP B 1 72 ? 17.312 18.578 9.453 1 98.44 72 ASP B N 1
ATOM 2505 C CA . ASP B 1 72 ? 18.047 18.281 8.234 1 98.44 72 ASP B CA 1
ATOM 2506 C C . ASP B 1 72 ? 17.141 17.656 7.18 1 98.44 72 ASP B C 1
ATOM 2508 O O . ASP B 1 72 ? 17.516 17.594 6.004 1 98.44 72 ASP B O 1
ATOM 2512 N N . VAL B 1 73 ? 15.93 17.266 7.531 1 98.69 73 VAL B N 1
ATOM 2513 C CA . VAL B 1 73 ? 15.023 16.516 6.668 1 98.69 73 VAL B CA 1
ATOM 2514 C C . VAL B 1 73 ? 13.984 17.453 6.07 1 98.69 73 VAL B C 1
ATOM 2516 O O . VAL B 1 73 ? 13.602 17.312 4.906 1 98.69 73 VAL B O 1
ATOM 2519 N N . ILE B 1 74 ? 13.555 18.438 6.805 1 98.75 74 ILE B N 1
ATOM 2520 C CA . ILE B 1 74 ? 12.453 19.328 6.43 1 98.75 74 ILE B CA 1
ATOM 2521 C C . ILE B 1 74 ? 12.875 20.203 5.258 1 98.75 74 ILE B C 1
ATOM 2523 O O . ILE B 1 74 ? 13.977 20.766 5.254 1 98.75 74 ILE B O 1
ATOM 2527 N N . VAL B 1 75 ? 12.031 20.297 4.273 1 98.62 75 VAL B N 1
ATOM 2528 C CA . VAL B 1 75 ? 12.234 21.172 3.123 1 98.62 75 VAL B CA 1
ATOM 2529 C C . VAL B 1 75 ? 10.992 22.047 2.91 1 98.62 75 VAL B C 1
ATOM 2531 O O . VAL B 1 75 ? 9.875 21.641 3.236 1 98.62 75 VAL B O 1
ATOM 2534 N N . PRO B 1 76 ? 11.141 23.234 2.375 1 98.25 76 PRO B N 1
ATOM 2535 C CA . PRO B 1 76 ? 9.969 24.062 2.053 1 98.25 76 PRO B CA 1
ATOM 2536 C C . PRO B 1 76 ? 9.203 23.547 0.835 1 98.25 76 PRO B C 1
ATOM 2538 O O . PRO B 1 76 ? 9.805 23 -0.091 1 98.25 76 PRO B O 1
ATOM 2541 N N . SER B 1 77 ? 7.914 23.688 0.887 1 98.5 77 SER B N 1
ATOM 2542 C CA . SER B 1 77 ? 7.125 23.484 -0.324 1 98.5 77 SER B CA 1
ATOM 2543 C C . SER B 1 77 ? 7.047 24.766 -1.15 1 98.5 77 SER B C 1
ATOM 2545 O O . SER B 1 77 ? 7.688 25.766 -0.819 1 98.5 77 SER B O 1
ATOM 2547 N N . TYR B 1 78 ? 6.309 24.672 -2.271 1 98.44 78 TYR B N 1
ATOM 2548 C CA . TYR B 1 78 ? 6.113 25.859 -3.094 1 98.44 78 TYR B CA 1
ATOM 2549 C C . TYR B 1 78 ? 5.07 26.797 -2.475 1 98.44 78 TYR B C 1
ATOM 2551 O O . TYR B 1 78 ? 4.91 27.938 -2.906 1 98.44 78 TYR B O 1
ATOM 2559 N N . ILE B 1 79 ? 4.398 26.344 -1.438 1 98.62 79 ILE B N 1
ATOM 2560 C CA . ILE B 1 79 ? 3.373 27.125 -0.754 1 98.62 79 ILE B CA 1
ATOM 2561 C C . ILE B 1 79 ? 3.977 27.812 0.471 1 98.62 79 ILE B C 1
ATOM 2563 O O . ILE B 1 79 ? 4.602 27.156 1.311 1 98.62 79 ILE B O 1
ATOM 2567 N N . ALA B 1 80 ? 3.742 29.062 0.61 1 98.38 80 ALA B N 1
ATOM 2568 C CA . ALA B 1 80 ? 4.234 29.812 1.767 1 98.38 80 ALA B CA 1
ATOM 2569 C C . ALA B 1 80 ? 3.695 29.219 3.068 1 98.38 80 ALA B C 1
ATOM 2571 O O . ALA B 1 80 ? 2.518 28.875 3.154 1 98.38 80 ALA B O 1
ATOM 2572 N N . LYS B 1 81 ? 4.562 28.969 4.023 1 98.62 81 LYS B N 1
ATOM 2573 C CA . LYS B 1 81 ? 4.242 28.547 5.383 1 98.62 81 LYS B CA 1
ATOM 2574 C C . LYS B 1 81 ? 3.947 27.047 5.434 1 98.62 81 LYS B C 1
ATOM 2576 O O . LYS B 1 81 ? 3.422 26.547 6.43 1 98.62 81 LYS B O 1
ATOM 2581 N N . LEU B 1 82 ? 4.234 26.359 4.336 1 98.94 82 LEU B N 1
ATOM 2582 C CA . LEU B 1 82 ? 4.074 24.906 4.316 1 98.94 82 LEU B CA 1
ATOM 2583 C C . LEU B 1 82 ? 5.418 24.219 4.09 1 98.94 82 LEU B C 1
ATOM 2585 O O . LEU B 1 82 ? 5.961 24.25 2.984 1 98.94 82 LEU B O 1
ATOM 2589 N N . ASP B 1 83 ? 5.914 23.641 5.129 1 98.94 83 ASP B N 1
ATOM 2590 C CA . ASP B 1 83 ? 7.105 22.797 5.043 1 98.94 83 ASP B CA 1
ATOM 2591 C C . ASP B 1 83 ? 6.73 21.328 4.914 1 98.94 83 ASP B C 1
ATOM 2593 O O . ASP B 1 83 ? 5.578 20.953 5.145 1 98.94 83 ASP B O 1
ATOM 2597 N N . VAL B 1 84 ? 7.715 20.547 4.5 1 98.94 84 VAL B N 1
ATOM 2598 C CA . VAL B 1 84 ? 7.457 19.125 4.273 1 98.94 84 VAL B CA 1
ATOM 2599 C C . VAL B 1 84 ? 8.602 18.297 4.84 1 98.94 84 VAL B C 1
ATOM 2601 O O . VAL B 1 84 ? 9.773 18.656 4.684 1 98.94 84 VAL B O 1
ATOM 2604 N N . ALA B 1 85 ? 8.328 17.312 5.602 1 98.94 85 ALA B N 1
ATOM 2605 C CA . ALA B 1 85 ? 9.219 16.188 5.805 1 98.94 85 ALA B CA 1
ATOM 2606 C C . ALA B 1 85 ? 8.898 15.055 4.832 1 98.94 85 ALA B C 1
ATOM 2608 O O . ALA B 1 85 ? 7.949 14.297 5.031 1 98.94 85 ALA B O 1
ATOM 2609 N N . PRO B 1 86 ? 9.648 14.906 3.793 1 98.88 86 PRO B N 1
ATOM 2610 C CA . PRO B 1 86 ? 9.281 14.039 2.668 1 98.88 86 PRO B CA 1
ATOM 2611 C C . PRO B 1 86 ? 9.422 12.555 2.994 1 98.88 86 PRO B C 1
ATOM 2613 O O . PRO B 1 86 ? 10.211 12.188 3.871 1 98.88 86 PRO B O 1
ATOM 2616 N N . GLY B 1 87 ? 8.578 11.773 2.332 1 98.19 87 GLY B N 1
ATOM 2617 C CA . GLY B 1 87 ? 8.711 10.32 2.377 1 98.19 87 GLY B CA 1
ATOM 2618 C C . GLY B 1 87 ? 9.617 9.773 1.294 1 98.19 87 GLY B C 1
ATOM 2619 O O . GLY B 1 87 ? 10.039 10.508 0.396 1 98.19 87 GLY B O 1
ATOM 2620 N N . SER B 1 88 ? 9.922 8.578 1.43 1 95.88 88 SER B N 1
ATOM 2621 C CA . SER B 1 88 ? 10.734 7.883 0.432 1 95.88 88 SER B CA 1
ATOM 2622 C C . SER B 1 88 ? 10.383 6.398 0.371 1 95.88 88 SER B C 1
ATOM 2624 O O . SER B 1 88 ? 9.828 5.848 1.322 1 95.88 88 SER B O 1
ATOM 2626 N N . ILE B 1 89 ? 10.719 5.777 -0.727 1 94.25 89 ILE B N 1
ATOM 2627 C CA . ILE B 1 89 ? 10.461 4.359 -0.963 1 94.25 89 ILE B CA 1
ATOM 2628 C C . ILE B 1 89 ? 11.211 3.521 0.073 1 94.25 89 ILE B C 1
ATOM 2630 O O . ILE B 1 89 ? 10.844 2.371 0.329 1 94.25 89 ILE B O 1
ATOM 2634 N N . ASP B 1 90 ? 12.25 4.07 0.74 1 94 90 ASP B N 1
ATOM 2635 C CA . ASP B 1 90 ? 13.047 3.369 1.744 1 94 90 ASP B CA 1
ATOM 2636 C C . ASP B 1 90 ? 12.195 3.008 2.961 1 94 90 ASP B C 1
ATOM 2638 O O . ASP B 1 90 ? 12.516 2.062 3.686 1 94 90 ASP B O 1
ATOM 2642 N N . LEU B 1 91 ? 11.086 3.701 3.115 1 96.5 91 LEU B N 1
ATOM 2643 C CA . LEU B 1 91 ? 10.188 3.426 4.23 1 96.5 91 LEU B CA 1
ATOM 2644 C C . LEU B 1 91 ? 9.586 2.029 4.109 1 96.5 91 LEU B C 1
ATOM 2646 O O . LEU B 1 91 ? 9.078 1.479 5.09 1 96.5 91 LEU B O 1
ATOM 2650 N N . ALA B 1 92 ? 9.633 1.453 2.951 1 94.56 92 ALA B N 1
ATOM 2651 C CA . ALA B 1 92 ? 9.023 0.146 2.715 1 94.56 92 ALA B CA 1
ATOM 2652 C C . ALA B 1 92 ? 9.711 -0.936 3.547 1 94.56 92 ALA B C 1
ATOM 2654 O O . ALA B 1 92 ? 9.086 -1.938 3.906 1 94.56 92 ALA B O 1
ATOM 2655 N N . GLY B 1 93 ? 10.945 -0.714 3.891 1 92.25 93 GLY B N 1
ATOM 2656 C CA . GLY B 1 93 ? 11.703 -1.678 4.672 1 92.25 93 GLY B CA 1
ATOM 2657 C C . GLY B 1 93 ? 11.82 -1.299 6.137 1 92.25 93 GLY B C 1
ATOM 2658 O O . GLY B 1 93 ? 12.453 -2.016 6.918 1 92.25 93 GLY B O 1
ATOM 2659 N N . ALA B 1 94 ? 11.188 -0.225 6.5 1 93.62 94 ALA B N 1
ATOM 2660 C CA . ALA B 1 94 ? 11.391 0.36 7.824 1 93.62 94 ALA B CA 1
ATOM 2661 C C . ALA B 1 94 ? 10.914 -0.589 8.922 1 93.62 94 ALA B C 1
ATOM 2663 O O . ALA B 1 94 ? 11.57 -0.726 9.953 1 93.62 94 ALA B O 1
ATOM 2664 N N . ASP B 1 95 ? 9.781 -1.262 8.688 1 90.31 95 ASP B N 1
ATOM 2665 C CA . ASP B 1 95 ? 9.227 -2.15 9.703 1 90.31 95 ASP B CA 1
ATOM 2666 C C . ASP B 1 95 ? 10.203 -3.275 10.039 1 90.31 95 ASP B C 1
ATOM 2668 O O . ASP B 1 95 ? 10.391 -3.615 11.211 1 90.31 95 ASP B O 1
ATOM 2672 N N . LEU B 1 96 ? 10.789 -3.791 9.031 1 85.31 96 LEU B N 1
ATOM 2673 C CA . LEU B 1 96 ? 11.75 -4.875 9.219 1 85.31 96 LEU B CA 1
ATOM 2674 C C . LEU B 1 96 ? 12.984 -4.383 9.961 1 85.31 96 LEU B C 1
ATOM 2676 O O . LEU B 1 96 ? 13.516 -5.082 10.836 1 85.31 96 LEU B O 1
ATOM 2680 N N . GLU B 1 97 ? 13.422 -3.24 9.641 1 89.56 97 GLU B N 1
ATOM 2681 C CA . GLU B 1 97 ? 14.625 -2.682 10.25 1 89.56 97 GLU B CA 1
ATOM 2682 C C . GLU B 1 97 ? 14.375 -2.303 11.711 1 89.56 97 GLU B C 1
ATOM 2684 O O . GLU B 1 97 ? 15.25 -2.496 12.562 1 89.56 97 GLU B O 1
ATOM 2689 N N . LEU B 1 98 ? 13.219 -1.807 11.969 1 91.44 98 LEU B N 1
ATOM 2690 C CA . LEU B 1 98 ? 12.859 -1.366 13.312 1 91.44 98 LEU B CA 1
ATOM 2691 C C . LEU B 1 98 ? 12.594 -2.561 14.227 1 91.44 98 LEU B C 1
ATOM 2693 O O . LEU B 1 98 ? 12.602 -2.428 15.453 1 91.44 98 LEU B O 1
ATOM 2697 N N . ALA B 1 99 ? 12.297 -3.699 13.633 1 79.38 99 ALA B N 1
ATOM 2698 C CA . ALA B 1 99 ? 11.992 -4.898 14.406 1 79.38 99 ALA B CA 1
ATOM 2699 C C . ALA B 1 99 ? 13.164 -5.285 15.297 1 79.38 99 ALA B C 1
ATOM 2701 O O . ALA B 1 99 ? 12.984 -5.922 16.344 1 79.38 99 ALA B O 1
ATOM 2702 N N . ASN B 1 100 ? 14.344 -4.816 14.961 1 81.12 100 ASN B N 1
ATOM 2703 C CA . ASN B 1 100 ? 15.547 -5.172 15.711 1 81.12 100 ASN B CA 1
ATOM 2704 C C . ASN B 1 100 ? 15.812 -4.18 16.844 1 81.12 100 ASN B C 1
ATOM 2706 O O . ASN B 1 100 ? 16.703 -4.395 17.656 1 81.12 100 ASN B O 1
ATOM 2710 N N . VAL B 1 101 ? 15.023 -3.113 16.812 1 88.38 101 VAL B N 1
ATOM 2711 C CA . VAL B 1 101 ? 15.164 -2.117 17.875 1 88.38 101 VAL B CA 1
ATOM 2712 C C . VAL B 1 101 ? 14.383 -2.562 19.109 1 88.38 101 VAL B C 1
ATOM 2714 O O . VAL B 1 101 ? 13.156 -2.703 19.062 1 88.38 101 VAL B O 1
ATOM 2717 N N . LYS B 1 102 ? 14.992 -2.748 20.25 1 85.81 102 LYS B N 1
ATOM 2718 C CA . LYS B 1 102 ? 14.414 -3.375 21.438 1 85.81 102 LYS B CA 1
ATOM 2719 C C . LYS B 1 102 ? 13.484 -2.416 22.172 1 85.81 102 LYS B C 1
ATOM 2721 O O . LYS B 1 102 ? 12.445 -2.828 22.688 1 85.81 102 LYS B O 1
ATOM 2726 N N . LYS B 1 103 ? 13.914 -1.132 22.156 1 90.5 103 LYS B N 1
ATOM 2727 C CA . LYS B 1 103 ? 13.117 -0.164 22.906 1 90.5 103 LYS B CA 1
ATOM 2728 C C . LYS B 1 103 ? 12.961 1.139 22.125 1 90.5 103 LYS B C 1
ATOM 2730 O O . LYS B 1 103 ? 13.906 1.602 21.484 1 90.5 103 LYS B O 1
ATOM 2735 N N . GLY B 1 104 ? 11.766 1.673 22.125 1 94.44 104 GLY B N 1
ATOM 2736 C CA . GLY B 1 104 ? 11.547 3.033 21.656 1 94.44 104 GLY B CA 1
ATOM 2737 C C . GLY B 1 104 ? 11.242 3.109 20.172 1 94.44 104 GLY B C 1
ATOM 2738 O O . GLY B 1 104 ? 11.078 4.199 19.625 1 94.44 104 GLY B O 1
ATOM 2739 N N . ARG B 1 105 ? 11.109 1.944 19.484 1 94.56 105 ARG B N 1
ATOM 2740 C CA . ARG B 1 105 ? 10.922 1.912 18.047 1 94.56 105 ARG B CA 1
ATOM 2741 C C . ARG B 1 105 ? 9.594 2.555 17.656 1 94.56 105 ARG B C 1
ATOM 2743 O O . ARG B 1 105 ? 9.43 3.035 16.531 1 94.56 105 ARG B O 1
ATOM 2750 N N . GLU B 1 106 ? 8.672 2.664 18.578 1 96.06 106 GLU B N 1
ATOM 2751 C CA . GLU B 1 106 ? 7.352 3.223 18.297 1 96.06 106 GLU B CA 1
ATOM 2752 C C . GLU B 1 106 ? 7.344 4.738 18.469 1 96.06 106 GLU B C 1
ATOM 2754 O O . GLU B 1 106 ? 6.395 5.41 18.062 1 96.06 106 GLU B O 1
ATOM 2759 N N . GLN B 1 107 ? 8.43 5.375 19 1 97.94 107 GLN B N 1
ATOM 2760 C CA . GLN B 1 107 ? 8.375 6.766 19.453 1 97.94 107 GLN B CA 1
ATOM 2761 C C . GLN B 1 107 ? 9.359 7.629 18.672 1 97.94 107 GLN B C 1
ATOM 2763 O O . GLN B 1 107 ? 9.625 8.773 19.031 1 97.94 107 GLN B O 1
ATOM 2768 N N . ARG B 1 108 ? 9.891 7.09 17.609 1 98.19 108 ARG B N 1
ATOM 2769 C CA . ARG B 1 108 ? 10.945 7.77 16.859 1 98.19 108 ARG B CA 1
ATOM 2770 C C . ARG B 1 108 ? 10.438 9.07 16.266 1 98.19 108 ARG B C 1
ATOM 2772 O O . ARG B 1 108 ? 11.102 10.109 16.344 1 98.19 108 ARG B O 1
ATOM 2779 N N . LEU B 1 109 ? 9.273 9.047 15.656 1 98.81 109 LEU B N 1
ATOM 2780 C CA . LEU B 1 109 ? 8.719 10.258 15.055 1 98.81 109 LEU B CA 1
ATOM 2781 C C . LEU B 1 109 ? 8.359 11.281 16.125 1 98.81 109 LEU B C 1
ATOM 2783 O O . LEU B 1 109 ? 8.602 12.477 15.953 1 98.81 109 LEU B O 1
ATOM 2787 N N . LYS B 1 110 ? 7.801 10.82 17.234 1 98.75 110 LYS B N 1
ATOM 2788 C CA . LYS B 1 110 ? 7.441 11.703 18.328 1 98.75 110 LYS B CA 1
ATOM 2789 C C . LYS B 1 110 ? 8.664 12.453 18.859 1 98.75 110 LYS B C 1
ATOM 2791 O O . LYS B 1 110 ? 8.617 13.672 19.047 1 98.75 110 LYS B O 1
ATOM 2796 N N . LYS B 1 111 ? 9.711 11.727 19.078 1 98.5 111 LYS B N 1
ATOM 2797 C CA . LYS B 1 111 ? 10.945 12.328 19.578 1 98.5 111 LYS B CA 1
ATOM 2798 C C . LYS B 1 111 ? 11.453 13.406 18.625 1 98.5 111 LYS B C 1
ATOM 2800 O O . LYS B 1 111 ? 11.914 14.461 19.062 1 98.5 111 LYS B O 1
ATOM 2805 N N . ALA B 1 112 ? 11.359 13.117 17.375 1 98.81 112 ALA B N 1
ATOM 2806 C CA . ALA B 1 112 ? 11.828 14.07 16.375 1 98.81 112 ALA B CA 1
ATOM 2807 C C . ALA B 1 112 ? 10.93 15.305 16.328 1 98.81 112 ALA B C 1
ATOM 2809 O O . ALA B 1 112 ? 11.422 16.438 16.328 1 98.81 112 ALA B O 1
ATOM 2810 N N . LEU B 1 113 ? 9.625 15.141 16.344 1 98.88 113 LEU B N 1
ATOM 2811 C CA . LEU B 1 113 ? 8.68 16.25 16.219 1 98.88 113 LEU B CA 1
ATOM 2812 C C . LEU B 1 113 ? 8.703 17.109 17.469 1 98.88 113 LEU B C 1
ATOM 2814 O O . LEU B 1 113 ? 8.508 18.328 17.391 1 98.88 113 LEU B O 1
ATOM 2818 N N . ASP B 1 114 ? 8.93 16.531 18.594 1 98.56 114 ASP B N 1
ATOM 2819 C CA . ASP B 1 114 ? 8.969 17.266 19.859 1 98.56 114 ASP B CA 1
ATOM 2820 C C . ASP B 1 114 ? 10.031 18.359 19.828 1 98.56 114 ASP B C 1
ATOM 2822 O O . ASP B 1 114 ? 9.914 19.375 20.531 1 98.56 114 ASP B O 1
ATOM 2826 N N . LYS B 1 115 ? 10.977 18.188 19 1 98.25 115 LYS B N 1
ATOM 2827 C CA . LYS B 1 115 ? 12.086 19.125 18.922 1 98.25 115 LYS B CA 1
ATOM 2828 C C . LYS B 1 115 ? 11.688 20.375 18.141 1 98.25 115 LYS B C 1
ATOM 2830 O O . LYS B 1 115 ? 12.32 21.438 18.281 1 98.25 115 LYS B O 1
ATOM 2835 N N . ILE B 1 116 ? 10.594 20.25 17.359 1 98.56 116 ILE B N 1
ATOM 2836 C CA . ILE B 1 116 ? 10.367 21.344 16.438 1 98.56 116 ILE B CA 1
ATOM 2837 C C . ILE B 1 116 ? 8.891 21.75 16.453 1 98.56 116 ILE B C 1
ATOM 2839 O O . ILE B 1 116 ? 8.484 22.703 15.789 1 98.56 116 ILE B O 1
ATOM 2843 N N . LYS B 1 117 ? 8.07 21.062 17.188 1 98.12 117 LYS B N 1
ATOM 2844 C CA . LYS B 1 117 ? 6.621 21.203 17.047 1 98.12 117 LYS B CA 1
ATOM 2845 C C . LYS B 1 117 ? 6.176 22.641 17.312 1 98.12 117 LYS B C 1
ATOM 2847 O O . LYS B 1 117 ? 5.242 23.141 16.688 1 98.12 117 LYS B O 1
ATOM 2852 N N . ASP B 1 118 ? 6.867 23.422 18.109 1 97.88 118 ASP B N 1
ATOM 2853 C CA . ASP B 1 118 ? 6.465 24.766 18.484 1 97.88 118 ASP B CA 1
ATOM 2854 C C . ASP B 1 118 ? 6.645 25.734 17.328 1 97.88 118 ASP B C 1
ATOM 2856 O O . ASP B 1 118 ? 6.125 26.859 17.359 1 97.88 118 ASP B O 1
ATOM 2860 N N . ARG B 1 119 ? 7.332 25.328 16.297 1 98.44 119 ARG B N 1
ATOM 2861 C CA . ARG B 1 119 ? 7.527 26.141 15.109 1 98.44 119 ARG B CA 1
ATOM 2862 C C . ARG B 1 119 ? 6.277 26.141 14.234 1 98.44 119 ARG B C 1
ATOM 2864 O O . ARG B 1 119 ? 6.152 26.953 13.32 1 98.44 119 ARG B O 1
ATOM 2871 N N . TYR B 1 120 ? 5.312 25.297 14.516 1 98.81 120 TYR B N 1
ATOM 2872 C CA . TYR B 1 120 ? 4.164 25.094 13.641 1 98.81 120 TYR B CA 1
ATOM 2873 C C . TYR B 1 120 ? 2.857 25.234 14.414 1 98.81 120 TYR B C 1
ATOM 2875 O O . TYR B 1 120 ? 2.807 24.969 15.617 1 98.81 120 TYR B O 1
ATOM 2883 N N . ASP B 1 121 ? 1.884 25.672 13.695 1 98.69 121 ASP B N 1
ATOM 2884 C CA . ASP B 1 121 ? 0.525 25.656 14.234 1 98.69 121 ASP B CA 1
ATOM 2885 C C . ASP B 1 121 ? -0.136 24.297 14.023 1 98.69 121 ASP B C 1
ATOM 2887 O O . ASP B 1 121 ? -0.869 23.828 14.891 1 98.69 121 ASP B O 1
ATOM 2891 N N . TYR B 1 122 ? 0.159 23.703 12.867 1 98.88 122 TYR B N 1
ATOM 2892 C CA . TYR B 1 122 ? -0.367 22.391 12.523 1 98.88 122 TYR B CA 1
ATOM 2893 C C . TYR B 1 122 ? 0.728 21.484 11.953 1 98.88 122 TYR B C 1
ATOM 2895 O O . TYR B 1 122 ? 1.577 21.953 11.188 1 98.88 122 TYR B O 1
ATOM 2903 N N . ILE B 1 123 ? 0.706 20.234 12.32 1 98.94 123 ILE B N 1
ATOM 2904 C CA . ILE B 1 123 ? 1.477 19.172 11.68 1 98.94 123 ILE B CA 1
ATOM 2905 C C . ILE B 1 123 ? 0.534 18.078 11.188 1 98.94 123 ILE B C 1
ATOM 2907 O O . ILE B 1 123 ? -0.239 17.516 11.969 1 98.94 123 ILE B O 1
ATOM 2911 N N . ILE B 1 124 ? 0.53 17.859 9.875 1 98.94 124 ILE B N 1
ATOM 2912 C CA . ILE B 1 124 ? -0.312 16.859 9.242 1 98.94 124 ILE B CA 1
ATOM 2913 C C . ILE B 1 124 ? 0.539 15.648 8.836 1 98.94 124 ILE B C 1
ATOM 2915 O O . ILE B 1 124 ? 1.517 15.789 8.102 1 98.94 124 ILE B O 1
ATOM 2919 N N . ILE B 1 125 ? 0.209 14.469 9.312 1 99 125 ILE B N 1
ATOM 2920 C CA . ILE B 1 125 ? 0.969 13.258 9.016 1 99 125 ILE B CA 1
ATOM 2921 C C . ILE B 1 125 ? 0.177 12.375 8.055 1 99 125 ILE B C 1
ATOM 2923 O O . ILE B 1 125 ? -0.914 11.906 8.383 1 99 125 ILE B O 1
ATOM 2927 N N . ASP B 1 126 ? 0.7 12.117 6.883 1 98.94 126 ASP B N 1
ATOM 2928 C CA . ASP B 1 126 ? 0.117 11.203 5.906 1 98.94 126 ASP B CA 1
ATOM 2929 C C . ASP B 1 126 ? 0.572 9.773 6.156 1 98.94 126 ASP B C 1
ATOM 2931 O O . ASP B 1 126 ? 1.753 9.453 6 1 98.94 126 ASP B O 1
ATOM 2935 N N . CYS B 1 127 ? -0.363 8.914 6.422 1 98.62 127 CYS B N 1
ATOM 2936 C CA . CYS B 1 127 ? -0.015 7.555 6.805 1 98.62 127 CYS B CA 1
ATOM 2937 C C . CYS B 1 127 ? -0.309 6.578 5.672 1 98.62 127 CYS B C 1
ATOM 2939 O O . CYS B 1 127 ? -1.21 6.812 4.863 1 98.62 127 CYS B O 1
ATOM 2941 N N . PRO B 1 128 ? 0.424 5.48 5.574 1 97.44 128 PRO B N 1
ATOM 2942 C CA . PRO B 1 128 ? 0.142 4.438 4.586 1 97.44 128 PRO B CA 1
ATOM 2943 C C . PRO B 1 128 ? -1.081 3.598 4.945 1 97.44 128 PRO B C 1
ATOM 2945 O O . PRO B 1 128 ? -1.565 3.66 6.078 1 97.44 128 PRO B O 1
ATOM 2948 N N . PRO B 1 129 ? -1.608 2.869 3.971 1 95.38 129 PRO B N 1
ATOM 2949 C CA . PRO B 1 129 ? -2.719 1.957 4.25 1 95.38 129 PRO B CA 1
ATOM 2950 C C . PRO B 1 129 ? -2.266 0.663 4.922 1 95.38 129 PRO B C 1
ATOM 2952 O O . PRO B 1 129 ? -2.523 -0.427 4.406 1 95.38 129 PRO B O 1
ATOM 2955 N N . ALA B 1 130 ? -1.639 0.748 5.977 1 92.75 130 ALA B N 1
ATOM 2956 C CA . ALA B 1 130 ? -1.113 -0.341 6.797 1 92.75 130 ALA B CA 1
ATOM 2957 C C . ALA B 1 130 ? -1.054 0.06 8.266 1 92.75 130 ALA B C 1
ATOM 2959 O O . ALA B 1 130 ? -0.996 1.249 8.594 1 92.75 130 ALA B O 1
ATOM 2960 N N . LEU B 1 131 ? -1.098 -0.944 9.102 1 92.5 131 LEU B N 1
ATOM 2961 C CA . LEU B 1 131 ? -1.153 -0.67 10.531 1 92.5 131 LEU B CA 1
ATOM 2962 C C . LEU B 1 131 ? 0.097 -1.189 11.234 1 92.5 131 LEU B C 1
ATOM 2964 O O . LEU B 1 131 ? 0.015 -1.724 12.344 1 92.5 131 LEU B O 1
ATOM 2968 N N . GLY B 1 132 ? 1.229 -1.062 10.562 1 92.19 132 GLY B N 1
ATOM 2969 C CA . GLY B 1 132 ? 2.498 -1.496 11.125 1 92.19 132 GLY B CA 1
ATOM 2970 C C . GLY B 1 132 ? 3.186 -0.421 11.945 1 92.19 132 GLY B C 1
ATOM 2971 O O . GLY B 1 132 ? 2.525 0.445 12.523 1 92.19 132 GLY B O 1
ATOM 2972 N N . LEU B 1 133 ? 4.449 -0.477 12.039 1 93.81 133 LEU B N 1
ATOM 2973 C CA . LEU B 1 133 ? 5.223 0.408 12.898 1 93.81 133 LEU B CA 1
ATOM 2974 C C . LEU B 1 133 ? 5.203 1.838 12.367 1 93.81 133 LEU B C 1
ATOM 2976 O O . LEU B 1 133 ? 5.246 2.793 13.148 1 93.81 133 LEU B O 1
ATOM 2980 N N . LEU B 1 134 ? 5.148 1.98 11.055 1 96.25 134 LEU B N 1
ATOM 2981 C CA . LEU B 1 134 ? 5.059 3.328 10.5 1 96.25 134 LEU B CA 1
ATOM 2982 C C . LEU B 1 134 ? 3.811 4.043 11.016 1 96.25 134 LEU B C 1
ATOM 2984 O O . LEU B 1 134 ? 3.887 5.188 11.461 1 96.25 134 LEU B O 1
ATOM 2988 N N . ASN B 1 135 ? 2.734 3.326 10.961 1 96.25 135 ASN B N 1
ATOM 2989 C CA . ASN B 1 135 ? 1.482 3.879 11.469 1 96.25 135 ASN B CA 1
ATOM 2990 C C . ASN B 1 135 ? 1.537 4.105 12.977 1 96.25 135 ASN B C 1
ATOM 2992 O O . ASN B 1 135 ? 1.081 5.137 13.469 1 96.25 135 ASN B O 1
ATOM 2996 N N . THR B 1 136 ? 2.105 3.191 13.68 1 95.94 136 THR B N 1
ATOM 2997 C CA . THR B 1 136 ? 2.215 3.314 15.133 1 95.94 136 THR B CA 1
ATOM 2998 C C . THR B 1 136 ? 3.029 4.547 15.508 1 95.94 136 THR B C 1
ATOM 3000 O O . THR B 1 136 ? 2.699 5.25 16.469 1 95.94 136 THR B O 1
ATOM 3003 N N . ASN B 1 137 ? 4.09 4.785 14.797 1 98 137 ASN B N 1
ATOM 3004 C CA . ASN B 1 137 ? 4.883 5.988 15.039 1 98 137 ASN B CA 1
ATOM 3005 C C . ASN B 1 137 ? 4.051 7.254 14.844 1 98 137 ASN B C 1
ATOM 3007 O O . ASN B 1 137 ? 4.152 8.195 15.633 1 98 137 ASN B O 1
ATOM 3011 N N . ALA B 1 138 ? 3.252 7.254 13.805 1 98.69 138 ALA B N 1
ATOM 3012 C CA . ALA B 1 138 ? 2.393 8.406 13.547 1 98.69 138 ALA B CA 1
ATOM 3013 C C . ALA B 1 138 ? 1.383 8.602 14.672 1 98.69 138 ALA B C 1
ATOM 3015 O O . ALA B 1 138 ? 1.22 9.711 15.188 1 98.69 138 ALA B O 1
ATOM 3016 N N . LEU B 1 139 ? 0.764 7.512 15.117 1 98.62 139 LEU B N 1
ATOM 3017 C CA . LEU B 1 139 ? -0.26 7.559 16.156 1 98.62 139 LEU B CA 1
ATOM 3018 C C . LEU B 1 139 ? 0.344 7.953 17.5 1 98.62 139 LEU B C 1
ATOM 3020 O O . LEU B 1 139 ? -0.314 8.602 18.312 1 98.62 139 LEU B O 1
ATOM 3024 N N . THR B 1 140 ? 1.534 7.574 17.703 1 98.62 140 THR B N 1
ATOM 3025 C CA . THR B 1 140 ? 2.232 7.91 18.953 1 98.62 140 THR B CA 1
ATOM 3026 C C . THR B 1 140 ? 2.598 9.391 18.969 1 98.62 140 THR B C 1
ATOM 3028 O O . THR B 1 140 ? 2.623 10.008 20.047 1 98.62 140 THR B O 1
ATOM 3031 N N . ALA B 1 141 ? 2.795 9.938 17.812 1 98.81 141 ALA B N 1
ATOM 3032 C CA . ALA B 1 141 ? 3.33 11.289 17.703 1 98.81 141 ALA B CA 1
ATOM 3033 C C . ALA B 1 141 ? 2.207 12.32 17.625 1 98.81 141 ALA B C 1
ATOM 3035 O O . ALA B 1 141 ? 2.414 13.5 17.938 1 98.81 141 ALA B O 1
ATOM 3036 N N . CYS B 1 142 ? 1.017 11.914 17.234 1 98.81 142 CYS B N 1
ATOM 3037 C CA . CYS B 1 142 ? -0.009 12.898 16.922 1 98.81 142 CYS B CA 1
ATOM 3038 C C . CYS B 1 142 ? -0.918 13.141 18.109 1 98.81 142 CYS B C 1
ATOM 3040 O O . CYS B 1 142 ? -0.877 12.391 19.094 1 98.81 142 CYS B O 1
ATOM 3042 N N . ASN B 1 143 ? -1.627 14.258 18.062 1 98.62 143 ASN B N 1
ATOM 3043 C CA . ASN B 1 143 ? -2.654 14.539 19.062 1 98.62 143 ASN B CA 1
ATOM 3044 C C . ASN B 1 143 ? -3.959 13.812 18.75 1 98.62 143 ASN B C 1
ATOM 3046 O O . ASN B 1 143 ? -4.684 13.398 19.656 1 98.62 143 ASN B O 1
ATOM 3050 N N . SER B 1 144 ? -4.254 13.688 17.469 1 98.62 144 SER B N 1
ATOM 3051 C CA . SER B 1 144 ? -5.539 13.109 17.078 1 98.62 144 SER B CA 1
ATOM 3052 C C . SER B 1 144 ? -5.473 12.492 15.688 1 98.62 144 SER B C 1
ATOM 3054 O O . SER B 1 144 ? -4.559 12.789 14.914 1 98.62 144 SER B O 1
ATOM 3056 N N . VAL B 1 145 ? -6.457 11.641 15.391 1 98.56 145 VAL B N 1
ATOM 3057 C CA . VAL B 1 145 ? -6.504 10.891 14.133 1 98.56 145 VAL B CA 1
ATOM 3058 C C . VAL B 1 145 ? -7.719 11.328 13.32 1 98.56 145 VAL B C 1
ATOM 3060 O O . VAL B 1 145 ? -8.844 11.336 13.828 1 98.56 145 VAL B O 1
ATOM 3063 N N . LEU B 1 146 ? -7.434 11.734 12.086 1 98.81 146 LEU B N 1
ATOM 3064 C CA . LEU B 1 146 ? -8.477 12 11.102 1 98.81 146 LEU B CA 1
ATOM 3065 C C . LEU B 1 146 ? -8.641 10.812 10.156 1 98.81 146 LEU B C 1
ATOM 3067 O O . LEU B 1 146 ? -7.652 10.328 9.586 1 98.81 146 LEU B O 1
ATOM 3071 N N . ILE B 1 147 ? -9.875 10.383 9.977 1 98.5 147 ILE B N 1
ATOM 3072 C CA . ILE B 1 147 ? -10.125 9.156 9.227 1 98.5 147 ILE B CA 1
ATOM 3073 C C . ILE B 1 147 ? -10.953 9.477 7.984 1 98.5 147 ILE B C 1
ATOM 3075 O O . ILE B 1 147 ? -12.18 9.617 8.07 1 98.5 147 ILE B O 1
ATOM 3079 N N . PRO B 1 148 ? -10.344 9.523 6.836 1 98.38 148 PRO B N 1
ATOM 3080 C CA . PRO B 1 148 ? -11.133 9.594 5.602 1 98.38 148 PRO B CA 1
ATOM 3081 C C . PRO B 1 148 ? -11.875 8.297 5.297 1 98.38 148 PRO B C 1
ATOM 3083 O O . PRO B 1 148 ? -11.297 7.211 5.414 1 98.38 148 PRO B O 1
ATOM 3086 N N . VAL B 1 149 ? -13.109 8.398 4.969 1 97.44 149 VAL B N 1
ATOM 3087 C CA . VAL B 1 149 ? -13.945 7.258 4.609 1 97.44 149 VAL B CA 1
ATOM 3088 C C . VAL B 1 149 ? -14.586 7.496 3.242 1 97.44 149 VAL B C 1
ATOM 3090 O O . VAL B 1 149 ? -15.328 8.461 3.059 1 97.44 149 VAL B O 1
ATOM 3093 N N . GLN B 1 150 ? -14.227 6.656 2.387 1 96.31 150 GLN B N 1
ATOM 3094 C CA . GLN B 1 150 ? -14.82 6.766 1.06 1 96.31 150 GLN B CA 1
ATOM 3095 C C . GLN B 1 150 ? -16.266 6.277 1.061 1 96.31 150 GLN B C 1
ATOM 3097 O O . GLN B 1 150 ? -16.562 5.203 1.593 1 96.31 150 GLN B O 1
ATOM 3102 N N . CYS B 1 151 ? -17.141 7.043 0.414 1 95.25 151 CYS B N 1
ATOM 3103 C CA . CYS B 1 151 ? -18.562 6.719 0.381 1 95.25 151 CYS B CA 1
ATOM 3104 C C . CYS B 1 151 ? -18.859 5.664 -0.681 1 95.25 151 CYS B C 1
ATOM 3106 O O . CYS B 1 151 ? -19.547 5.941 -1.66 1 95.25 151 CYS B O 1
ATOM 3108 N N . GLU B 1 152 ? -18.406 4.492 -0.385 1 91.19 152 GLU B N 1
ATOM 3109 C CA . GLU B 1 152 ? -18.625 3.338 -1.255 1 91.19 152 GLU B CA 1
ATOM 3110 C C . GLU B 1 152 ? -18.953 2.09 -0.444 1 91.19 152 GLU B C 1
ATOM 3112 O O . GLU B 1 152 ? -19.016 2.141 0.786 1 91.19 152 GLU B O 1
ATOM 3117 N N . TYR B 1 153 ? -19.234 1.023 -1.144 1 86.25 153 TYR B N 1
ATOM 3118 C CA . TYR B 1 153 ? -19.547 -0.24 -0.486 1 86.25 153 TYR B CA 1
ATOM 3119 C C . TYR B 1 153 ? -18.453 -0.631 0.496 1 86.25 153 TYR B C 1
ATOM 3121 O O . TYR B 1 153 ? -17.266 -0.496 0.193 1 86.25 153 TYR B O 1
ATOM 3129 N N . TYR B 1 154 ? -18.844 -1.011 1.628 1 85.25 154 TYR B N 1
ATOM 3130 C CA . TYR B 1 154 ? -17.953 -1.528 2.656 1 85.25 154 TYR B CA 1
ATOM 3131 C C . TYR B 1 154 ? -17.047 -0.425 3.197 1 85.25 154 TYR B C 1
ATOM 3133 O O . TYR B 1 154 ? -15.883 -0.669 3.52 1 85.25 154 TYR B O 1
ATOM 3141 N N . ALA B 1 155 ? -17.578 0.682 3.193 1 88.25 155 ALA B N 1
ATOM 3142 C CA . ALA B 1 155 ? -16.844 1.872 3.627 1 88.25 155 ALA B CA 1
ATOM 3143 C C . ALA B 1 155 ? -16.328 1.709 5.055 1 88.25 155 ALA B C 1
ATOM 3145 O O . ALA B 1 155 ? -15.258 2.223 5.395 1 88.25 155 ALA B O 1
ATOM 3146 N N . LEU B 1 156 ? -17.016 0.968 5.801 1 88.75 156 LEU B N 1
ATOM 3147 C CA . LEU B 1 156 ? -16.688 0.86 7.219 1 88.75 156 LEU B CA 1
ATOM 3148 C C . LEU B 1 156 ? -15.805 -0.363 7.48 1 88.75 156 LEU B C 1
ATOM 3150 O O . LEU B 1 156 ? -15.344 -0.571 8.602 1 88.75 156 LEU B O 1
ATOM 3154 N N . GLU B 1 157 ? -15.555 -0.993 6.348 1 83 157 GLU B N 1
ATOM 3155 C CA . GLU B 1 157 ? -14.75 -2.201 6.496 1 83 157 GLU B CA 1
ATOM 3156 C C . GLU B 1 157 ? -13.328 -1.864 6.941 1 83 157 GLU B C 1
ATOM 3158 O O . GLU B 1 157 ? -12.719 -0.924 6.43 1 83 157 GLU B O 1
ATOM 3163 N N . GLY B 1 158 ? -12.781 -2.516 7.848 1 76.81 158 GLY B N 1
ATOM 3164 C CA . GLY B 1 158 ? -11.414 -2.363 8.305 1 76.81 158 GLY B CA 1
ATOM 3165 C C . GLY B 1 158 ? -11.258 -1.311 9.391 1 76.81 158 GLY B C 1
ATOM 3166 O O . GLY B 1 158 ? -10.195 -1.189 10 1 76.81 158 GLY B O 1
ATOM 3167 N N . LEU B 1 159 ? -12.336 -0.57 9.641 1 88.25 159 LEU B N 1
ATOM 3168 C CA . LEU B 1 159 ? -12.227 0.498 10.633 1 88.25 159 LEU B CA 1
ATOM 3169 C C . LEU B 1 159 ? -12.047 -0.075 12.031 1 88.25 159 LEU B C 1
ATOM 3171 O O . LEU B 1 159 ? -11.453 0.571 12.898 1 88.25 159 LEU B O 1
ATOM 3175 N N . THR B 1 160 ? -12.492 -1.271 12.203 1 86.62 160 THR B N 1
ATOM 3176 C CA . THR B 1 160 ? -12.375 -1.909 13.508 1 86.62 160 THR B CA 1
ATOM 3177 C C . THR B 1 160 ? -10.914 -2.115 13.883 1 86.62 160 THR B C 1
ATOM 3179 O O . THR B 1 160 ? -10.508 -1.841 15.016 1 86.62 160 THR B O 1
ATOM 3182 N N . GLN B 1 161 ? -10.156 -2.568 12.938 1 89.31 161 GLN B N 1
ATOM 3183 C CA . GLN B 1 161 ? -8.742 -2.787 13.211 1 89.31 161 GLN B CA 1
ATOM 3184 C C . GLN B 1 161 ? -8.023 -1.47 13.5 1 89.31 161 GLN B C 1
ATOM 3186 O O . GLN B 1 161 ? -7.137 -1.413 14.352 1 89.31 161 GLN B O 1
ATOM 3191 N N . LEU B 1 162 ? -8.391 -0.504 12.734 1 94.12 162 LEU B N 1
ATOM 3192 C CA . LEU B 1 162 ? -7.797 0.81 12.969 1 94.12 162 LEU B CA 1
ATOM 3193 C C . LEU B 1 162 ? -8.133 1.313 14.367 1 94.12 162 LEU B C 1
ATOM 3195 O O . LEU B 1 162 ? -7.246 1.775 15.086 1 94.12 162 LEU B O 1
ATOM 3199 N N . LEU B 1 163 ? -9.352 1.183 14.773 1 94.5 163 LEU B N 1
ATOM 3200 C CA . LEU B 1 163 ? -9.781 1.652 16.094 1 94.5 163 LEU B CA 1
ATOM 3201 C C . LEU B 1 163 ? -9.086 0.866 17.203 1 94.5 163 LEU B C 1
ATOM 3203 O O . LEU B 1 163 ? -8.695 1.438 18.219 1 94.5 163 LEU B O 1
ATOM 3207 N N . ASN B 1 164 ? -8.922 -0.394 16.969 1 92.69 164 ASN B N 1
ATOM 3208 C CA . ASN B 1 164 ? -8.188 -1.203 17.938 1 92.69 164 ASN B CA 1
ATOM 3209 C C . ASN B 1 164 ? -6.738 -0.736 18.062 1 92.69 164 ASN B C 1
ATOM 3211 O O . ASN B 1 164 ? -6.188 -0.7 19.172 1 92.69 164 ASN B O 1
ATOM 3215 N N . THR B 1 165 ? -6.172 -0.417 16.953 1 94.12 165 THR B N 1
ATOM 3216 C CA . THR B 1 165 ? -4.797 0.071 16.953 1 94.12 165 THR B CA 1
ATOM 3217 C C . THR B 1 165 ? -4.699 1.402 17.703 1 94.12 165 THR B C 1
ATOM 3219 O O . THR B 1 165 ? -3.746 1.637 18.438 1 94.12 165 THR B O 1
ATOM 3222 N N . VAL B 1 166 ? -5.641 2.264 17.484 1 96.69 166 VAL B N 1
ATOM 3223 C CA . VAL B 1 166 ? -5.688 3.553 18.156 1 96.69 166 VAL B CA 1
ATOM 3224 C C . VAL B 1 166 ? -5.789 3.332 19.672 1 96.69 166 VAL B C 1
ATOM 3226 O O . VAL B 1 166 ? -5.055 3.953 20.438 1 96.69 166 VAL B O 1
ATOM 3229 N N . LEU B 1 167 ? -6.637 2.391 20.094 1 95.56 167 LEU B N 1
ATOM 3230 C CA . LEU B 1 167 ? -6.828 2.102 21.5 1 95.56 167 LEU B CA 1
ATOM 3231 C C . LEU B 1 167 ? -5.551 1.55 22.125 1 95.56 167 LEU B C 1
ATOM 3233 O O . LEU B 1 167 ? -5.172 1.939 23.234 1 95.56 167 LEU B O 1
ATOM 3237 N N . LEU B 1 168 ? -4.957 0.708 21.422 1 93.81 168 LEU B N 1
ATOM 3238 C CA . LEU B 1 168 ? -3.707 0.134 21.906 1 93.81 168 LEU B CA 1
ATOM 3239 C C . LEU B 1 168 ? -2.635 1.208 22.047 1 93.81 168 LEU B C 1
ATOM 3241 O O . LEU B 1 168 ? -1.915 1.242 23.047 1 93.81 168 LEU B O 1
ATOM 3245 N N . THR B 1 169 ? -2.516 2.029 21.062 1 96.5 169 THR B N 1
ATOM 3246 C CA . THR B 1 169 ? -1.529 3.104 21.109 1 96.5 169 THR B CA 1
ATOM 3247 C C . THR B 1 169 ? -1.82 4.059 22.266 1 96.5 169 THR B C 1
ATOM 3249 O O . THR B 1 169 ? -0.899 4.523 22.938 1 96.5 169 THR B O 1
ATOM 3252 N N . GLN B 1 170 ? -3.086 4.32 22.469 1 96.88 170 GLN B N 1
ATOM 3253 C CA . GLN B 1 170 ? -3.512 5.16 23.594 1 96.88 170 GLN B CA 1
ATOM 3254 C C . GLN B 1 170 ? -3.068 4.566 24.922 1 96.88 170 GLN B C 1
ATOM 3256 O O . GLN B 1 170 ? -2.578 5.285 25.797 1 96.88 170 GLN B O 1
ATOM 3261 N N . SER B 1 171 ? -3.176 3.328 25.109 1 96.81 171 SER B N 1
ATOM 3262 C CA . SER B 1 171 ? -2.924 2.662 26.391 1 96.81 171 SER B CA 1
ATOM 3263 C C . SER B 1 171 ? -1.43 2.559 26.672 1 96.81 171 SER B C 1
ATOM 3265 O O . SER B 1 171 ? -1.009 2.582 27.828 1 96.81 171 SER B O 1
ATOM 3267 N N . VAL B 1 172 ? -0.642 2.582 25.672 1 95.19 172 VAL B N 1
ATOM 3268 C CA . VAL B 1 172 ? 0.755 2.225 25.891 1 95.19 172 VAL B CA 1
ATOM 3269 C C . VAL B 1 172 ? 1.65 3.426 25.594 1 95.19 172 VAL B C 1
ATOM 3271 O O . VAL B 1 172 ? 2.572 3.725 26.359 1 95.19 172 VAL B O 1
ATOM 3274 N N . PHE B 1 173 ? 1.33 4.137 24.484 1 96.69 173 PHE B N 1
ATOM 3275 C CA . PHE B 1 173 ? 2.354 5.047 23.984 1 96.69 173 PHE B CA 1
ATOM 3276 C C . PHE B 1 173 ? 1.856 6.488 24.016 1 96.69 173 PHE B C 1
ATOM 3278 O O . PHE B 1 173 ? 2.654 7.426 24.109 1 96.69 173 PHE B O 1
ATOM 3285 N N . ASN B 1 174 ? 0.583 6.715 23.891 1 98.31 174 ASN B N 1
ATOM 3286 C CA . ASN B 1 174 ? 0.025 8.055 23.719 1 98.31 174 ASN B CA 1
ATOM 3287 C C . ASN B 1 174 ? -1.339 8.18 24.391 1 98.31 174 ASN B C 1
ATOM 3289 O O . ASN B 1 174 ? -2.367 8.242 23.719 1 98.31 174 ASN B O 1
ATOM 3293 N N . PRO B 1 175 ? -1.405 8.336 25.672 1 98.12 175 PRO B N 1
ATOM 3294 C CA . PRO B 1 175 ? -2.658 8.352 26.422 1 98.12 175 PRO B CA 1
ATOM 3295 C C . PRO B 1 175 ? -3.582 9.492 26.016 1 98.12 175 PRO B C 1
ATOM 3297 O O . PRO B 1 175 ? -4.793 9.422 26.234 1 98.12 175 PRO B O 1
ATOM 3300 N N . GLN B 1 176 ? -3.086 10.5 25.422 1 97.75 176 GLN B N 1
ATOM 3301 C CA . GLN B 1 176 ? -3.887 11.672 25.094 1 97.75 176 GLN B CA 1
ATOM 3302 C C . GLN B 1 176 ? -4.441 11.57 23.672 1 97.75 176 GLN B C 1
ATOM 3304 O O . GLN B 1 176 ? -5.188 12.445 23.234 1 97.75 176 GLN B O 1
ATOM 3309 N N . LEU B 1 177 ? -4.082 10.484 22.953 1 98.44 177 LEU B N 1
ATOM 3310 C CA . LEU B 1 177 ? -4.52 10.297 21.562 1 98.44 177 LEU B CA 1
ATOM 3311 C C . LEU B 1 177 ? -6.039 10.289 21.469 1 98.44 177 LEU B C 1
ATOM 3313 O O . LEU B 1 177 ? -6.711 9.625 22.266 1 98.44 177 LEU B O 1
ATOM 3317 N N . THR B 1 178 ? -6.621 11.062 20.531 1 97.5 178 THR B N 1
ATOM 3318 C CA . THR B 1 178 ? -8.07 11.086 20.328 1 97.5 178 THR B CA 1
ATOM 3319 C C . THR B 1 178 ? -8.422 10.938 18.859 1 97.5 178 THR B C 1
ATOM 3321 O O . THR B 1 178 ? -7.543 10.992 18 1 97.5 178 THR B O 1
ATOM 3324 N N . ILE B 1 179 ? -9.633 10.68 18.625 1 97 179 ILE B N 1
ATOM 3325 C CA . ILE B 1 179 ? -10.156 10.719 17.266 1 97 179 ILE B CA 1
ATOM 3326 C C . ILE B 1 179 ? -10.531 12.148 16.891 1 97 179 ILE B C 1
ATOM 3328 O O . ILE B 1 179 ? -11.414 12.75 17.5 1 97 179 ILE B O 1
ATOM 3332 N N . GLU B 1 180 ? -9.789 12.719 15.93 1 97.12 180 GLU B N 1
ATOM 3333 C CA . GLU B 1 180 ? -10.102 14.039 15.398 1 97.12 180 GLU B CA 1
ATOM 3334 C C . GLU B 1 180 ? -11.492 14.062 14.773 1 97.12 180 GLU B C 1
ATOM 3336 O O . GLU B 1 180 ? -12.273 14.977 15.023 1 97.12 180 GLU B O 1
ATOM 3341 N N . GLY B 1 181 ? -11.719 13.055 13.977 1 97.94 181 GLY B N 1
ATOM 3342 C CA . GLY B 1 181 ? -12.992 12.906 13.297 1 97.94 181 GLY B CA 1
ATOM 3343 C C . GLY B 1 181 ? -12.906 12.078 12.031 1 97.94 181 GLY B C 1
ATOM 3344 O O . GLY B 1 181 ? -11.844 11.523 11.727 1 97.94 181 GLY B O 1
ATOM 3345 N N . VAL B 1 182 ? -14.117 11.938 11.414 1 98.19 182 VAL B N 1
ATOM 3346 C CA . VAL B 1 182 ? -14.258 11.188 10.172 1 98.19 182 VAL B CA 1
ATOM 3347 C C . VAL B 1 182 ? -14.609 12.141 9.031 1 98.19 182 VAL B C 1
ATOM 3349 O O . VAL B 1 182 ? -15.461 13.016 9.188 1 98.19 182 VAL B O 1
ATOM 3352 N N . LEU B 1 183 ? -13.867 12.016 7.98 1 98.75 183 LEU B N 1
ATOM 3353 C CA . LEU B 1 183 ? -14.141 12.812 6.789 1 98.75 183 LEU B CA 1
ATOM 3354 C C . LEU B 1 183 ? -14.711 11.945 5.672 1 98.75 183 LEU B C 1
ATOM 3356 O O . LEU B 1 183 ? -14.047 11.016 5.207 1 98.75 183 LEU B O 1
ATOM 3360 N N . LEU B 1 184 ? -15.953 12.25 5.223 1 98.44 184 LEU B N 1
ATOM 3361 C CA . LEU B 1 184 ? -16.531 11.57 4.07 1 98.44 184 LEU B CA 1
ATOM 3362 C C . LEU B 1 184 ? -15.875 12.055 2.775 1 98.44 184 LEU B C 1
ATOM 3364 O O . LEU B 1 184 ? -15.781 13.258 2.537 1 98.44 184 LEU B O 1
ATOM 3368 N N . THR B 1 185 ? -15.375 11.07 2.035 1 98.38 185 THR B N 1
ATOM 3369 C CA . THR B 1 185 ? -14.68 11.438 0.809 1 98.38 185 THR B CA 1
ATOM 3370 C C . THR B 1 185 ? -15.344 10.797 -0.406 1 98.38 185 THR B C 1
ATOM 3372 O O . THR B 1 185 ? -16.062 9.805 -0.274 1 98.38 185 THR B O 1
ATOM 3375 N N . MET B 1 186 ? -15.148 11.414 -1.552 1 97.44 186 MET B N 1
ATOM 3376 C CA . MET B 1 186 ? -15.641 10.969 -2.852 1 97.44 186 MET B CA 1
ATOM 3377 C C . MET B 1 186 ? -17.156 10.742 -2.816 1 97.44 186 MET B C 1
ATOM 3379 O O . MET B 1 186 ? -17.641 9.734 -3.328 1 97.44 186 MET B O 1
ATOM 3383 N N . LEU B 1 187 ? -17.797 11.625 -2.188 1 96.38 187 LEU B N 1
ATOM 3384 C CA . LEU B 1 187 ? -19.25 11.562 -2.076 1 96.38 187 LEU B CA 1
ATOM 3385 C C . LEU B 1 187 ? -19.922 11.984 -3.381 1 96.38 187 LEU B C 1
ATOM 3387 O O . LEU B 1 187 ? -19.656 13.078 -3.887 1 96.38 187 LEU B O 1
ATOM 3391 N N . ASP B 1 188 ? -20.672 11.117 -3.869 1 93 188 ASP B N 1
ATOM 3392 C CA . ASP B 1 188 ? -21.594 11.461 -4.945 1 93 188 ASP B CA 1
ATOM 3393 C C . ASP B 1 188 ? -23.031 11.516 -4.434 1 93 188 ASP B C 1
ATOM 3395 O O . ASP B 1 188 ? -23.719 10.492 -4.355 1 93 188 ASP B O 1
ATOM 3399 N N . GLN B 1 189 ? -23.484 12.664 -4.254 1 88.19 189 GLN B N 1
ATOM 3400 C CA . GLN B 1 189 ? -24.781 12.859 -3.619 1 88.19 189 GLN B CA 1
ATOM 3401 C C . GLN B 1 189 ? -25.922 12.453 -4.555 1 88.19 189 GLN B C 1
ATOM 3403 O O . GLN B 1 189 ? -27.062 12.289 -4.117 1 88.19 189 GLN B O 1
ATOM 3408 N N . ARG B 1 190 ? -25.672 12.211 -5.793 1 90.94 190 ARG B N 1
ATOM 3409 C CA . ARG B 1 190 ? -26.703 11.859 -6.77 1 90.94 190 ARG B CA 1
ATOM 3410 C C . ARG B 1 190 ? -26.984 10.367 -6.75 1 90.94 190 ARG B C 1
ATOM 3412 O O . ARG B 1 190 ? -27.984 9.914 -7.312 1 90.94 190 ARG B O 1
ATOM 3419 N N . THR B 1 191 ? -26.109 9.648 -6 1 92 191 THR B N 1
ATOM 3420 C CA . THR B 1 191 ? -26.281 8.203 -5.98 1 92 191 THR B CA 1
ATOM 3421 C C . THR B 1 191 ? -26.859 7.742 -4.648 1 92 191 THR B C 1
ATOM 3423 O O . THR B 1 191 ? -26.516 8.289 -3.596 1 92 191 THR B O 1
ATOM 3426 N N . ASN B 1 192 ? -27.719 6.766 -4.703 1 93.56 192 ASN B N 1
ATOM 3427 C CA . ASN B 1 192 ? -28.281 6.18 -3.496 1 93.56 192 ASN B CA 1
ATOM 3428 C C . ASN B 1 192 ? -27.203 5.598 -2.59 1 93.56 192 ASN B C 1
ATOM 3430 O O . ASN B 1 192 ? -27.266 5.742 -1.368 1 93.56 192 ASN B O 1
ATOM 3434 N N . LEU B 1 193 ? -26.281 5.066 -3.203 1 91.69 193 LEU B N 1
ATOM 3435 C CA . LEU B 1 193 ? -25.188 4.441 -2.451 1 91.69 193 LEU B CA 1
ATOM 3436 C C . LEU B 1 193 ? -24.453 5.469 -1.609 1 91.69 193 LEU B C 1
ATOM 3438 O O . LEU B 1 193 ? -24.219 5.254 -0.418 1 91.69 193 LEU B O 1
ATOM 3442 N N . GLY B 1 194 ? -24.062 6.531 -2.24 1 92.56 194 GLY B N 1
ATOM 3443 C CA . GLY B 1 194 ? -23.359 7.582 -1.523 1 92.56 194 GLY B CA 1
ATOM 3444 C C . GLY B 1 194 ? -24.125 8.109 -0.328 1 92.56 194 GLY B C 1
ATOM 3445 O O . GLY B 1 194 ? -23.562 8.297 0.751 1 92.56 194 GLY B O 1
ATOM 3446 N N . VAL B 1 195 ? -25.359 8.266 -0.509 1 92.81 195 VAL B N 1
ATOM 3447 C CA . VAL B 1 195 ? -26.234 8.797 0.537 1 92.81 195 VAL B CA 1
ATOM 3448 C C . VAL B 1 195 ? -26.375 7.773 1.658 1 92.81 195 VAL B C 1
ATOM 3450 O O . VAL B 1 195 ? -26.266 8.117 2.838 1 92.81 195 VAL B O 1
ATOM 3453 N N . GLU B 1 196 ? -26.562 6.602 1.284 1 94.75 196 GLU B N 1
ATOM 3454 C CA . GLU B 1 196 ? -26.734 5.531 2.262 1 94.75 196 GLU B CA 1
ATOM 3455 C C . GLU B 1 196 ? -25.5 5.359 3.121 1 94.75 196 GLU B C 1
ATOM 3457 O O . GLU B 1 196 ? -25.594 5.238 4.344 1 94.75 196 GLU B O 1
ATOM 3462 N N . VAL B 1 197 ? -24.391 5.34 2.484 1 93.75 197 VAL B N 1
ATOM 3463 C CA . VAL B 1 197 ? -23.141 5.164 3.203 1 93.75 197 VAL B CA 1
ATOM 3464 C C . VAL B 1 197 ? -22.906 6.359 4.125 1 93.75 197 VAL B C 1
ATOM 3466 O O . VAL B 1 197 ? -22.5 6.188 5.277 1 93.75 197 VAL B O 1
ATOM 3469 N N . SER B 1 198 ? -23.141 7.555 3.604 1 95.06 198 SER B N 1
ATOM 3470 C CA . SER B 1 198 ? -22.969 8.766 4.406 1 95.06 198 SER B CA 1
ATOM 3471 C C . SER B 1 198 ? -23.828 8.711 5.672 1 95.06 198 SER B C 1
ATOM 3473 O O . SER B 1 198 ? -23.344 9.031 6.762 1 95.06 198 SER B O 1
ATOM 3475 N N . GLN B 1 199 ? -25.016 8.234 5.551 1 95.25 199 GLN B N 1
ATOM 3476 C CA . GLN B 1 199 ? -25.922 8.141 6.688 1 95.25 199 GLN B CA 1
ATOM 3477 C C . GLN B 1 199 ? -25.438 7.098 7.691 1 95.25 199 GLN B C 1
ATOM 3479 O O . GLN B 1 199 ? -25.5 7.32 8.906 1 95.25 199 GLN B O 1
ATOM 3484 N N . GLU B 1 200 ? -24.969 6.051 7.18 1 94.94 200 GLU B N 1
ATOM 3485 C CA . GLU B 1 200 ? -24.469 4.984 8.039 1 94.94 200 GLU B CA 1
ATOM 3486 C C . GLU B 1 200 ? -23.266 5.445 8.852 1 94.94 200 GLU B C 1
ATOM 3488 O O . GLU B 1 200 ? -23.172 5.18 10.047 1 94.94 200 GLU B O 1
ATOM 3493 N N . VAL B 1 201 ? -22.375 6.121 8.172 1 95 201 VAL B N 1
ATOM 3494 C CA . VAL B 1 201 ? -21.172 6.605 8.836 1 95 201 VAL B CA 1
ATOM 3495 C C . VAL B 1 201 ? -21.547 7.637 9.898 1 95 201 VAL B C 1
ATOM 3497 O O . VAL B 1 201 ? -21 7.625 11.008 1 95 201 VAL B O 1
ATOM 3500 N N . ARG B 1 202 ? -22.453 8.484 9.594 1 95.81 202 ARG B N 1
ATOM 3501 C CA . ARG B 1 202 ? -22.875 9.523 10.523 1 95.81 202 ARG B CA 1
ATOM 3502 C C . ARG B 1 202 ? -23.609 8.922 11.719 1 95.81 202 ARG B C 1
ATOM 3504 O O . ARG B 1 202 ? -23.516 9.438 12.836 1 95.81 202 ARG B O 1
ATOM 3511 N N . LYS B 1 203 ? -24.328 7.875 11.484 1 95.56 203 LYS B N 1
ATOM 3512 C CA . LYS B 1 203 ? -25 7.176 12.578 1 95.56 203 LYS B CA 1
ATOM 3513 C C . LYS B 1 203 ? -23.984 6.551 13.531 1 95.56 203 LYS B C 1
ATOM 3515 O O . LYS B 1 203 ? -24.156 6.582 14.75 1 95.56 203 LYS B O 1
ATOM 3520 N N . TYR B 1 204 ? -22.984 6.074 12.961 1 92.44 204 TYR B N 1
ATOM 3521 C CA . TYR B 1 204 ? -22 5.336 13.734 1 92.44 204 TYR B CA 1
ATOM 3522 C C . TYR B 1 204 ? -21.062 6.285 14.484 1 92.44 204 TYR B C 1
ATOM 3524 O O . TYR B 1 204 ? -20.766 6.066 15.656 1 92.44 204 TYR B O 1
ATOM 3532 N N . PHE B 1 205 ? -20.625 7.355 13.836 1 95 205 PHE B N 1
ATOM 3533 C CA . PHE B 1 205 ? -19.609 8.211 14.414 1 95 205 PHE B CA 1
ATOM 3534 C C . PHE B 1 205 ? -20.203 9.5 14.953 1 95 205 PHE B C 1
ATOM 3536 O O . PHE B 1 205 ? -19.531 10.273 15.641 1 95 205 PHE B O 1
ATOM 3543 N N . LYS B 1 206 ? -21.391 9.828 14.578 1 96.19 206 LYS B N 1
ATOM 3544 C CA . LYS B 1 206 ? -22.172 10.93 15.125 1 96.19 206 LYS B CA 1
ATOM 3545 C C . LYS B 1 206 ? -21.438 12.258 14.969 1 96.19 206 LYS B C 1
ATOM 3547 O O . LYS B 1 206 ? -21.031 12.617 13.867 1 96.19 206 LYS B O 1
ATOM 3552 N N . GLU B 1 207 ? -21.141 12.859 16.078 1 95.81 207 GLU B N 1
ATOM 3553 C CA . GLU B 1 207 ? -20.609 14.219 16.047 1 95.81 207 GLU B CA 1
ATOM 3554 C C . GLU B 1 207 ? -19.156 14.227 15.586 1 95.81 207 GLU B C 1
ATOM 3556 O O . GLU B 1 207 ? -18.609 15.281 15.273 1 95.81 207 GLU B O 1
ATOM 3561 N N . LYS B 1 208 ? -18.625 13.078 15.43 1 96.44 208 LYS B N 1
ATOM 3562 C CA . LYS B 1 208 ? -17.219 13 15.008 1 96.44 208 LYS B CA 1
ATOM 3563 C C . LYS B 1 208 ? -17.094 13.109 13.492 1 96.44 208 LYS B C 1
ATOM 3565 O O . LYS B 1 208 ? -16.016 13.344 12.969 1 96.44 208 LYS B O 1
ATOM 3570 N N . VAL B 1 209 ? -18.25 12.961 12.828 1 98.12 209 VAL B N 1
ATOM 3571 C CA . VAL B 1 209 ? -18.219 13.141 11.383 1 98.12 209 VAL B CA 1
ATOM 3572 C C . VAL B 1 209 ? -18.234 14.625 11.039 1 98.12 209 VAL B C 1
ATOM 3574 O O . VAL B 1 209 ? -19.078 15.367 11.523 1 98.12 209 VAL B O 1
ATOM 3577 N N . TYR B 1 210 ? -17.281 15.023 10.312 1 98.56 210 TYR B N 1
ATOM 3578 C CA . TYR B 1 210 ? -17.266 16.406 9.859 1 98.56 210 TYR B CA 1
ATOM 3579 C C . TYR B 1 210 ? -18.484 16.734 9.023 1 98.56 210 TYR B C 1
ATOM 3581 O O . TYR B 1 210 ? -18.984 15.883 8.281 1 98.56 210 TYR B O 1
ATOM 3589 N N . LYS B 1 211 ? -18.906 17.953 9.125 1 97.75 211 LYS B N 1
ATOM 3590 C CA . LYS B 1 211 ? -20.047 18.406 8.32 1 97.75 211 LYS B CA 1
ATOM 3591 C C . LYS B 1 211 ? -19.688 18.438 6.836 1 97.75 211 LYS B C 1
ATOM 3593 O O . LYS B 1 211 ? -20.484 18.016 5.988 1 97.75 211 LYS B O 1
ATOM 3598 N N . THR B 1 212 ? -18.516 18.953 6.586 1 98.31 212 THR B N 1
ATOM 3599 C CA . THR B 1 212 ? -18.047 19.016 5.207 1 98.31 212 THR B CA 1
ATOM 3600 C C . THR B 1 212 ? -17.719 17.625 4.684 1 98.31 212 THR B C 1
ATOM 3602 O O . THR B 1 212 ? -17.156 16.797 5.398 1 98.31 212 THR B O 1
ATOM 3605 N N . ALA B 1 213 ? -18.203 17.312 3.439 1 98.31 213 ALA B N 1
ATOM 3606 C CA . ALA B 1 213 ? -17.828 16.109 2.699 1 98.31 213 ALA B CA 1
ATOM 3607 C C . ALA B 1 213 ? -17.109 16.453 1.398 1 98.31 213 ALA B C 1
ATOM 3609 O O . ALA B 1 213 ? -17.422 17.469 0.765 1 98.31 213 ALA B O 1
ATOM 3610 N N . ILE B 1 214 ? -16.141 15.625 1.036 1 98.81 214 ILE B N 1
ATOM 3611 C CA . ILE B 1 214 ? -15.406 15.883 -0.194 1 98.81 214 ILE B CA 1
ATOM 3612 C C . ILE B 1 214 ? -16.078 15.164 -1.36 1 98.81 214 ILE B C 1
ATOM 3614 O O . ILE B 1 214 ? -16.219 13.938 -1.34 1 98.81 214 ILE B O 1
ATOM 3618 N N . PRO B 1 215 ? -16.484 15.875 -2.377 1 97.94 215 PRO B N 1
ATOM 3619 C CA . PRO B 1 215 ? -17.141 15.227 -3.52 1 97.94 215 PRO B CA 1
ATOM 3620 C C . PRO B 1 215 ? -16.141 14.508 -4.434 1 97.94 215 PRO B C 1
ATOM 3622 O O . PRO B 1 215 ? -14.953 14.828 -4.418 1 97.94 215 PRO B O 1
ATOM 3625 N N . ARG B 1 216 ? -16.719 13.555 -5.074 1 96.19 216 ARG B N 1
ATOM 3626 C CA . ARG B 1 216 ? -15.922 13.031 -6.18 1 96.19 216 ARG B CA 1
ATOM 3627 C C . ARG B 1 216 ? -15.609 14.117 -7.199 1 96.19 216 ARG B C 1
ATOM 3629 O O . ARG B 1 216 ? -16.516 14.812 -7.668 1 96.19 216 ARG B O 1
ATOM 3636 N N . ASN B 1 217 ? -14.344 14.352 -7.48 1 96.5 217 ASN B N 1
ATOM 3637 C CA . ASN B 1 217 ? -13.906 15.422 -8.375 1 96.5 217 ASN B CA 1
ATOM 3638 C C . ASN B 1 217 ? -12.609 15.047 -9.094 1 96.5 217 ASN B C 1
ATOM 3640 O O . ASN B 1 217 ? -11.586 14.797 -8.461 1 96.5 217 ASN B O 1
ATOM 3644 N N . ILE B 1 218 ? -12.594 15.008 -10.414 1 96.12 218 ILE B N 1
ATOM 3645 C CA . ILE B 1 218 ? -11.484 14.547 -11.242 1 96.12 218 ILE B CA 1
ATOM 3646 C C . ILE B 1 218 ? -10.273 15.445 -11.031 1 96.12 218 ILE B C 1
ATOM 3648 O O . ILE B 1 218 ? -9.125 14.984 -11.109 1 96.12 218 ILE B O 1
ATOM 3652 N N . LYS B 1 219 ? -10.461 16.703 -10.711 1 98.12 219 LYS B N 1
ATOM 3653 C CA . LYS B 1 219 ? -9.367 17.656 -10.531 1 98.12 219 LYS B CA 1
ATOM 3654 C C . LYS B 1 219 ? -8.516 17.297 -9.32 1 98.12 219 LYS B C 1
ATOM 3656 O O . LYS B 1 219 ? -7.312 17.562 -9.297 1 98.12 219 LYS B O 1
ATOM 3661 N N . LEU B 1 220 ? -9.148 16.656 -8.336 1 98.19 220 LEU B N 1
ATOM 3662 C CA . LEU B 1 220 ? -8.414 16.219 -7.148 1 98.19 220 LEU B CA 1
ATOM 3663 C C . LEU B 1 220 ? -7.434 15.102 -7.492 1 98.19 220 LEU B C 1
ATOM 3665 O O . LEU B 1 220 ? -6.426 14.93 -6.801 1 98.19 220 LEU B O 1
ATOM 3669 N N . SER B 1 221 ? -7.699 14.344 -8.531 1 96 221 SER B N 1
ATOM 3670 C CA . SER B 1 221 ? -6.812 13.281 -8.969 1 96 221 SER B CA 1
ATOM 3671 C C . SER B 1 221 ? -5.754 13.805 -9.938 1 96 221 SER B C 1
ATOM 3673 O O . SER B 1 221 ? -4.664 13.242 -10.039 1 96 221 SER B O 1
ATOM 3675 N N . GLU B 1 222 ? -6.02 14.914 -10.586 1 97.56 222 GLU B N 1
ATOM 3676 C CA . GLU B 1 222 ? -5.117 15.508 -11.57 1 97.56 222 GLU B CA 1
ATOM 3677 C C . GLU B 1 222 ? -4.062 16.375 -10.898 1 97.56 222 GLU B C 1
ATOM 3679 O O . GLU B 1 222 ? -2.902 16.391 -11.305 1 97.56 222 GLU B O 1
ATOM 3684 N N . ALA B 1 223 ? -4.414 17.047 -9.852 1 98.5 223 ALA B N 1
ATOM 3685 C CA . ALA B 1 223 ? -3.576 18.062 -9.219 1 98.5 223 ALA B CA 1
ATOM 3686 C C . ALA B 1 223 ? -2.258 17.453 -8.742 1 98.5 223 ALA B C 1
ATOM 3688 O O . ALA B 1 223 ? -1.186 18 -9.016 1 98.5 223 ALA B O 1
ATOM 3689 N N . PRO B 1 224 ? -2.32 16.328 -8.109 1 97.44 224 PRO B N 1
ATOM 3690 C CA . PRO B 1 224 ? -1.07 15.75 -7.609 1 97.44 224 PRO B CA 1
ATOM 3691 C C . PRO B 1 224 ? -0.099 15.391 -8.727 1 97.44 224 PRO B C 1
ATOM 3693 O O . PRO B 1 224 ? 1.118 15.43 -8.531 1 97.44 224 PRO B O 1
ATOM 3696 N N . SER B 1 225 ? -0.599 15.039 -9.906 1 95.19 225 SER B N 1
ATOM 3697 C CA . SER B 1 225 ? 0.266 14.703 -11.031 1 95.19 225 SER B CA 1
ATOM 3698 C C . SER B 1 225 ? 1.071 15.914 -11.492 1 95.19 225 SER B C 1
ATOM 3700 O O . SER B 1 225 ? 2.111 15.766 -12.133 1 95.19 225 SER B O 1
ATOM 3702 N N . GLU B 1 226 ? 0.566 17.062 -11.156 1 97.19 226 GLU B N 1
ATOM 3703 C CA . GLU B 1 226 ? 1.254 18.312 -11.492 1 97.19 226 GLU B CA 1
ATOM 3704 C C . GLU B 1 226 ? 2.039 18.844 -10.297 1 97.19 226 GLU B C 1
ATOM 3706 O O . GLU B 1 226 ? 2.607 19.938 -10.367 1 97.19 226 GLU B O 1
ATOM 3711 N N . GLY B 1 227 ? 1.982 18.094 -9.195 1 98.12 227 GLY B N 1
ATOM 3712 C CA . GLY B 1 227 ? 2.684 18.516 -7.996 1 98.12 227 GLY B CA 1
ATOM 3713 C C . GLY B 1 227 ? 2.057 19.734 -7.336 1 98.12 227 GLY B C 1
ATOM 3714 O O . GLY B 1 227 ? 2.762 20.578 -6.766 1 98.12 227 GLY B O 1
ATOM 3715 N N . LEU B 1 228 ? 0.691 19.859 -7.477 1 98.75 228 LEU B N 1
ATOM 3716 C CA . LEU B 1 228 ? 0.006 21.047 -6.965 1 98.75 228 LEU B CA 1
ATOM 3717 C C . LEU B 1 228 ? -1.147 20.656 -6.047 1 98.75 228 LEU B C 1
ATOM 3719 O O . LEU B 1 228 ? -1.833 19.656 -6.301 1 98.75 228 LEU B O 1
ATOM 3723 N N . ALA B 1 229 ? -1.338 21.453 -4.98 1 98.81 229 ALA B N 1
ATOM 3724 C CA . ALA B 1 229 ? -2.6 21.359 -4.25 1 98.81 229 ALA B CA 1
ATOM 3725 C C . ALA B 1 229 ? -3.77 21.812 -5.121 1 98.81 229 ALA B C 1
ATOM 3727 O O . ALA B 1 229 ? -3.574 22.5 -6.129 1 98.81 229 ALA B O 1
ATOM 3728 N N . ILE B 1 230 ? -4.918 21.469 -4.715 1 98.88 230 ILE B N 1
ATOM 3729 C CA . ILE B 1 230 ? -6.098 21.672 -5.543 1 98.88 230 ILE B CA 1
ATOM 3730 C C . ILE B 1 230 ? -6.316 23.172 -5.77 1 98.88 230 ILE B C 1
ATOM 3732 O O . ILE B 1 230 ? -6.785 23.578 -6.832 1 98.88 230 ILE B O 1
ATOM 3736 N N . PHE B 1 231 ? -5.902 24 -4.855 1 98.75 231 PHE B N 1
ATOM 3737 C CA . PHE B 1 231 ? -6.125 25.438 -4.914 1 98.75 231 PHE B CA 1
ATOM 3738 C C . PHE B 1 231 ? -5.297 26.078 -6.027 1 98.75 231 PHE B C 1
ATOM 3740 O O . PHE B 1 231 ? -5.742 27.016 -6.68 1 98.75 231 PHE B O 1
ATOM 3747 N N . ASP B 1 232 ? -4.141 25.547 -6.223 1 98.56 232 ASP B N 1
ATOM 3748 C CA . ASP B 1 232 ? -3.232 26.078 -7.238 1 98.56 232 ASP B CA 1
ATOM 3749 C C . ASP B 1 232 ? -3.494 25.422 -8.594 1 98.56 232 ASP B C 1
ATOM 3751 O O . ASP B 1 232 ? -3.129 25.984 -9.633 1 98.56 232 ASP B O 1
ATOM 3755 N N . TYR B 1 233 ? -4.109 24.281 -8.609 1 98.56 233 TYR B N 1
ATOM 3756 C CA . TYR B 1 233 ? -4.461 23.578 -9.836 1 98.56 233 TYR B CA 1
ATOM 3757 C C . TYR B 1 233 ? -5.781 24.094 -10.406 1 98.56 233 TYR B C 1
ATOM 3759 O O . TYR B 1 233 ? -5.867 24.438 -11.586 1 98.56 233 TYR B O 1
ATOM 3767 N N . ASP B 1 234 ? -6.785 24.172 -9.562 1 98.5 234 ASP B N 1
ATOM 3768 C CA . ASP B 1 234 ? -8.102 24.688 -9.93 1 98.5 234 ASP B CA 1
ATOM 3769 C C . ASP B 1 234 ? -8.844 25.219 -8.711 1 98.5 234 ASP B C 1
ATOM 3771 O O . ASP B 1 234 ? -9.688 24.516 -8.133 1 98.5 234 ASP B O 1
ATOM 3775 N N . ASN B 1 235 ? -8.695 26.453 -8.438 1 98 235 ASN B N 1
ATOM 3776 C CA . ASN B 1 235 ? -9.18 27.109 -7.227 1 98 235 ASN B CA 1
ATOM 3777 C C . ASN B 1 235 ? -10.703 27.141 -7.188 1 98 235 ASN B C 1
ATOM 3779 O O . ASN B 1 235 ? -11.297 27.297 -6.117 1 98 235 ASN B O 1
ATOM 3783 N N . ASN B 1 236 ? -11.32 26.984 -8.297 1 97.56 236 ASN B N 1
ATOM 3784 C CA . ASN B 1 236 ? -12.773 27.125 -8.375 1 97.56 236 ASN B CA 1
ATOM 3785 C C . ASN B 1 236 ? -13.469 25.781 -8.422 1 97.56 236 ASN B C 1
ATOM 3787 O O . ASN B 1 236 ? -14.695 25.703 -8.445 1 97.56 236 ASN B O 1
ATOM 3791 N N . SER B 1 237 ? -12.703 24.734 -8.352 1 98.12 237 SER B N 1
ATOM 3792 C CA . SER B 1 237 ? -13.289 23.391 -8.414 1 98.12 237 SER B CA 1
ATOM 3793 C C . SER B 1 237 ? -14.109 23.094 -7.16 1 98.12 237 SER B C 1
ATOM 3795 O O . SER B 1 237 ? -13.914 23.719 -6.121 1 98.12 237 SER B O 1
ATOM 3797 N N . GLU B 1 238 ? -14.992 22.172 -7.332 1 97.94 238 GLU B N 1
ATOM 3798 C CA . GLU B 1 238 ? -15.766 21.719 -6.184 1 97.94 238 GLU B CA 1
ATOM 3799 C C . GLU B 1 238 ? -14.867 21.109 -5.113 1 97.94 238 GLU B C 1
ATOM 3801 O O . GLU B 1 238 ? -15.141 21.234 -3.92 1 97.94 238 GLU B O 1
ATOM 3806 N N . GLY B 1 239 ? -13.812 20.484 -5.516 1 98.44 239 GLY B N 1
ATOM 3807 C CA . GLY B 1 239 ? -12.836 19.938 -4.582 1 98.44 239 GLY B CA 1
ATOM 3808 C C . GLY B 1 239 ? -12.141 21.016 -3.756 1 98.44 239 GLY B C 1
ATOM 3809 O O . GLY B 1 239 ? -11.984 20.859 -2.543 1 98.44 239 GLY B O 1
ATOM 3810 N N . ALA B 1 240 ? -11.82 22.109 -4.434 1 98.81 240 ALA B N 1
ATOM 3811 C CA . ALA B 1 240 ? -11.156 23.219 -3.748 1 98.81 240 ALA B CA 1
ATOM 3812 C C . ALA B 1 240 ? -12.07 23.844 -2.695 1 98.81 240 ALA B C 1
ATOM 3814 O O . ALA B 1 240 ? -11.648 24.094 -1.564 1 98.81 240 ALA B O 1
ATOM 3815 N N . ARG B 1 241 ? -13.258 24.031 -3.086 1 98.69 241 ARG B N 1
ATOM 3816 C CA . ARG B 1 241 ? -14.227 24.609 -2.154 1 98.69 241 ARG B CA 1
ATOM 3817 C C . ARG B 1 241 ? -14.438 23.688 -0.953 1 98.69 241 ARG B C 1
ATOM 3819 O O . ARG B 1 241 ? -14.469 24.156 0.189 1 98.69 241 ARG B O 1
ATOM 3826 N N . ALA B 1 242 ? -14.539 22.453 -1.196 1 98.81 242 ALA B N 1
ATOM 3827 C CA . ALA B 1 242 ? -14.781 21.484 -0.133 1 98.81 242 ALA B CA 1
ATOM 3828 C C . ALA B 1 242 ? -13.617 21.438 0.853 1 98.81 242 ALA B C 1
ATOM 3830 O O . ALA B 1 242 ? -13.828 21.438 2.068 1 98.81 242 ALA B O 1
ATOM 3831 N N . TYR B 1 243 ? -12.414 21.438 0.362 1 98.88 243 TYR B N 1
ATOM 3832 C CA . TYR B 1 243 ? -11.266 21.344 1.262 1 98.88 243 TYR B CA 1
ATOM 3833 C C . TYR B 1 243 ? -11.055 22.656 2.01 1 98.88 243 TYR B C 1
ATOM 3835 O O . TYR B 1 243 ? -10.57 22.672 3.141 1 98.88 243 TYR B O 1
ATOM 3843 N N . ARG B 1 244 ? -11.453 23.828 1.394 1 98.69 244 ARG B N 1
ATOM 3844 C CA . ARG B 1 244 ? -11.445 25.078 2.137 1 98.69 244 ARG B CA 1
ATOM 3845 C C . ARG B 1 244 ? -12.414 25.031 3.311 1 98.69 244 ARG B C 1
ATOM 3847 O O . ARG B 1 244 ? -12.07 25.406 4.43 1 98.69 244 ARG B O 1
ATOM 3854 N N . ASP B 1 245 ? -13.578 24.531 2.992 1 98.81 245 ASP B N 1
ATOM 3855 C CA . ASP B 1 245 ? -14.594 24.422 4.035 1 98.81 245 ASP B CA 1
ATOM 3856 C C . ASP B 1 245 ? -14.164 23.438 5.121 1 98.81 245 ASP B C 1
ATOM 3858 O O . ASP B 1 245 ? -14.375 23.688 6.309 1 98.81 245 ASP B O 1
ATOM 3862 N N . PHE B 1 246 ? -13.609 22.391 4.738 1 98.88 246 PHE B N 1
ATOM 3863 C CA . PHE B 1 246 ? -13.117 21.375 5.668 1 98.88 246 PHE B CA 1
ATOM 3864 C C . PHE B 1 246 ? -12.047 21.969 6.586 1 98.88 246 PHE B C 1
ATOM 3866 O O . PHE B 1 246 ? -12.094 21.766 7.801 1 98.88 246 PHE B O 1
ATOM 3873 N N . ALA B 1 247 ? -11.078 22.672 6.008 1 98.88 247 ALA B N 1
ATOM 3874 C CA . ALA B 1 247 ? -10.016 23.297 6.789 1 98.88 247 ALA B CA 1
ATOM 3875 C C . ALA B 1 247 ? -10.586 24.281 7.805 1 98.88 247 ALA B C 1
ATOM 3877 O O . ALA B 1 247 ? -10.117 24.359 8.945 1 98.88 247 ALA B O 1
ATOM 3878 N N . LYS B 1 248 ? -11.578 25.031 7.367 1 98.56 248 LYS B N 1
ATOM 3879 C CA . LYS B 1 248 ? -12.234 25.953 8.289 1 98.56 248 LYS B CA 1
ATOM 3880 C C . LYS B 1 248 ? -12.844 25.203 9.469 1 98.56 248 LYS B C 1
ATOM 3882 O O . LYS B 1 248 ? -12.75 25.656 10.609 1 98.56 248 LYS B O 1
ATOM 3887 N N . GLU B 1 249 ? -13.469 24.141 9.172 1 98.5 249 GLU B N 1
ATOM 3888 C CA . GLU B 1 249 ? -14.078 23.328 10.219 1 98.5 249 GLU B CA 1
ATOM 3889 C C . GLU B 1 249 ? -13.016 22.766 11.164 1 98.5 249 GLU B C 1
ATOM 3891 O O . GLU B 1 249 ? -13.219 22.719 12.383 1 98.5 249 GLU B O 1
ATOM 3896 N N . VAL B 1 250 ? -11.891 22.281 10.633 1 98.5 250 VAL B N 1
ATOM 3897 C CA . VAL B 1 250 ? -10.781 21.781 11.445 1 98.5 250 VAL B CA 1
ATOM 3898 C C . VAL B 1 250 ? -10.281 22.875 12.375 1 98.5 250 VAL B C 1
ATOM 3900 O O . VAL B 1 250 ? -10.07 22.641 13.57 1 98.5 250 VAL B O 1
ATOM 3903 N N . CYS B 1 251 ? -10.117 24.125 11.859 1 97.94 251 CYS B N 1
ATOM 3904 C CA . CYS B 1 251 ? -9.664 25.25 12.656 1 97.94 251 CYS B CA 1
ATOM 3905 C C . CYS B 1 251 ? -10.648 25.547 13.789 1 97.94 251 CYS B C 1
ATOM 3907 O O . CYS B 1 251 ? -10.242 25.766 14.93 1 97.94 251 CYS B O 1
ATOM 3909 N N . LYS B 1 252 ? -11.891 25.453 13.461 1 96.88 252 LYS B N 1
ATOM 3910 C CA . LYS B 1 252 ? -12.93 25.734 14.445 1 96.88 252 LYS B CA 1
ATOM 3911 C C . LYS B 1 252 ? -12.922 24.703 15.57 1 96.88 252 LYS B C 1
ATOM 3913 O O . LYS B 1 252 ? -13.047 25.062 16.75 1 96.88 252 LYS B O 1
ATOM 3918 N N . ARG B 1 253 ? -12.711 23.469 15.188 1 95.81 253 ARG B N 1
ATOM 3919 C CA . ARG B 1 253 ? -12.727 22.391 16.172 1 95.81 253 ARG B CA 1
ATOM 3920 C C . ARG B 1 253 ? -11.484 22.438 17.047 1 95.81 253 ARG B C 1
ATOM 3922 O O . ARG B 1 253 ? -11.5 21.938 18.188 1 95.81 253 ARG B O 1
ATOM 3929 N N . ASN B 1 254 ? -10.461 22.984 16.547 1 94.88 254 ASN B N 1
ATOM 3930 C CA . ASN B 1 254 ? -9.195 22.969 17.281 1 94.88 254 ASN B CA 1
ATOM 3931 C C . ASN B 1 254 ? -8.836 24.344 17.812 1 94.88 254 ASN B C 1
ATOM 3933 O O . ASN B 1 254 ? -7.711 24.578 18.266 1 94.88 254 ASN B O 1
ATOM 3937 N N . ALA B 1 255 ? -9.781 25.328 17.656 1 84.88 255 ALA B N 1
ATOM 3938 C CA . ALA B 1 255 ? -9.602 26.688 18.172 1 84.88 255 ALA B CA 1
ATOM 3939 C C . ALA B 1 255 ? -9.641 26.703 19.688 1 84.88 255 ALA B C 1
ATOM 3941 O O . ALA B 1 255 ? -10.422 25.969 20.312 1 84.88 255 ALA B O 1
ATOM 3942 N N . LYS B 1 256 ? -8.469 27 20.359 1 62.94 256 LYS B N 1
ATOM 3943 C CA . LYS B 1 256 ? -8.383 27.203 21.797 1 62.94 256 LYS B CA 1
ATOM 3944 C C . LYS B 1 256 ? -9.141 28.469 22.219 1 62.94 256 LYS B C 1
ATOM 3946 O O . LYS B 1 256 ? -9.25 29.422 21.438 1 62.94 256 LYS B O 1
#